Protein AF-0000000078270703 (afdb_homodimer)

Secondary structure (DSSP, 8-state):
-EEEEEEE----TT--HHHHHHHHHHHHTT-SEEEEPTTSSS--HHHHTTS-HHHHHHHHHHHHHHHHHHHHHHT-EEEEEEEEEETTEEEEEEEEEETTEEEEEE-SS---BTTB-HHHHSPPPSS----EEEETTEEEEE--GGGGG-HHHHHHHHHTT-SEEEEE----TT-HHHHHHHHHHHHHHHT-EEEEE--EEEEEETTEEEEEE---EEE-TTS-EEEE--SSSEEEEEEE-HHHHHHHHHHH-HHHHHHHHTT---/-EEEEEEE----TT--HHHHHHHHHHHHTT-SEEEEPTTSSS--HHHHTTS-HHHHHHHHHHHHHHHHHHHHHHT-EEEEEEEEEETTEEEEEEEEEETTEEEEEE-SS---BTTB-HHHHSPPPSS----EEEETTEEEEE--GGGGG-HHHHHHHHHTT-SEEEEE----TT-HHHHHHHHHHHHHHHT-EE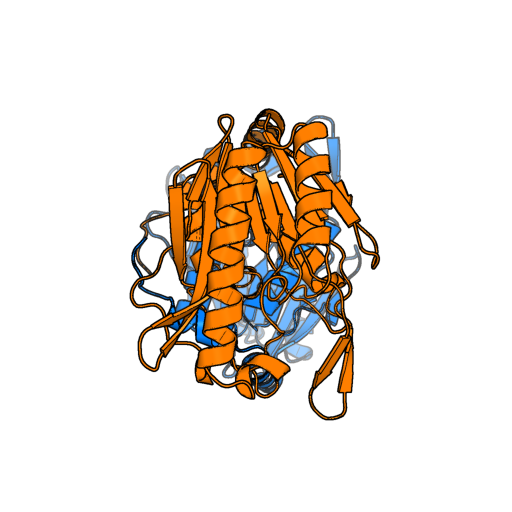EEE--EEEEEETTEEEEEE---EEE-TTS-EEEE--SSSEEEEEEE-HHHHHHHHHHH-HHHHHHHHTT---

Sequence (532 aa):
MSKVAALQLYTLAMSDSRIDHYLNLAAKGGASVVVLGEYVINSFFNEVIKMPKSMIKEQSEHKKTSLSAMANRYNLTIIAPLLQIKGKECKKVVAKFSPQSTKYEEQNILIDYPHWNEAKFYSKKDSFGIMSFSVDRIKFGVVFGFEAHFDRIWAEIVAKKVDCVLLPSACTLNSNERWNELLKMRALTNNIYIVRVNRLGKTKFGEVESEFYGQTMLINPHGEIESSLDANEGMLMCDIDKKLITQARSIWKFRQKAEALLGLNIMSKVAALQLYTLAMSDSRIDHYLNLAAKGGASVVVLGEYVINSFFNEVIKMPKSMIKEQSEHKKTSLSAMANRYNLTIIAPLLQIKGKECKKVVAKFSPQSTKYEEQNILIDYPHWNEAKFYSKKDSFGIMSFSVDRIKFGVVFGFEAHFDRIWAEIVAKKVDCVLLPSACTLNSNERWNELLKMRALTNNIYIVRVNRLGKTKFGEVESEFYGQTMLINPHGEIESSLDANEGMLMCDIDKKLITQARSIWKFRQKAEALLGLNI

Radius of gyration: 25.14 Å; Cα contacts (8 Å, |Δi|>4): 1247; chains: 2; bounding box: 57×70×56 Å

Nearest PDB structures (foldseek):
  5h8j-assembly2_P  TM=8.084E-01  e=1.586E-20  Medicago truncatula
  3p8k-assembly1_B  TM=8.190E-01  e=1.532E-17  Staphylococcus aureus subsp. aureus COL
  5g3p-assembly1_D  TM=7.893E-01  e=3.784E-17  Bacillus cereus
  2e2k-assembly1_B  TM=8.060E-01  e=4.761E-16  Helicobacter pylori 26695
  2e2k-assembly1_E  TM=8.007E-01  e=6.836E-16  Helicobacter pylori 26695

Structure (mmCIF, N/CA/C/O backbone):
data_AF-0000000078270703-model_v1
#
loop_
_entity.id
_entity.type
_entity.pdbx_description
1 polymer 'Hydrolase, carbon-nitrogen family'
#
loop_
_atom_site.group_PDB
_atom_site.id
_atom_site.type_symbol
_atom_site.label_atom_id
_atom_site.label_alt_id
_atom_site.label_comp_id
_atom_site.label_asym_id
_atom_site.label_entity_id
_atom_site.label_seq_id
_atom_site.pdbx_PDB_ins_code
_atom_site.Cartn_x
_atom_site.Cartn_y
_atom_site.Cartn_z
_atom_site.occupancy
_atom_site.B_iso_or_equiv
_atom_site.auth_seq_id
_atom_site.auth_comp_id
_atom_site.auth_asym_id
_atom_site.auth_atom_id
_atom_site.pdbx_PDB_model_num
ATOM 1 N N . MET A 1 1 ? -26.797 3.867 2.305 1 88.38 1 MET A N 1
ATOM 2 C CA . MET A 1 1 ? -25.938 4.848 1.642 1 88.38 1 MET A CA 1
ATOM 3 C C . MET A 1 1 ? -25.719 6.062 2.535 1 88.38 1 MET A C 1
ATOM 5 O O . MET A 1 1 ? -26.609 6.477 3.271 1 88.38 1 MET A O 1
ATOM 9 N N . SER A 1 2 ? -24.547 6.422 2.717 1 94.81 2 SER A N 1
ATOM 10 C CA . SER A 1 2 ? -24.188 7.621 3.471 1 94.81 2 SER A CA 1
ATOM 11 C C . SER A 1 2 ? -23.578 8.688 2.562 1 94.81 2 SER A C 1
ATOM 13 O O . SER A 1 2 ? -23 8.367 1.526 1 94.81 2 SER A O 1
ATOM 15 N N . LYS A 1 3 ? -23.875 9.922 2.922 1 98.31 3 LYS A N 1
ATOM 16 C CA . LYS A 1 3 ? -23.281 11.039 2.189 1 98.31 3 LYS A CA 1
ATOM 17 C C . LYS A 1 3 ? -22.281 11.789 3.053 1 98.31 3 LYS A C 1
ATOM 19 O O . LYS A 1 3 ? -22.609 12.227 4.156 1 98.31 3 LYS A O 1
ATOM 24 N N . VAL A 1 4 ? -21.047 11.906 2.523 1 98.94 4 VAL A N 1
ATOM 25 C CA . VAL A 1 4 ? -19.969 12.602 3.205 1 98.94 4 VAL A CA 1
ATOM 26 C C . VAL A 1 4 ? -19.625 13.891 2.459 1 98.94 4 VAL A C 1
ATOM 28 O O . VAL A 1 4 ? -19.469 13.883 1.236 1 98.94 4 VAL A O 1
ATOM 31 N N . ALA A 1 5 ? -19.625 14.969 3.166 1 98.94 5 ALA A N 1
ATOM 32 C CA . ALA A 1 5 ? -19.125 16.219 2.588 1 98.94 5 ALA A CA 1
ATOM 33 C C . ALA A 1 5 ? -17.672 16.453 2.947 1 98.94 5 ALA A C 1
ATOM 35 O O . ALA A 1 5 ? -17.312 16.484 4.125 1 98.94 5 ALA A O 1
ATOM 36 N N . ALA A 1 6 ? -16.844 16.578 1.941 1 98.94 6 ALA A N 1
ATOM 37 C CA . ALA A 1 6 ? -15.43 16.875 2.109 1 98.94 6 ALA A CA 1
ATOM 38 C C . ALA A 1 6 ? -15.133 18.344 1.812 1 98.94 6 ALA A C 1
ATOM 40 O O . ALA A 1 6 ? -15.344 18.797 0.689 1 98.94 6 ALA A O 1
ATOM 41 N N . LEU A 1 7 ? -14.617 19.047 2.797 1 98.88 7 LEU A N 1
ATOM 42 C CA . LEU A 1 7 ? -14.438 20.5 2.645 1 98.88 7 LEU A CA 1
ATOM 43 C C . LEU A 1 7 ? -12.984 20.828 2.34 1 98.88 7 LEU A C 1
ATOM 45 O O . LEU A 1 7 ? -12.102 20.625 3.18 1 98.88 7 LEU A O 1
ATOM 49 N N . GLN A 1 8 ? -12.773 21.312 1.168 1 98.88 8 GLN A N 1
ATOM 50 C CA . GLN A 1 8 ? -11.461 21.828 0.77 1 98.88 8 GLN A CA 1
ATOM 51 C C . GLN A 1 8 ? -11.344 23.328 1.06 1 98.88 8 GLN A C 1
ATOM 53 O O . GLN A 1 8 ? -11.875 24.156 0.313 1 98.88 8 GLN A O 1
ATOM 58 N N . LEU A 1 9 ? -10.648 23.672 2.115 1 98.62 9 LEU A N 1
ATOM 59 C CA . LEU A 1 9 ? -10.641 25.047 2.623 1 98.62 9 LEU A CA 1
ATOM 60 C C . LEU A 1 9 ? -9.219 25.5 2.926 1 98.62 9 LEU A C 1
ATOM 62 O O . LEU A 1 9 ? -8.289 24.703 2.943 1 98.62 9 LEU A O 1
ATOM 66 N N . TYR A 1 10 ? -9.125 26.828 3.107 1 97.88 10 TYR A N 1
ATOM 67 C CA . TYR A 1 10 ? -7.914 27.422 3.656 1 97.88 10 TYR A CA 1
ATOM 68 C C . TYR A 1 10 ? -7.902 27.344 5.18 1 97.88 10 TYR A C 1
ATOM 70 O O . TYR A 1 10 ? -8.875 26.875 5.785 1 97.88 10 TYR A O 1
ATOM 78 N N . THR A 1 11 ? -6.781 27.719 5.727 1 96.25 11 THR A N 1
ATOM 79 C CA . THR A 1 11 ? -6.762 27.875 7.176 1 96.25 11 THR A CA 1
ATOM 80 C C . THR A 1 11 ? -7.766 28.938 7.617 1 96.25 11 THR A C 1
ATOM 82 O O . THR A 1 11 ? -7.781 30.047 7.082 1 96.25 11 THR A O 1
ATOM 85 N N . LEU A 1 12 ? -8.594 28.594 8.516 1 93.56 12 LEU A N 1
ATOM 86 C CA . LEU A 1 12 ? -9.617 29.469 9.07 1 93.56 12 LEU A CA 1
ATOM 87 C C . LEU A 1 12 ? -9.508 29.531 10.594 1 93.56 12 LEU A C 1
ATOM 89 O O . LEU A 1 12 ? -10.5 29.359 11.297 1 93.56 12 LEU A O 1
ATOM 93 N N . ALA A 1 13 ? -8.43 29.922 11.039 1 85.5 13 ALA A N 1
ATOM 94 C CA . ALA A 1 13 ? -8.094 29.812 12.453 1 85.5 13 ALA A CA 1
ATOM 95 C C . ALA A 1 13 ? -8.984 30.719 13.305 1 85.5 13 ALA A C 1
ATOM 97 O O . ALA A 1 13 ? -9.336 30.359 14.438 1 85.5 13 ALA A O 1
ATOM 98 N N . MET A 1 14 ? -9.422 31.766 12.734 1 83.56 14 MET A N 1
ATOM 99 C CA . MET A 1 14 ? -10.148 32.719 13.586 1 83.56 14 MET A CA 1
ATOM 100 C C . MET A 1 14 ? -11.492 33.062 12.961 1 83.56 14 MET A C 1
ATOM 102 O O . MET A 1 14 ? -12.094 34.094 13.32 1 83.56 14 MET A O 1
ATOM 106 N N . SER A 1 15 ? -11.875 32.281 12.062 1 86.88 15 SER A N 1
ATOM 107 C CA . SER A 1 15 ? -13.172 32.531 11.453 1 86.88 15 SER A CA 1
ATOM 108 C C . SER A 1 15 ? -13.977 31.266 11.273 1 86.88 15 SER A C 1
ATOM 110 O O . SER A 1 15 ? -13.422 30.219 10.938 1 86.88 15 SER A O 1
ATOM 112 N N . ASP A 1 16 ? -15.281 31.453 11.57 1 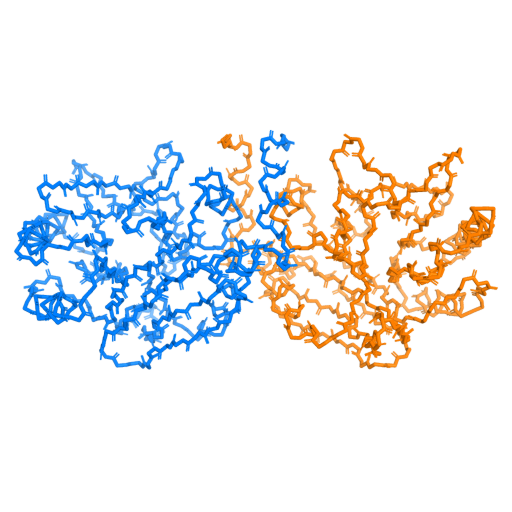94.5 16 ASP A N 1
ATOM 113 C CA . ASP A 1 16 ? -16.156 30.297 11.469 1 94.5 16 ASP A CA 1
ATOM 114 C C . ASP A 1 16 ? -17.141 30.453 10.305 1 94.5 16 ASP A C 1
ATOM 116 O O . ASP A 1 16 ? -17.859 29.5 9.961 1 94.5 16 ASP A O 1
ATOM 120 N N . SER A 1 17 ? -17.172 31.625 9.758 1 95 17 SER A N 1
ATOM 121 C CA . SER A 1 17 ? -18.234 31.938 8.812 1 95 17 SER A CA 1
ATOM 122 C C . SER A 1 17 ? -18.203 31 7.613 1 95 17 SER A C 1
ATOM 124 O O . SER A 1 17 ? -19.25 30.516 7.18 1 95 17 SER A O 1
ATOM 126 N N . ARG A 1 18 ? -16.984 30.812 7.105 1 95.94 18 ARG A N 1
ATOM 127 C CA . ARG A 1 18 ? -16.875 29.938 5.934 1 95.94 18 ARG A CA 1
ATOM 128 C C . ARG A 1 18 ? -17.25 28.5 6.273 1 95.94 18 ARG A C 1
ATOM 130 O O . ARG A 1 18 ? -17.891 27.828 5.48 1 95.94 18 ARG A O 1
ATOM 137 N N . ILE A 1 19 ? -16.812 28.031 7.398 1 97.81 19 ILE A N 1
ATOM 138 C CA . ILE A 1 19 ? -17.156 26.688 7.84 1 97.81 19 ILE A CA 1
ATOM 139 C C . ILE A 1 19 ? -18.672 26.562 8.016 1 97.81 19 ILE A C 1
ATOM 141 O O . ILE A 1 19 ? -19.281 25.594 7.559 1 97.81 19 ILE A O 1
ATOM 145 N N . ASP A 1 20 ? -19.25 27.578 8.695 1 98.19 20 ASP A N 1
ATOM 146 C CA . ASP A 1 20 ? -20.688 27.594 8.906 1 98.19 20 ASP A CA 1
ATOM 147 C C . ASP A 1 20 ? -21.438 27.5 7.578 1 98.19 20 ASP A C 1
ATOM 149 O O . ASP A 1 20 ? -22.406 26.75 7.453 1 98.19 20 ASP A O 1
ATOM 153 N N . HIS A 1 21 ? -20.969 28.266 6.652 1 98.25 21 HIS A N 1
ATOM 154 C CA . HIS A 1 21 ? -21.578 28.297 5.328 1 98.25 21 HIS A CA 1
ATOM 155 C C . HIS A 1 21 ? -21.562 26.906 4.691 1 98.25 21 HIS A C 1
ATOM 157 O O . HIS A 1 21 ? -22.594 26.422 4.223 1 98.25 21 HIS A O 1
ATOM 163 N N . TYR A 1 22 ? -20.453 26.25 4.68 1 98.56 22 TYR A N 1
A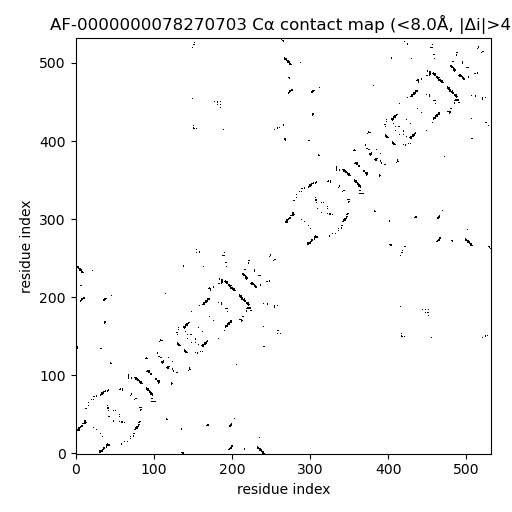TOM 164 C CA . TYR A 1 22 ? -20.312 24.953 4.016 1 98.56 22 TYR A CA 1
ATOM 165 C C . TYR A 1 22 ? -21.062 23.859 4.781 1 98.56 22 TYR A C 1
ATOM 167 O O . TYR A 1 22 ? -21.594 22.922 4.184 1 98.56 22 TYR A O 1
ATOM 175 N N . LEU A 1 23 ? -21.078 23.953 6.117 1 98.75 23 LEU A N 1
ATOM 176 C CA . LEU A 1 23 ? -21.828 22.969 6.895 1 98.75 23 LEU A CA 1
ATOM 177 C C . LEU A 1 23 ? -23.328 23.078 6.602 1 98.75 23 LEU A C 1
ATOM 179 O O . LEU A 1 23 ? -24.031 22.062 6.52 1 98.75 23 LEU A O 1
ATOM 183 N N . ASN A 1 24 ? -23.766 24.312 6.5 1 98.75 24 ASN A N 1
ATOM 184 C CA . ASN A 1 24 ? -25.156 24.516 6.113 1 98.75 24 ASN A CA 1
ATOM 185 C C . ASN A 1 24 ? -25.469 23.875 4.762 1 98.75 24 ASN A C 1
ATOM 187 O O . ASN A 1 24 ? -26.484 23.188 4.609 1 98.75 24 ASN A O 1
ATOM 191 N N . LEU A 1 25 ? -24.594 24.125 3.789 1 98.75 25 LEU A N 1
ATOM 192 C CA . LEU A 1 25 ? -24.766 23.547 2.455 1 98.75 25 LEU A CA 1
ATOM 193 C C . LEU A 1 25 ? -24.719 22.031 2.502 1 98.75 25 LEU A C 1
ATOM 195 O O . LEU A 1 25 ? -25.469 21.359 1.8 1 98.75 25 LEU A O 1
ATOM 199 N N . ALA A 1 26 ? -23.797 21.5 3.287 1 98.88 26 ALA A N 1
ATOM 200 C CA . ALA A 1 26 ? -23.672 20.062 3.436 1 98.88 26 ALA A CA 1
ATOM 201 C C . ALA A 1 26 ? -24.953 19.453 3.984 1 98.88 26 ALA A C 1
ATOM 203 O O . ALA A 1 26 ? -25.438 18.438 3.467 1 98.88 26 ALA A O 1
ATOM 204 N N . ALA A 1 27 ? -25.453 20.047 5.031 1 98.62 27 ALA A N 1
ATOM 205 C CA . ALA A 1 27 ? -26.703 19.578 5.641 1 98.62 27 ALA A CA 1
ATOM 206 C C . ALA A 1 27 ? -27.844 19.609 4.641 1 98.62 27 ALA A C 1
ATOM 208 O O . ALA A 1 27 ? -28.609 18.656 4.523 1 98.62 27 ALA A O 1
ATOM 209 N N . LYS A 1 28 ? -27.938 20.719 3.934 1 98.56 28 LYS A N 1
ATOM 210 C CA . LYS A 1 28 ? -28.984 20.859 2.928 1 98.56 28 LYS A CA 1
ATOM 211 C C . LYS A 1 28 ? -28.828 19.828 1.817 1 98.56 28 LYS A C 1
ATOM 213 O O . LYS A 1 28 ? -29.828 19.375 1.235 1 98.56 28 LYS A O 1
ATOM 218 N N . GLY A 1 29 ? -27.578 19.5 1.537 1 98.38 29 GLY A N 1
ATOM 219 C CA . GLY A 1 29 ? -27.297 18.531 0.498 1 98.38 29 GLY A CA 1
ATOM 220 C C . GLY A 1 29 ? -27.469 17.094 0.96 1 98.38 29 GLY A C 1
ATOM 221 O O . GLY A 1 29 ? -27.312 16.156 0.173 1 98.38 29 GLY A O 1
ATOM 222 N N . GLY A 1 30 ? -27.766 16.938 2.256 1 98.31 30 GLY A N 1
ATOM 223 C CA . GLY A 1 30 ? -28.094 15.609 2.76 1 98.31 30 GLY A CA 1
ATOM 224 C C . GLY A 1 30 ? -26.906 14.898 3.383 1 98.31 30 GLY A C 1
ATOM 225 O O . GLY A 1 30 ? -26.969 13.695 3.639 1 98.31 30 GLY A O 1
ATOM 226 N N . ALA A 1 31 ? -25.844 15.562 3.59 1 98.69 31 ALA A N 1
ATOM 227 C CA . ALA A 1 31 ? -24.688 14.938 4.234 1 98.69 31 ALA A CA 1
ATOM 228 C C . ALA A 1 31 ? -25 14.586 5.688 1 98.69 31 ALA A C 1
ATOM 230 O O . ALA A 1 31 ? -25.75 15.297 6.355 1 98.69 31 ALA A O 1
ATOM 231 N N . SER A 1 32 ? -24.406 13.492 6.129 1 98.12 32 SER A N 1
ATOM 232 C CA . SER A 1 32 ? -24.469 13.125 7.539 1 98.12 32 SER A CA 1
ATOM 233 C C . SER A 1 32 ? -23.109 13.297 8.211 1 98.12 32 SER A C 1
ATOM 235 O O . SER A 1 32 ? -23.031 13.414 9.438 1 98.12 32 SER A O 1
ATOM 237 N N . VAL A 1 33 ? -22.078 13.242 7.418 1 98.81 33 VAL A N 1
ATOM 238 C CA . VAL A 1 33 ? -20.703 13.367 7.895 1 98.81 33 VAL A CA 1
ATOM 239 C C . VAL A 1 33 ? -19.984 14.469 7.113 1 98.81 33 VAL A C 1
ATOM 241 O O . VAL A 1 33 ? -20.188 14.609 5.906 1 98.81 33 VAL A O 1
ATOM 244 N N . VAL A 1 34 ? -19.234 15.281 7.789 1 98.94 34 VAL A N 1
ATOM 245 C CA . VAL A 1 34 ? -18.391 16.297 7.172 1 98.94 34 VAL A CA 1
ATOM 246 C C . VAL A 1 34 ? -16.953 16.125 7.648 1 98.94 34 VAL A C 1
ATOM 248 O O . VAL A 1 34 ? -16.703 15.852 8.828 1 98.94 34 VAL A O 1
ATOM 251 N N . VAL A 1 35 ? -16.031 16.266 6.738 1 98.94 35 VAL A N 1
ATOM 252 C CA . VAL A 1 35 ? -14.625 16.125 7.102 1 98.94 35 VAL A CA 1
ATOM 253 C C . VAL A 1 35 ? -13.844 17.359 6.648 1 98.94 35 VAL A C 1
ATOM 255 O O . VAL A 1 35 ? -14.023 17.828 5.523 1 98.94 35 VAL A O 1
ATOM 258 N N . LEU A 1 36 ? -13.031 17.922 7.508 1 98.81 36 LEU A N 1
ATOM 259 C CA . LEU A 1 36 ? -12.125 19.031 7.223 1 98.81 36 LEU A CA 1
ATOM 260 C C . LEU A 1 36 ? -10.688 18.531 7.078 1 98.81 36 LEU A C 1
ATOM 262 O O . LEU A 1 36 ? -10.344 17.469 7.59 1 98.81 36 LEU A O 1
ATOM 266 N N . GLY A 1 37 ? -9.875 19.344 6.363 1 98.5 37 GLY A N 1
ATOM 267 C CA . GLY A 1 37 ? -8.477 19 6.203 1 98.5 37 GLY A CA 1
ATOM 268 C C . GLY A 1 37 ? -7.641 19.312 7.43 1 98.5 37 GLY A C 1
ATOM 269 O O . GLY A 1 37 ? -8.141 19.891 8.398 1 98.5 37 GLY A O 1
ATOM 270 N N . GLU A 1 38 ? -6.363 18.859 7.414 1 98.62 38 GLU A N 1
ATOM 271 C CA . GLU A 1 38 ? -5.418 19.219 8.469 1 98.62 38 GLU A CA 1
ATOM 272 C C . GLU A 1 38 ? -5.059 20.703 8.398 1 98.62 38 GLU A C 1
ATOM 274 O O . GLU A 1 38 ? -4.93 21.266 7.312 1 98.62 38 GLU A O 1
ATOM 279 N N . TYR A 1 39 ? -4.957 21.328 9.586 1 97.81 39 TYR A N 1
ATOM 280 C CA . TYR A 1 39 ? -4.512 22.719 9.719 1 97.81 39 TYR A CA 1
ATOM 281 C C . TYR A 1 39 ? -5.48 23.672 9.031 1 97.81 39 TYR A C 1
ATOM 283 O O . TYR A 1 39 ? -5.062 24.656 8.422 1 97.81 39 TYR A O 1
ATOM 291 N N . VAL A 1 40 ? -6.734 23.234 9.078 1 97.94 40 VAL A N 1
ATOM 292 C CA . VAL A 1 40 ? -7.781 24.141 8.609 1 97.94 40 VAL A CA 1
ATOM 293 C C . VAL A 1 40 ? -8.312 24.969 9.773 1 97.94 40 VAL A C 1
ATOM 295 O O . VAL A 1 40 ? -8.477 26.188 9.648 1 97.94 40 VAL A O 1
ATOM 298 N N . ILE A 1 41 ? -8.484 24.344 10.93 1 96.69 41 ILE A N 1
ATOM 299 C CA . ILE A 1 41 ? -9.102 25.094 12.023 1 96.69 41 ILE A CA 1
ATOM 300 C C . ILE A 1 41 ? -8.016 25.656 12.938 1 96.69 41 ILE A C 1
ATOM 302 O O . ILE A 1 41 ? -8.297 26.484 13.805 1 96.69 41 ILE A O 1
ATOM 306 N N . ASN A 1 42 ? -6.828 25.25 12.836 1 97.06 42 ASN A N 1
ATOM 307 C CA . ASN A 1 42 ? -5.625 25.859 13.398 1 97.06 42 ASN A CA 1
ATOM 308 C C . ASN A 1 42 ? -4.676 26.344 12.305 1 97.06 42 ASN A C 1
ATOM 310 O O . ASN A 1 42 ? -4.773 25.906 11.156 1 97.06 42 ASN A O 1
ATOM 314 N N . SER A 1 43 ? -3.734 27.25 12.695 1 95.56 43 SER A N 1
ATOM 315 C CA . SER A 1 43 ? -2.686 27.688 11.781 1 95.56 43 SER A CA 1
ATOM 316 C C . SER A 1 43 ? -1.818 26.516 11.336 1 95.56 43 SER A C 1
ATOM 318 O O . SER A 1 43 ? -1.772 25.484 12.016 1 95.56 43 SER A O 1
ATOM 320 N N . PHE A 1 44 ? -1.197 26.734 10.156 1 96.25 44 PHE A N 1
ATOM 321 C CA . PHE A 1 44 ? -0.297 25.703 9.68 1 96.25 44 PHE A CA 1
ATOM 322 C C . PHE A 1 44 ? 0.914 25.562 10.594 1 96.25 44 PHE A C 1
ATOM 324 O O . PHE A 1 44 ? 1.228 26.484 11.352 1 96.25 44 PHE A O 1
ATOM 331 N N . PHE A 1 45 ? 1.588 24.484 10.516 1 96.25 45 PHE A N 1
ATOM 332 C CA . PHE A 1 45 ? 2.645 24.031 11.422 1 96.25 45 PHE A CA 1
ATOM 333 C C . PHE A 1 45 ? 3.742 25.094 11.523 1 96.25 45 PHE A C 1
ATOM 335 O O . PHE A 1 45 ? 4.215 25.391 12.625 1 96.25 45 PHE A O 1
ATOM 342 N N . ASN A 1 46 ? 4.098 25.672 10.375 1 93.19 46 ASN A N 1
ATOM 343 C CA . ASN A 1 46 ? 5.191 26.625 10.359 1 93.19 46 ASN A CA 1
ATOM 344 C C . ASN A 1 46 ? 4.863 27.859 11.203 1 93.19 46 ASN A C 1
ATOM 346 O O . ASN A 1 46 ? 5.762 28.531 11.711 1 93.19 46 ASN A O 1
ATOM 350 N N . GLU A 1 47 ? 3.584 28.125 11.352 1 93.88 47 GLU A N 1
ATOM 351 C CA . GLU A 1 47 ? 3.137 29.234 12.188 1 93.88 47 GLU A CA 1
ATOM 352 C C . GLU A 1 47 ? 2.939 28.781 13.633 1 93.88 47 GLU A C 1
ATOM 354 O O . GLU A 1 47 ? 3.311 29.5 14.562 1 93.88 47 GLU A O 1
ATOM 359 N N . VAL A 1 48 ? 2.434 27.656 13.805 1 95.81 48 VAL A N 1
ATOM 360 C CA . VAL A 1 48 ? 2.086 27.109 15.109 1 95.81 48 VAL A CA 1
ATOM 361 C C . VAL A 1 48 ? 3.336 27.031 15.984 1 95.81 48 VAL A C 1
ATOM 363 O O . VAL A 1 48 ? 3.297 27.359 17.172 1 95.81 48 VAL A O 1
ATOM 366 N N . ILE A 1 49 ? 4.473 26.641 15.406 1 94.81 49 ILE A N 1
ATOM 367 C CA . ILE A 1 49 ? 5.672 26.375 16.188 1 94.81 49 ILE A CA 1
ATOM 368 C C . ILE A 1 49 ? 6.242 27.688 16.719 1 94.81 49 ILE A C 1
ATOM 370 O O . ILE A 1 49 ? 7.094 27.703 17.609 1 94.81 49 ILE A O 1
ATOM 374 N N . LYS A 1 50 ? 5.789 28.781 16.141 1 94.81 50 LYS A N 1
ATOM 375 C CA . LYS A 1 50 ? 6.258 30.094 16.578 1 94.81 50 LYS A CA 1
ATOM 376 C C . LYS A 1 50 ? 5.234 30.781 17.469 1 94.81 50 LYS A C 1
ATOM 378 O O . LYS A 1 50 ? 5.492 31.859 18.016 1 94.81 50 LYS A O 1
ATOM 383 N N . MET A 1 51 ? 4.07 30.156 17.641 1 94.69 51 MET A N 1
ATOM 384 C CA . MET A 1 51 ? 2.965 30.75 18.391 1 94.69 51 MET A CA 1
ATOM 385 C C . MET A 1 51 ? 3.037 30.375 19.859 1 94.69 51 MET A C 1
ATOM 387 O O . MET A 1 51 ? 3.371 29.234 20.203 1 94.69 51 MET A O 1
ATOM 391 N N . PRO A 1 52 ? 2.643 31.422 20.75 1 95.5 52 PRO A N 1
ATOM 392 C CA . PRO A 1 52 ? 2.447 31 22.156 1 95.5 52 PRO A CA 1
ATOM 393 C C . PRO A 1 52 ? 1.37 29.938 22.297 1 95.5 52 PRO A C 1
ATOM 395 O O . PRO A 1 52 ? 0.341 29.984 21.625 1 95.5 52 PRO A O 1
ATOM 398 N N . LYS A 1 53 ? 1.616 29.031 23.172 1 95.25 53 LYS A N 1
ATOM 399 C CA . LYS A 1 53 ? 0.672 27.938 23.391 1 95.25 53 LYS A CA 1
ATOM 400 C C . LYS A 1 53 ? -0.71 28.484 23.75 1 95.25 53 LYS A C 1
ATOM 402 O O . LYS A 1 53 ? -1.727 27.875 23.422 1 95.25 53 LYS A O 1
ATOM 407 N N . SER A 1 54 ? -0.694 29.625 24.391 1 95.5 54 SER A N 1
ATOM 408 C CA . SER A 1 54 ? -1.964 30.234 24.766 1 95.5 54 SER A CA 1
ATOM 409 C C . SER A 1 54 ? -2.791 30.594 23.547 1 95.5 54 SER A C 1
ATOM 411 O O . SER A 1 54 ? -4.02 30.484 23.562 1 95.5 54 SER A O 1
ATOM 413 N N . MET A 1 55 ? -2.15 31.016 22.531 1 95.25 55 MET A N 1
ATOM 414 C CA . MET A 1 55 ? -2.842 31.375 21.297 1 95.25 55 MET A CA 1
ATOM 415 C C . MET A 1 55 ? -3.348 30.141 20.578 1 95.25 55 MET A C 1
ATOM 417 O O . MET A 1 55 ? -4.434 30.156 20 1 95.25 55 MET A O 1
ATOM 421 N N . ILE A 1 56 ? -2.545 29.078 20.562 1 96.5 56 ILE A N 1
ATOM 422 C CA . ILE A 1 56 ? -2.979 27.812 19.984 1 96.5 56 ILE A CA 1
ATOM 423 C C . ILE A 1 56 ? -4.227 27.328 20.719 1 96.5 56 ILE A C 1
ATOM 425 O O . ILE A 1 56 ? -5.203 26.906 20.078 1 96.5 56 ILE A O 1
ATOM 429 N N . LYS A 1 57 ? -4.188 27.391 22.031 1 95.88 57 LYS A N 1
ATOM 430 C CA . LYS A 1 57 ? -5.309 26.969 22.859 1 95.88 57 LYS A CA 1
ATOM 431 C C . LYS A 1 57 ? -6.562 27.797 22.547 1 95.88 57 LYS A C 1
ATOM 433 O O . LYS A 1 57 ? -7.664 27.25 22.484 1 95.88 57 LYS A O 1
ATOM 438 N N . GLU A 1 58 ? -6.371 29.016 22.406 1 94.69 58 GLU A N 1
ATOM 439 C CA . GLU A 1 58 ? -7.496 29.906 22.109 1 94.69 58 GLU A CA 1
ATOM 440 C C . GLU A 1 58 ? -8.156 29.531 20.781 1 94.69 58 GLU A C 1
ATOM 442 O O . GLU A 1 58 ? -9.383 29.453 20.703 1 94.69 58 GLU A O 1
ATOM 447 N N . GLN A 1 59 ? -7.359 29.312 19.703 1 94.5 59 GLN A N 1
ATOM 448 C CA . GLN A 1 59 ? -7.895 28.875 18.422 1 94.5 59 GLN A CA 1
ATOM 449 C C . GLN A 1 59 ? -8.703 27.594 18.578 1 94.5 59 GLN A C 1
ATOM 451 O O . GLN A 1 59 ? -9.828 27.484 18.078 1 94.5 59 GLN A O 1
ATOM 456 N N . SER A 1 60 ? -8.133 26.641 19.312 1 97 60 SER A N 1
ATOM 457 C CA . SER A 1 60 ? -8.727 25.312 19.453 1 97 60 SER A CA 1
ATOM 458 C C . SER A 1 60 ? -10.023 25.375 20.25 1 97 60 SER A C 1
ATOM 460 O O . SER A 1 60 ? -11.023 24.766 19.875 1 97 60 SER A O 1
ATOM 462 N N . GLU A 1 61 ? -9.984 26.141 21.344 1 95.81 61 GLU A N 1
ATOM 463 C CA . GLU A 1 61 ? -11.164 26.219 22.203 1 95.81 61 GLU A CA 1
ATOM 464 C C . GLU A 1 61 ? -12.312 26.938 21.5 1 95.81 61 GLU A C 1
ATOM 466 O O . GLU A 1 61 ? -13.477 26.547 21.641 1 95.81 61 GLU A O 1
ATOM 471 N N . HIS A 1 62 ? -11.953 27.953 20.812 1 95.38 62 HIS A N 1
ATOM 472 C CA . HIS A 1 62 ? -12.961 28.641 20.016 1 95.38 62 HIS A CA 1
ATOM 473 C C . HIS A 1 62 ? -13.609 27.703 19 1 95.38 62 HIS A C 1
ATOM 475 O O . HIS A 1 62 ? -14.836 27.672 18.891 1 95.38 62 HIS A O 1
ATOM 481 N N . LYS A 1 63 ? -12.836 26.953 18.297 1 96.81 63 LYS A N 1
ATOM 482 C CA . LYS A 1 63 ? -13.336 26.062 17.266 1 96.81 63 LYS A CA 1
ATOM 483 C C . LYS A 1 63 ? -14.117 24.891 17.875 1 96.81 63 LYS A C 1
ATOM 485 O O . LYS A 1 63 ? -15.109 24.438 17.297 1 96.81 63 LYS A O 1
ATOM 490 N N . LYS A 1 64 ? -13.656 24.359 19.016 1 96.62 64 LYS A N 1
ATOM 491 C CA . LYS A 1 64 ? -14.398 23.312 19.688 1 96.62 64 LYS A CA 1
ATOM 492 C C . LYS A 1 64 ? -15.828 23.734 19.984 1 96.62 64 LYS A C 1
ATOM 494 O O . LYS A 1 64 ? -16.781 23 19.734 1 96.62 64 LYS A O 1
ATOM 499 N N . THR A 1 65 ? -15.914 24.938 20.5 1 96.06 65 THR A N 1
ATOM 500 C CA . THR A 1 65 ? -17.219 25.484 20.859 1 96.06 65 THR A CA 1
ATOM 501 C C . THR A 1 65 ? -18.078 25.672 19.609 1 96.06 65 THR A C 1
ATOM 503 O O . THR A 1 65 ? -19.234 25.234 19.578 1 96.06 65 THR A O 1
ATOM 506 N N . SER A 1 66 ? -17.547 26.266 18.641 1 96.62 66 SER A N 1
ATOM 507 C CA . SER A 1 66 ? -18.312 26.594 17.453 1 96.62 66 SER A CA 1
ATOM 508 C C . SER A 1 66 ? -18.703 25.328 16.672 1 96.62 66 SER A C 1
ATOM 510 O O . SER A 1 66 ? -19.844 25.203 16.219 1 96.62 66 SER A O 1
ATOM 512 N N . LEU A 1 67 ? -17.75 24.422 16.484 1 98 67 LEU A N 1
ATOM 513 C CA . LEU A 1 67 ? -18.031 23.203 15.734 1 98 67 LEU A CA 1
ATOM 514 C C . LEU A 1 67 ? -19.031 22.312 16.469 1 98 67 LEU A C 1
ATOM 516 O O . LEU A 1 67 ? -19.859 21.656 15.844 1 98 67 LEU A O 1
ATOM 520 N N . SER A 1 68 ? -18.922 22.25 17.797 1 98.12 68 SER A N 1
ATOM 521 C CA . SER A 1 68 ? -19.922 21.516 18.578 1 98.12 68 SER A CA 1
ATOM 522 C C . SER A 1 68 ? -21.312 22.094 18.359 1 98.12 68 SER A C 1
ATOM 524 O O . SER A 1 68 ? -22.281 21.359 18.172 1 98.12 68 SER A O 1
ATOM 526 N N . ALA A 1 69 ? -21.391 23.422 18.453 1 97.88 69 ALA A N 1
ATOM 527 C CA . ALA A 1 69 ? -22.672 24.094 18.25 1 97.88 69 ALA A CA 1
ATOM 528 C C . ALA A 1 69 ? -23.219 23.828 16.844 1 97.88 69 ALA A C 1
ATOM 530 O O . ALA A 1 69 ? -24.406 23.578 16.656 1 97.88 69 ALA A O 1
ATOM 531 N N . MET A 1 70 ? -22.344 23.891 15.875 1 98.25 70 MET A N 1
ATOM 532 C CA . MET A 1 70 ? -22.766 23.703 14.492 1 98.25 70 MET A CA 1
ATOM 533 C C . MET A 1 70 ? -23.172 22.266 14.234 1 98.25 70 MET A C 1
ATOM 535 O O . MET A 1 70 ? -24.094 22 13.461 1 98.25 70 MET A O 1
ATOM 539 N N . ALA A 1 71 ? -22.422 21.328 14.867 1 98.62 71 ALA A N 1
ATOM 540 C CA . ALA A 1 71 ? -22.812 19.938 14.758 1 98.62 71 ALA A CA 1
ATOM 541 C C . ALA A 1 71 ? -24.25 19.719 15.227 1 98.62 71 ALA A C 1
ATOM 543 O O . ALA A 1 71 ? -25.016 18.984 14.602 1 98.62 71 ALA A O 1
ATOM 544 N N . ASN A 1 72 ? -24.594 20.359 16.328 1 98.12 72 ASN A N 1
ATOM 545 C CA . ASN A 1 72 ? -25.953 20.281 16.859 1 98.12 72 ASN A CA 1
ATOM 546 C C . ASN A 1 72 ? -26.953 20.969 15.938 1 98.12 72 ASN A C 1
ATOM 548 O O . ASN A 1 72 ? -28 20.406 15.617 1 98.12 72 ASN A O 1
ATOM 552 N N . ARG A 1 73 ? -26.609 22.141 15.539 1 98.12 73 ARG A N 1
ATOM 553 C CA . ARG A 1 73 ? -27.516 22.969 14.75 1 98.12 73 ARG A CA 1
ATOM 554 C C . ARG A 1 73 ? -27.875 22.297 13.438 1 98.12 73 ARG A C 1
ATOM 556 O O . ARG A 1 73 ? -29.031 22.328 13.008 1 98.12 73 ARG A O 1
ATOM 563 N N . TYR A 1 74 ? -26.875 21.656 12.789 1 98.5 74 TYR A N 1
ATOM 564 C CA . TYR A 1 74 ? -27.094 21.125 11.445 1 98.5 74 TYR A CA 1
ATOM 565 C C . TYR A 1 74 ? -27.281 19.609 11.492 1 98.5 74 TYR A C 1
ATOM 567 O O . TYR A 1 74 ? -27.5 18.984 10.453 1 98.5 74 TYR A O 1
ATOM 575 N N . ASN A 1 75 ? -27.219 19.031 12.727 1 98.12 75 ASN A N 1
ATOM 576 C CA . ASN A 1 75 ? -27.328 17.578 12.922 1 98.12 75 ASN A CA 1
ATOM 577 C C . ASN A 1 75 ? -26.328 16.828 12.055 1 98.12 75 ASN A C 1
ATOM 579 O O . ASN A 1 75 ? -26.719 15.945 11.281 1 98.12 75 ASN A O 1
ATOM 583 N N . LEU A 1 76 ? -25.078 17.156 12.227 1 98.69 76 LEU A N 1
ATOM 584 C CA . LEU A 1 76 ? -23.984 16.578 11.469 1 98.69 76 LEU A CA 1
ATOM 585 C C . LEU A 1 76 ? -22.969 15.922 12.391 1 98.69 76 LEU A C 1
ATOM 587 O O . LEU A 1 76 ? -22.859 16.281 13.57 1 98.69 76 LEU A O 1
ATOM 591 N N . THR A 1 77 ? -22.281 14.891 11.898 1 98.81 77 THR A N 1
ATOM 592 C CA . THR A 1 77 ? -21.016 14.43 12.461 1 98.81 77 THR A CA 1
ATOM 593 C C . THR A 1 77 ? -19.844 15.109 11.766 1 98.81 77 THR A C 1
ATOM 595 O O . THR A 1 77 ? -19.641 14.938 10.562 1 98.81 77 THR A O 1
ATOM 598 N N . ILE A 1 78 ? -19.109 15.922 12.484 1 98.88 78 ILE A N 1
ATOM 599 C CA . ILE A 1 78 ? -18.016 16.703 11.898 1 98.88 78 ILE A CA 1
ATOM 600 C C . ILE A 1 78 ? -16.672 16.141 12.359 1 98.88 78 ILE A C 1
ATOM 602 O O . ILE A 1 78 ? -16.422 16.016 13.555 1 98.88 78 ILE A O 1
ATOM 606 N N . ILE A 1 79 ? -15.852 15.766 11.414 1 98.94 79 ILE A N 1
ATOM 607 C CA . ILE A 1 79 ? -14.492 15.289 11.672 1 98.94 79 ILE A CA 1
ATOM 608 C C . ILE A 1 79 ? -13.492 16.406 11.375 1 98.94 79 ILE A C 1
ATOM 610 O O . ILE A 1 79 ? -13.391 16.875 10.242 1 98.94 79 ILE A O 1
ATOM 614 N N . ALA A 1 80 ? -12.719 16.812 12.391 1 98.75 80 ALA A N 1
ATOM 615 C CA . ALA A 1 80 ? -11.82 17.938 12.227 1 98.75 80 ALA A CA 1
ATOM 616 C C . ALA A 1 80 ? -10.508 17.719 12.977 1 98.75 80 ALA A C 1
ATOM 618 O O . ALA A 1 80 ? -10.5 17.547 14.195 1 98.75 80 ALA A O 1
ATOM 619 N N . PRO A 1 81 ? -9.406 17.641 12.242 1 98.56 81 PRO A N 1
ATOM 620 C CA . PRO A 1 81 ? -8.117 17.703 12.953 1 98.56 81 PRO A CA 1
ATOM 621 C C . PRO A 1 81 ? -7.949 18.984 13.758 1 98.56 81 PRO A C 1
ATOM 623 O O . PRO A 1 81 ? -8.305 20.062 13.289 1 98.56 81 PRO A O 1
ATOM 626 N N . LEU A 1 82 ? -7.41 18.891 14.992 1 97.25 82 LEU A N 1
ATOM 627 C CA . LEU A 1 82 ? -7.316 19.984 15.945 1 97.25 82 LEU A CA 1
ATOM 628 C C . LEU A 1 82 ? -6.105 19.812 16.859 1 97.25 82 LEU A C 1
ATOM 630 O O . LEU A 1 82 ? -5.641 18.703 17.078 1 97.25 82 LEU A O 1
ATOM 634 N N . LEU A 1 83 ? -5.598 20.969 17.328 1 98.19 83 LEU A N 1
ATOM 635 C CA . LEU A 1 83 ? -4.508 20.938 18.297 1 98.19 83 LEU A CA 1
ATOM 636 C C . LEU A 1 83 ? -5.035 21.094 19.719 1 98.19 83 LEU A C 1
ATOM 638 O O . LEU A 1 83 ? -5.93 21.906 19.969 1 98.19 83 LEU A O 1
ATOM 642 N N . GLN A 1 84 ? -4.547 20.234 20.594 1 97.56 84 GLN A N 1
ATOM 643 C CA . GLN A 1 84 ? -4.938 20.312 22 1 97.56 84 GLN A CA 1
ATOM 644 C C . GLN A 1 84 ? -3.742 20.656 22.875 1 97.56 84 GLN A C 1
ATOM 646 O O . GLN A 1 84 ? -2.693 20.016 22.781 1 97.56 84 GLN A O 1
ATOM 651 N N . ILE A 1 85 ? -3.961 21.656 23.688 1 96.62 85 ILE A N 1
ATOM 652 C CA . ILE A 1 85 ? -2.939 22.016 24.656 1 96.62 85 ILE A CA 1
ATOM 653 C C . ILE A 1 85 ? -3.301 21.453 26.031 1 96.62 85 ILE A C 1
ATOM 655 O O . ILE A 1 85 ? -4.387 21.719 26.547 1 96.62 85 ILE A O 1
ATOM 659 N N . LYS A 1 86 ? -2.438 20.594 26.516 1 91.19 86 LYS A N 1
ATOM 660 C CA . LYS A 1 86 ? -2.551 20.078 27.875 1 91.19 86 LYS A CA 1
ATOM 661 C C . LYS A 1 86 ? -1.286 20.359 28.688 1 91.19 86 LYS A C 1
ATOM 663 O O . LYS A 1 86 ? -0.274 19.672 28.516 1 91.19 86 LYS A O 1
ATOM 668 N N . GLY A 1 87 ? -1.475 21.219 29.672 1 89.62 87 GLY A N 1
ATOM 669 C CA . GLY A 1 87 ? -0.275 21.656 30.359 1 89.62 87 GLY A CA 1
ATOM 670 C C . GLY A 1 87 ? 0.761 22.281 29.453 1 89.62 87 GLY A C 1
ATOM 671 O O . GLY A 1 87 ? 0.48 23.266 28.766 1 89.62 87 GLY A O 1
ATOM 672 N N . LYS A 1 88 ? 1.964 21.703 29.359 1 89.94 88 LYS A N 1
ATOM 673 C CA . LYS A 1 88 ? 3.033 22.219 28.516 1 89.94 88 LYS A CA 1
ATOM 674 C C . LYS A 1 88 ? 3.086 21.484 27.172 1 89.94 88 LYS A C 1
ATOM 676 O O . LYS A 1 88 ? 3.863 21.844 26.297 1 89.94 88 LYS A O 1
ATOM 681 N N . GLU A 1 89 ? 2.174 20.531 27.031 1 94.81 89 GLU A N 1
ATOM 682 C CA . GLU A 1 89 ? 2.238 19.688 25.844 1 94.81 89 GLU A CA 1
ATOM 683 C C . GLU A 1 89 ? 1.182 20.094 24.812 1 94.81 89 GLU A C 1
ATOM 685 O O . GLU A 1 89 ? 0.107 20.562 25.188 1 94.81 89 GLU A O 1
ATOM 690 N N . CYS A 1 90 ? 1.528 20 23.625 1 97.69 90 CYS A N 1
ATOM 691 C CA . CYS A 1 90 ? 0.601 20.141 22.5 1 97.69 90 CYS A CA 1
ATOM 692 C C . CYS A 1 90 ? 0.384 18.812 21.797 1 97.69 90 CYS A C 1
ATOM 694 O O . CYS A 1 90 ? 1.346 18.125 21.438 1 97.69 90 CYS A O 1
ATOM 696 N N . LYS A 1 91 ? -0.846 18.438 21.641 1 97.94 91 LYS A N 1
ATOM 697 C CA . LYS A 1 91 ? -1.189 17.188 20.969 1 97.94 91 LYS A CA 1
ATOM 698 C C . LYS A 1 91 ? -1.956 17.453 19.688 1 97.94 91 LYS A C 1
ATOM 700 O O . LYS A 1 91 ? -2.777 18.359 19.609 1 97.94 91 LYS A O 1
ATOM 705 N N . LYS A 1 92 ? -1.602 16.688 18.719 1 98.19 92 LYS A N 1
ATOM 706 C CA . LYS A 1 92 ? -2.389 16.672 17.484 1 98.19 92 LYS A CA 1
ATOM 707 C C . LYS A 1 92 ? -3.447 15.578 17.516 1 98.19 92 LYS A C 1
ATOM 709 O O . LYS A 1 92 ? -3.119 14.398 17.656 1 98.19 92 LYS A O 1
ATOM 714 N N . VAL A 1 93 ? -4.723 15.992 17.406 1 98.44 93 VAL A N 1
ATOM 715 C CA . VAL A 1 93 ? -5.816 15.039 17.531 1 98.44 93 VAL A CA 1
ATOM 716 C C . VAL A 1 93 ? -6.793 15.211 16.375 1 98.44 93 VAL A C 1
ATOM 718 O O . VAL A 1 93 ? -6.738 16.219 15.656 1 98.44 93 VAL A O 1
ATOM 721 N N . VAL A 1 94 ? -7.559 14.219 16.125 1 98.69 94 VAL A N 1
ATOM 722 C CA . VAL A 1 94 ? -8.789 14.398 15.367 1 98.69 94 VAL A CA 1
ATOM 723 C C . VAL A 1 94 ? -9.984 14.445 16.312 1 98.69 94 VAL A C 1
ATOM 725 O O . VAL A 1 94 ? -10.047 13.688 17.281 1 98.69 94 VAL A O 1
ATOM 728 N N . ALA A 1 95 ? -10.844 15.422 16.078 1 98.69 95 ALA A N 1
ATOM 729 C CA . ALA A 1 95 ? -12.07 15.555 16.859 1 98.69 95 ALA A CA 1
ATOM 730 C C . ALA A 1 95 ? -13.281 15.109 16.047 1 98.69 95 ALA A C 1
ATOM 732 O O . ALA A 1 95 ? -13.391 15.406 14.859 1 98.69 95 ALA A O 1
ATOM 733 N N . LYS A 1 96 ? -14.094 14.336 16.656 1 98.88 96 LYS A N 1
ATOM 734 C CA . LYS A 1 96 ? -15.422 14.023 16.141 1 98.88 96 LYS A CA 1
ATOM 735 C C . LYS A 1 96 ? -16.5 14.773 16.922 1 98.88 96 LYS A C 1
ATOM 737 O O . LYS A 1 96 ? -16.75 14.484 18.078 1 98.88 96 LYS A O 1
ATOM 742 N N . PHE A 1 97 ? -17.078 15.773 16.266 1 98.75 97 PHE A N 1
ATOM 743 C CA . PHE A 1 97 ? -18.219 16.484 16.844 1 98.75 97 PHE A CA 1
ATOM 744 C C . PHE A 1 97 ? -19.531 15.898 16.344 1 98.75 97 PHE A C 1
ATOM 746 O O . PHE A 1 97 ? -19.766 15.844 15.133 1 98.75 97 PHE A O 1
ATOM 753 N N . SER A 1 98 ? -20.328 15.398 17.156 1 97.75 98 SER A N 1
ATOM 754 C CA . SER A 1 98 ? -21.703 14.969 16.891 1 97.75 98 SER A CA 1
ATOM 755 C C . SER A 1 98 ? -22.688 15.688 17.797 1 97.75 98 SER A C 1
ATOM 757 O O . SER A 1 98 ? -22.312 16.328 18.766 1 97.75 98 SER A O 1
ATOM 759 N N . PRO A 1 99 ? -23.969 15.594 17.422 1 94.88 99 PRO A N 1
ATOM 760 C CA . PRO A 1 99 ? -24.922 16.281 18.297 1 94.88 99 PRO A CA 1
ATOM 761 C C . PRO A 1 99 ? -24.812 15.82 19.75 1 94.88 99 PRO A C 1
ATOM 763 O O . PRO A 1 99 ? -25.109 14.664 20.062 1 94.88 99 PRO A O 1
ATOM 766 N N . GLN A 1 100 ? -24.266 16.609 20.625 1 90.5 100 GLN A N 1
ATOM 767 C CA . GLN A 1 100 ? -24.203 16.5 22.078 1 90.5 100 GLN A CA 1
ATOM 768 C C . GLN A 1 100 ? -23.047 15.609 22.516 1 90.5 100 GLN A C 1
ATOM 770 O O . GLN A 1 100 ? -23.047 15.078 23.625 1 90.5 100 GLN A O 1
ATOM 775 N N . SER A 1 101 ? -22.141 15.375 21.547 1 96.5 101 SER A N 1
ATOM 776 C CA . SER A 1 101 ? -21 14.578 21.953 1 96.5 101 SER A CA 1
ATOM 777 C C . SER A 1 101 ? -19.75 14.969 21.172 1 96.5 101 SER A C 1
ATOM 779 O O . SER A 1 101 ? -19.828 15.312 20 1 96.5 101 SER A O 1
ATOM 781 N N . THR A 1 102 ? -18.641 14.961 21.859 1 98 102 THR A N 1
ATOM 782 C CA . THR A 1 102 ? -17.344 15.172 21.234 1 98 102 THR A CA 1
ATOM 783 C C . THR A 1 102 ? -16.344 14.094 21.672 1 98 102 THR A C 1
ATOM 785 O O . THR A 1 102 ? -16.266 13.773 22.859 1 98 102 THR A O 1
ATOM 788 N N . LYS A 1 103 ? -15.68 13.484 20.703 1 98.12 103 LYS A N 1
ATOM 789 C CA . LYS A 1 103 ? -14.633 12.5 20.969 1 98.12 103 LYS A CA 1
ATOM 790 C C . LYS A 1 103 ? -13.328 12.891 20.281 1 98.12 103 LYS A C 1
ATOM 792 O O . LYS A 1 103 ? -13.336 13.57 19.25 1 98.12 103 LYS A O 1
ATOM 797 N N . TYR A 1 104 ? -12.234 12.484 20.891 1 97.88 104 TYR A N 1
ATOM 798 C CA . TYR A 1 104 ? -10.914 12.805 20.359 1 97.88 104 TYR A CA 1
ATOM 799 C C . TYR A 1 104 ? -10.078 11.547 20.188 1 97.88 104 TYR A C 1
ATOM 801 O O . TYR A 1 104 ? -10.242 10.578 20.922 1 97.88 104 TYR A O 1
ATOM 809 N N . GLU A 1 105 ? -9.211 11.547 19.203 1 98.38 105 GLU A N 1
ATOM 810 C CA . GLU A 1 105 ? -8.188 10.531 18.984 1 98.38 105 GLU A CA 1
ATOM 811 C C . GLU A 1 105 ? -6.867 11.164 18.547 1 98.38 105 GLU A C 1
ATOM 813 O O . GLU A 1 105 ? -6.828 11.922 17.578 1 98.38 105 GLU A O 1
ATOM 818 N N . GLU A 1 106 ? -5.812 10.867 19.281 1 98.12 106 GLU A N 1
ATOM 819 C CA . GLU A 1 106 ? -4.496 11.422 18.969 1 98.12 106 GLU A CA 1
ATOM 820 C C . GLU A 1 106 ? -3.902 10.773 17.734 1 98.12 106 GLU A C 1
ATOM 822 O O . GLU A 1 106 ? -4.176 9.602 17.438 1 98.12 106 GLU A O 1
ATOM 827 N N . GLN A 1 107 ? -3.172 11.562 16.984 1 98.19 107 GLN A N 1
ATOM 828 C CA . GLN A 1 107 ? -2.436 11.016 15.852 1 98.19 107 GLN A CA 1
ATOM 829 C C . GLN A 1 107 ? -1.379 10.016 16.312 1 98.19 107 GLN A C 1
ATOM 831 O O . GLN A 1 107 ? -0.704 10.234 17.328 1 98.19 107 GLN A O 1
ATOM 836 N N . ASN A 1 108 ? -1.213 8.859 15.578 1 97.44 108 ASN A N 1
ATOM 837 C CA . ASN A 1 108 ? -0.289 7.805 15.977 1 97.44 108 ASN A CA 1
ATOM 838 C C . ASN A 1 108 ? 1.141 8.117 15.547 1 97.44 108 ASN A C 1
ATOM 840 O O . ASN A 1 108 ? 2.092 7.84 16.281 1 97.44 108 ASN A O 1
ATOM 844 N N . ILE A 1 109 ? 1.255 8.609 14.336 1 97.69 109 ILE A N 1
ATOM 845 C CA . ILE A 1 109 ? 2.561 8.742 13.695 1 97.69 109 ILE A CA 1
ATOM 846 C C . ILE A 1 109 ? 2.768 10.188 13.242 1 97.69 109 ILE A C 1
ATOM 848 O O . ILE A 1 109 ? 2.039 10.68 12.383 1 97.69 109 ILE A O 1
ATOM 852 N N . LEU A 1 110 ? 3.785 10.82 13.766 1 97.88 110 LEU A N 1
ATOM 853 C CA . LEU A 1 110 ? 4.066 12.227 13.477 1 97.88 110 LEU A CA 1
ATOM 854 C C . LEU A 1 110 ? 5.199 12.352 12.461 1 97.88 110 LEU A C 1
ATOM 856 O O . LEU A 1 110 ? 6.137 11.555 12.469 1 97.88 110 LEU A O 1
ATOM 860 N N . ILE A 1 111 ? 5.066 13.383 11.641 1 96.75 111 ILE A N 1
ATOM 861 C CA . ILE A 1 111 ? 6.113 13.688 10.68 1 96.75 111 ILE A CA 1
ATOM 862 C C . ILE A 1 111 ? 7.375 14.148 11.406 1 96.75 111 ILE A C 1
ATOM 864 O O . ILE A 1 111 ? 7.297 14.898 12.383 1 96.75 111 ILE A O 1
ATOM 868 N N . ASP A 1 112 ? 8.531 13.688 10.93 1 96.44 112 ASP A N 1
ATOM 869 C CA . ASP A 1 112 ? 9.789 14.133 11.523 1 96.44 112 ASP A CA 1
ATOM 870 C C . ASP A 1 112 ? 10.781 14.578 10.453 1 96.44 112 ASP A C 1
ATOM 872 O O . ASP A 1 112 ? 11.977 14.281 10.555 1 96.44 112 ASP A O 1
ATOM 876 N N . TYR A 1 113 ? 10.328 15.219 9.469 1 93.56 113 TYR A N 1
ATOM 877 C CA . TYR A 1 113 ? 11.195 15.789 8.445 1 93.56 113 TYR A CA 1
ATOM 878 C C . TYR A 1 113 ? 11.852 17.078 8.938 1 93.56 113 TYR A C 1
ATOM 880 O O . TYR A 1 113 ? 11.281 17.781 9.773 1 93.56 113 TYR A O 1
ATOM 888 N N . PRO A 1 114 ? 13.016 17.359 8.383 1 90.12 114 PRO A N 1
ATOM 889 C CA . PRO A 1 114 ? 13.711 18.562 8.859 1 90.12 114 PRO A CA 1
ATOM 890 C C . PRO A 1 114 ? 12.883 19.828 8.664 1 90.12 114 PRO A C 1
ATOM 892 O O . PRO A 1 114 ? 12.859 20.688 9.547 1 90.12 114 PRO A O 1
ATOM 895 N N . HIS A 1 115 ? 12.188 19.922 7.543 1 88.75 115 HIS A N 1
ATOM 896 C CA . HIS A 1 115 ? 11.453 21.156 7.242 1 88.75 115 HIS A CA 1
ATOM 897 C C . HIS A 1 115 ? 10.047 21.109 7.836 1 88.75 115 HIS A C 1
ATOM 899 O O . HIS A 1 115 ? 9.312 22.094 7.777 1 88.75 115 HIS A O 1
ATOM 905 N N . TRP A 1 116 ? 9.617 19.969 8.344 1 93.94 116 TRP A N 1
ATOM 906 C CA . TRP A 1 116 ? 8.297 19.734 8.906 1 93.94 116 TRP A CA 1
ATOM 907 C C . TRP A 1 116 ? 8.352 18.672 10 1 93.94 116 TRP A C 1
ATOM 909 O O . TRP A 1 116 ? 7.875 17.547 9.812 1 93.94 116 TRP A O 1
ATOM 919 N N . ASN A 1 117 ? 8.836 19.172 11.188 1 95.94 117 ASN A N 1
ATOM 920 C CA . ASN A 1 117 ? 9.141 18.219 12.258 1 95.94 117 ASN A CA 1
ATOM 921 C C . ASN A 1 117 ? 8.094 18.266 13.359 1 95.94 117 ASN A C 1
ATOM 923 O O . ASN A 1 117 ? 8.352 18.781 14.453 1 95.94 117 ASN A O 1
ATOM 927 N N . GLU A 1 118 ? 6.992 17.609 13.109 1 97.62 118 GLU A N 1
ATOM 928 C CA . GLU A 1 118 ? 5.902 17.531 14.078 1 97.62 118 GLU A CA 1
ATOM 929 C C . GLU A 1 118 ? 6.32 16.75 15.32 1 97.62 118 GLU A C 1
ATOM 931 O O . GLU A 1 118 ? 5.898 17.078 16.438 1 97.62 118 GLU A O 1
ATOM 936 N N . ALA A 1 119 ? 7.121 15.758 15.109 1 96.81 119 ALA A N 1
ATOM 937 C CA . ALA A 1 119 ? 7.52 14.875 16.203 1 96.81 119 ALA A CA 1
ATOM 938 C C . ALA A 1 119 ? 8.32 15.641 17.266 1 96.81 119 ALA A C 1
ATOM 940 O O . ALA A 1 119 ? 8.375 15.234 18.422 1 96.81 119 ALA A O 1
ATOM 941 N N . LYS A 1 120 ? 8.945 16.734 16.875 1 95.75 120 LYS A N 1
ATOM 942 C CA . LYS A 1 120 ? 9.711 17.562 17.797 1 95.75 120 LYS A CA 1
ATOM 943 C C . LYS A 1 120 ? 8.797 18.469 18.609 1 95.75 120 LYS A C 1
ATOM 945 O O . LYS A 1 120 ? 9.133 18.875 19.719 1 95.75 120 LYS A O 1
ATOM 950 N N . PHE A 1 121 ? 7.586 18.734 18.062 1 96.94 121 PHE A N 1
ATOM 951 C CA . PHE A 1 121 ? 6.727 19.734 18.672 1 96.94 121 PHE A CA 1
ATOM 952 C C . PHE A 1 121 ? 5.535 19.094 19.375 1 96.94 121 PHE A C 1
ATOM 954 O O . PHE A 1 121 ? 5.16 19.484 20.469 1 96.94 121 PHE A O 1
ATOM 961 N N . TYR A 1 122 ? 4.887 18.141 18.719 1 98.06 122 TYR A N 1
ATOM 962 C CA . TYR A 1 122 ? 3.703 17.5 19.281 1 98.06 122 TYR A CA 1
ATOM 963 C C . TYR A 1 122 ? 4.09 16.312 20.141 1 98.06 122 TYR A C 1
ATOM 965 O O . TYR A 1 122 ? 5.023 15.57 19.812 1 98.06 122 TYR A O 1
ATOM 973 N N . SER A 1 123 ? 3.287 16.109 21.188 1 97 123 SER A N 1
ATOM 974 C CA . SER A 1 123 ? 3.514 14.969 22.062 1 97 123 SER A CA 1
ATOM 975 C C . SER A 1 123 ? 3.127 13.656 21.375 1 97 123 SER A C 1
ATOM 977 O O . SER A 1 123 ? 2.178 13.625 20.578 1 97 123 SER A O 1
ATOM 979 N N . LYS A 1 124 ? 3.854 12.656 21.75 1 94.31 124 LYS A N 1
ATOM 980 C CA . LYS A 1 124 ? 3.619 11.328 21.188 1 94.31 124 LYS A CA 1
ATOM 981 C C . LYS A 1 124 ? 2.416 10.656 21.844 1 94.31 124 LYS A C 1
ATOM 983 O O . LYS A 1 124 ? 2.23 10.758 23.062 1 94.31 124 LYS A O 1
ATOM 988 N N . LYS A 1 125 ? 1.716 9.961 21.016 1 94.81 125 LYS A N 1
ATOM 989 C CA . LYS A 1 125 ? 0.573 9.188 21.484 1 94.81 125 LYS A CA 1
ATOM 990 C C . LYS A 1 125 ? 1.027 7.984 22.312 1 94.81 125 LYS A C 1
ATOM 992 O O . LYS A 1 125 ? 1.98 7.297 21.938 1 94.81 125 LYS A O 1
ATOM 997 N N . ASP A 1 126 ? 0.293 7.637 23.406 1 89.62 126 ASP A N 1
ATOM 998 C CA . ASP A 1 126 ? 0.693 6.59 24.344 1 89.62 126 ASP A CA 1
ATOM 999 C C . ASP A 1 126 ? 0.339 5.207 23.812 1 89.62 126 ASP A C 1
ATOM 1001 O O . ASP A 1 126 ? 1.104 4.254 23.984 1 89.62 126 ASP A O 1
ATOM 1005 N N . SER A 1 127 ? -0.852 5.133 23.297 1 92.88 127 SER A N 1
ATOM 1006 C CA . SER A 1 127 ? -1.344 3.84 22.828 1 92.88 127 SER A CA 1
ATOM 1007 C C . SER A 1 127 ? -1.889 3.936 21.406 1 92.88 127 SER A C 1
ATOM 1009 O O . SER A 1 127 ? -2.615 4.875 21.078 1 92.88 127 SER A O 1
ATOM 1011 N N . PHE A 1 128 ? -1.493 2.912 20.672 1 94.75 128 PHE A N 1
ATOM 1012 C CA . PHE A 1 128 ? -1.889 2.896 19.266 1 94.75 128 PHE A CA 1
ATOM 1013 C C . PHE A 1 128 ? -3.398 2.734 19.141 1 94.75 128 PHE A C 1
ATOM 1015 O O . PHE A 1 128 ? -4.016 1.968 19.875 1 94.75 128 PHE A O 1
ATOM 1022 N N . GLY A 1 129 ? -4.008 3.484 18.219 1 94.75 129 GLY A N 1
ATOM 1023 C CA . GLY A 1 129 ? -5.434 3.391 17.953 1 94.75 129 GLY A CA 1
ATOM 1024 C C . GLY A 1 129 ? -5.906 4.359 16.875 1 94.75 129 GLY A C 1
ATOM 1025 O O . GLY A 1 129 ? -5.254 5.371 16.625 1 94.75 129 GLY A O 1
ATOM 1026 N N . ILE A 1 130 ? -7.059 4.012 16.25 1 96.94 130 ILE A N 1
ATOM 1027 C CA . ILE A 1 130 ? -7.656 4.922 15.281 1 96.94 130 ILE A CA 1
ATOM 1028 C C . ILE A 1 130 ? -9.109 5.191 15.656 1 96.94 130 ILE A C 1
ATOM 1030 O O . ILE A 1 130 ? -9.773 4.34 16.266 1 96.94 130 ILE A O 1
ATOM 1034 N N . MET A 1 131 ? -9.594 6.352 15.391 1 98.38 131 MET A N 1
ATOM 1035 C CA . MET A 1 131 ? -11.008 6.684 15.578 1 98.38 131 MET A CA 1
ATOM 1036 C C . MET A 1 131 ? -11.875 5.949 14.57 1 98.38 131 MET A C 1
ATOM 1038 O O . MET A 1 131 ? -11.562 5.914 13.375 1 98.38 131 MET A O 1
ATOM 1042 N N . SER A 1 132 ? -12.914 5.297 15.055 1 98.69 132 SER A N 1
ATOM 1043 C CA . SER A 1 132 ? -13.922 4.695 14.188 1 98.69 132 SER A CA 1
ATOM 1044 C C . SER A 1 132 ? -15.328 4.93 14.734 1 98.69 132 SER A C 1
ATOM 1046 O O . SER A 1 132 ? -15.508 5.121 15.938 1 98.69 132 SER A O 1
ATOM 1048 N N . PHE A 1 133 ? -16.297 5.047 13.875 1 98.5 133 PHE A N 1
ATOM 1049 C CA . PHE A 1 133 ? -17.703 5.258 14.227 1 98.5 133 PHE A CA 1
ATOM 1050 C C . PHE A 1 133 ? -18.609 4.852 13.078 1 98.5 133 PHE A C 1
ATOM 1052 O O . PHE A 1 133 ? -18.156 4.645 11.953 1 98.5 133 PHE A O 1
ATOM 1059 N N . SER A 1 134 ? -19.891 4.703 13.406 1 98 134 SER A N 1
ATOM 1060 C CA . SER A 1 134 ? -20.859 4.32 12.375 1 98 134 SER A CA 1
ATOM 1061 C C . SER A 1 134 ? -21.922 5.395 12.195 1 98 134 SER A C 1
ATOM 1063 O O . SER A 1 134 ? -22.375 5.996 13.172 1 98 134 SER A O 1
ATOM 1065 N N . VAL A 1 135 ? -22.141 5.73 10.992 1 96.94 135 VAL A N 1
ATOM 1066 C CA . VAL A 1 135 ? -23.25 6.582 10.57 1 96.94 135 VAL A CA 1
ATOM 1067 C C . VAL A 1 135 ? -23.922 5.98 9.336 1 96.94 135 VAL A C 1
ATOM 1069 O O . VAL A 1 135 ? -23.25 5.57 8.391 1 96.94 135 VAL A O 1
ATOM 1072 N N . ASP A 1 136 ? -25.281 5.824 9.328 1 96.12 136 ASP A N 1
ATOM 1073 C CA . ASP A 1 136 ? -26.031 5.32 8.188 1 96.12 136 ASP A CA 1
ATOM 1074 C C . ASP A 1 136 ? -25.578 3.918 7.797 1 96.12 136 ASP A C 1
ATOM 1076 O O . ASP A 1 136 ? -25.438 3.611 6.609 1 96.12 136 ASP A O 1
ATOM 1080 N N . ARG A 1 137 ? -25.203 3.082 8.641 1 96.31 137 ARG A N 1
ATOM 1081 C CA . ARG A 1 137 ? -24.797 1.691 8.469 1 96.31 137 ARG A CA 1
ATOM 1082 C C . ARG A 1 137 ? -23.469 1.601 7.727 1 96.31 137 ARG A C 1
ATOM 1084 O O . ARG A 1 137 ? -23.172 0.588 7.086 1 96.31 137 ARG A O 1
ATOM 1091 N N . ILE A 1 138 ? -22.766 2.729 7.73 1 98.56 138 ILE A N 1
ATOM 1092 C CA . ILE A 1 138 ? -21.406 2.758 7.215 1 98.56 138 ILE A CA 1
ATOM 1093 C C . ILE A 1 138 ? -20.422 2.904 8.375 1 98.56 138 ILE A C 1
ATOM 1095 O O . ILE A 1 138 ? -20.594 3.768 9.234 1 98.56 138 ILE A O 1
ATOM 1099 N N . LYS A 1 139 ? -19.484 2.023 8.461 1 98.69 139 LYS A N 1
ATOM 1100 C CA . LYS A 1 139 ? -18.422 2.131 9.461 1 98.69 139 LYS A CA 1
ATOM 1101 C C . LYS A 1 139 ? -17.281 2.984 8.938 1 98.69 139 LYS A C 1
ATOM 1103 O O . LYS A 1 139 ? -16.609 2.617 7.965 1 98.69 139 LYS A O 1
ATOM 1108 N N . PHE A 1 140 ? -17.031 4.109 9.609 1 98.88 140 PHE A N 1
ATOM 1109 C CA . PHE A 1 140 ? -15.984 5.039 9.203 1 98.88 140 PHE A CA 1
ATOM 1110 C C . PHE A 1 140 ? -14.742 4.867 10.07 1 98.88 140 PHE A C 1
ATOM 1112 O O . PHE A 1 140 ? -14.844 4.574 11.266 1 98.88 140 PHE A O 1
ATOM 1119 N N . GLY A 1 141 ? -13.57 4.957 9.484 1 98.94 141 GLY A N 1
ATOM 1120 C CA . GLY A 1 141 ? -12.297 5.164 10.164 1 98.94 141 GLY A CA 1
ATOM 1121 C C . GLY A 1 141 ? -11.609 6.449 9.75 1 98.94 141 GLY A C 1
ATOM 1122 O O . GLY A 1 141 ? -11.719 6.883 8.602 1 98.94 141 GLY A O 1
ATOM 1123 N N . VAL A 1 142 ? -10.906 7.062 10.68 1 98.94 142 VAL A N 1
ATOM 1124 C CA . VAL A 1 142 ? -10.203 8.305 10.375 1 98.94 142 VAL A CA 1
ATOM 1125 C C . VAL A 1 142 ? -8.695 8.062 10.391 1 98.94 142 VAL A C 1
ATOM 1127 O O . VAL A 1 142 ? -8.156 7.516 11.359 1 98.94 142 VAL A O 1
ATOM 1130 N N . VAL A 1 143 ? -8.039 8.438 9.297 1 98.88 143 VAL A N 1
ATOM 1131 C CA . VAL A 1 143 ? -6.598 8.273 9.133 1 98.88 143 VAL A CA 1
ATOM 1132 C C . VAL A 1 143 ? -5.961 9.609 8.758 1 98.88 143 VAL A C 1
ATOM 1134 O O . VAL A 1 143 ? -6.312 10.211 7.742 1 98.88 143 VAL A O 1
ATOM 1137 N N . PHE A 1 144 ? -5.004 10.109 9.609 1 98.69 144 PHE A N 1
ATOM 1138 C CA . PHE A 1 144 ? -4.273 11.312 9.242 1 98.69 144 PHE A CA 1
ATOM 1139 C C . PHE A 1 144 ? -3.486 11.109 7.957 1 98.69 144 PHE A C 1
ATOM 1141 O O . PHE A 1 144 ? -3.02 10 7.684 1 98.69 144 PHE A O 1
ATOM 1148 N N . GLY A 1 145 ? -3.287 12.125 7.219 1 98.44 145 GLY A N 1
ATOM 1149 C CA . GLY A 1 145 ? -2.652 12.039 5.91 1 98.44 145 GLY A CA 1
ATOM 1150 C C . GLY A 1 145 ? -1.385 11.203 5.918 1 98.44 145 GLY A C 1
ATOM 1151 O O . GLY A 1 145 ? -1.31 10.172 5.246 1 98.44 145 GLY A O 1
ATOM 1152 N N . PHE A 1 146 ? -0.43 11.609 6.836 1 98.31 146 PHE A N 1
ATOM 1153 C CA . PHE A 1 146 ? 0.88 10.969 6.867 1 98.31 146 PHE A CA 1
ATOM 1154 C C . PHE A 1 146 ? 0.751 9.484 7.211 1 98.31 146 PHE A C 1
ATOM 1156 O O . PHE A 1 146 ? 1.532 8.664 6.73 1 98.31 146 PHE A O 1
ATOM 1163 N N . GLU A 1 147 ? -0.274 9.102 7.895 1 98.44 147 GLU A N 1
ATOM 1164 C CA . GLU A 1 147 ? -0.455 7.742 8.398 1 98.44 147 GLU A CA 1
ATOM 1165 C C . GLU A 1 147 ? -0.858 6.793 7.273 1 98.44 147 GLU A C 1
ATOM 1167 O O . GLU A 1 147 ? -0.755 5.57 7.422 1 98.44 147 GLU A O 1
ATOM 1172 N N . ALA A 1 148 ? -1.281 7.348 6.141 1 98.69 148 ALA A N 1
ATOM 1173 C CA . ALA A 1 148 ? -1.717 6.516 5.023 1 98.69 148 ALA A CA 1
ATOM 1174 C C . ALA A 1 148 ? -0.565 5.672 4.484 1 98.69 148 ALA A C 1
ATOM 1176 O O . ALA A 1 148 ? -0.787 4.699 3.762 1 98.69 148 ALA A O 1
ATOM 1177 N N . HIS A 1 149 ? 0.667 6.008 4.832 1 98.62 149 HIS A N 1
ATOM 1178 C CA . HIS A 1 149 ? 1.841 5.34 4.281 1 98.62 149 HIS A CA 1
ATOM 1179 C C . HIS A 1 149 ? 2.145 4.047 5.035 1 98.62 149 HIS A C 1
ATOM 1181 O O . HIS A 1 149 ? 3.006 3.268 4.617 1 98.62 149 HIS A O 1
ATOM 1187 N N . PHE A 1 150 ? 1.479 3.764 6.148 1 98.25 150 PHE A N 1
ATOM 1188 C CA . PHE A 1 150 ? 1.961 2.713 7.035 1 98.25 150 PHE A CA 1
ATOM 1189 C C . PHE A 1 150 ? 0.963 1.562 7.105 1 98.25 150 PHE A C 1
ATOM 1191 O O . PHE A 1 150 ? -0.187 1.755 7.504 1 98.25 150 PHE A O 1
ATOM 1198 N N . ASP A 1 151 ? 1.446 0.37 6.836 1 97.12 151 ASP A N 1
ATOM 1199 C CA . ASP A 1 151 ? 0.622 -0.833 6.773 1 97.12 151 ASP A CA 1
ATOM 1200 C C . ASP A 1 151 ? -0.067 -1.099 8.109 1 97.12 151 ASP A C 1
ATOM 1202 O O . ASP A 1 151 ? -1.19 -1.604 8.148 1 97.12 151 ASP A O 1
ATOM 1206 N N . ARG A 1 152 ? 0.578 -0.708 9.164 1 95.69 152 ARG A N 1
ATOM 1207 C CA . ARG A 1 152 ? 0.025 -0.979 10.484 1 95.69 152 ARG A CA 1
ATOM 1208 C C . ARG A 1 152 ? -1.297 -0.246 10.688 1 95.69 152 ARG A C 1
ATOM 1210 O O . ARG A 1 152 ? -2.201 -0.756 11.352 1 95.69 152 ARG A O 1
ATOM 1217 N N . ILE A 1 153 ? -1.428 0.954 10.125 1 97.69 153 ILE A N 1
ATOM 1218 C CA . ILE A 1 153 ? -2.668 1.721 10.188 1 97.69 153 ILE A CA 1
ATOM 1219 C C . ILE A 1 153 ? -3.783 0.958 9.477 1 97.69 153 ILE A C 1
ATOM 1221 O O . ILE A 1 153 ? -4.891 0.832 10.008 1 97.69 153 ILE A O 1
ATOM 1225 N N . TRP A 1 154 ? -3.475 0.386 8.398 1 97.94 154 TRP A N 1
ATOM 1226 C CA . TRP A 1 154 ? -4.48 -0.276 7.574 1 97.94 154 TRP A CA 1
ATOM 1227 C C . TRP A 1 154 ? -4.855 -1.633 8.156 1 97.94 154 TRP A C 1
ATOM 1229 O O . TRP A 1 154 ? -5.98 -2.104 7.977 1 97.94 154 TRP A O 1
ATOM 1239 N N . ALA A 1 155 ? -3.924 -2.234 8.891 1 96.12 155 ALA A N 1
ATOM 1240 C CA . ALA A 1 155 ? -4.305 -3.42 9.656 1 96.12 155 ALA A CA 1
ATOM 1241 C C . ALA A 1 155 ? -5.41 -3.098 10.656 1 96.12 155 ALA A C 1
ATOM 1243 O O . ALA A 1 155 ? -6.309 -3.91 10.883 1 96.12 155 ALA A O 1
ATOM 1244 N N . GLU A 1 156 ? -5.332 -1.918 11.258 1 96.56 156 GLU A N 1
ATOM 1245 C CA . GLU A 1 156 ? -6.391 -1.485 12.164 1 96.56 156 GLU A CA 1
ATOM 1246 C C . GLU A 1 156 ? -7.703 -1.271 11.414 1 96.56 156 GLU A C 1
ATOM 1248 O O . GLU A 1 156 ? -8.773 -1.59 11.938 1 96.56 156 GLU A O 1
ATOM 1253 N N . ILE A 1 157 ? -7.578 -0.71 10.234 1 98.38 157 ILE A N 1
ATOM 1254 C CA . ILE A 1 157 ? -8.742 -0.472 9.391 1 98.38 157 ILE A CA 1
ATOM 1255 C C . ILE A 1 157 ? -9.445 -1.796 9.094 1 98.38 157 ILE A C 1
ATOM 1257 O O . ILE A 1 157 ? -10.68 -1.883 9.164 1 98.38 157 ILE A O 1
ATOM 1261 N N . VAL A 1 158 ? -8.672 -2.797 8.805 1 98.12 158 VAL A N 1
ATOM 1262 C CA . VAL A 1 158 ? -9.211 -4.125 8.539 1 98.12 158 VAL A CA 1
ATOM 1263 C C . VAL A 1 158 ? -9.828 -4.695 9.82 1 98.12 158 VAL A C 1
ATOM 1265 O O . VAL A 1 158 ? -10.969 -5.176 9.805 1 98.12 158 VAL A O 1
ATOM 1268 N N . ALA A 1 159 ? -9.109 -4.598 10.922 1 97.06 159 ALA A N 1
ATOM 1269 C CA . ALA A 1 159 ? -9.539 -5.176 12.188 1 97.06 159 ALA A CA 1
ATOM 1270 C C . ALA A 1 159 ? -10.852 -4.555 12.656 1 97.06 159 ALA A C 1
ATOM 1272 O O . ALA A 1 159 ? -11.703 -5.242 13.227 1 97.06 159 ALA A O 1
ATOM 1273 N N . LYS A 1 160 ? -11.07 -3.312 12.352 1 97.88 160 LYS A N 1
ATOM 1274 C CA . LYS A 1 160 ? -12.25 -2.586 12.82 1 97.88 160 LYS A CA 1
ATOM 1275 C C . LYS A 1 160 ? -13.391 -2.678 11.812 1 97.88 160 LYS A C 1
ATOM 1277 O O . LYS A 1 160 ? -14.453 -2.082 12.008 1 97.88 160 LYS A O 1
ATOM 1282 N N . LYS A 1 161 ? -13.148 -3.318 10.703 1 98.06 161 LYS A N 1
ATOM 1283 C CA . LYS A 1 161 ? -14.148 -3.57 9.68 1 98.06 161 LYS A CA 1
ATOM 1284 C C . LYS A 1 161 ? -14.656 -2.264 9.078 1 98.06 161 LYS A C 1
ATOM 1286 O O . LYS A 1 161 ? -15.867 -2.096 8.867 1 98.06 161 LYS A O 1
ATOM 1291 N N . VAL A 1 162 ? -13.781 -1.384 8.836 1 98.81 162 VAL A N 1
ATOM 1292 C CA . VAL A 1 162 ? -14.094 -0.067 8.289 1 98.81 162 VAL A CA 1
ATOM 1293 C C . VAL A 1 162 ? -14.57 -0.204 6.844 1 98.81 162 VAL A C 1
ATOM 1295 O O . VAL A 1 162 ? -14 -0.976 6.066 1 98.81 162 VAL A O 1
ATOM 1298 N N . ASP A 1 163 ? -15.586 0.594 6.48 1 98.81 163 ASP A N 1
ATOM 1299 C CA . ASP A 1 163 ? -16.141 0.649 5.133 1 98.81 163 ASP A CA 1
ATOM 1300 C C . ASP A 1 163 ? -15.57 1.838 4.355 1 98.81 163 ASP A C 1
ATOM 1302 O O . ASP A 1 163 ? -15.461 1.789 3.129 1 98.81 163 ASP A O 1
ATOM 1306 N N . CYS A 1 164 ? -15.297 2.891 5.043 1 98.94 164 CYS A N 1
ATOM 1307 C CA . CYS A 1 164 ? -14.852 4.141 4.438 1 98.94 164 CYS A CA 1
ATOM 1308 C C . CYS A 1 164 ? -13.844 4.852 5.332 1 98.94 164 CYS A C 1
ATOM 1310 O O . CYS A 1 164 ? -14.109 5.074 6.516 1 98.94 164 CYS A O 1
ATOM 1312 N N . VAL A 1 165 ? -12.75 5.156 4.734 1 99 165 VAL A N 1
ATOM 1313 C CA . VAL A 1 165 ? -11.75 5.93 5.457 1 99 165 VAL A CA 1
ATOM 1314 C C . VAL A 1 165 ? -11.906 7.414 5.133 1 99 165 VAL A C 1
ATOM 1316 O O . VAL A 1 165 ? -12.023 7.789 3.963 1 99 165 VAL A O 1
ATOM 1319 N N . LEU A 1 166 ? -12.078 8.219 6.152 1 99 166 LEU A N 1
ATOM 1320 C CA . LEU A 1 166 ? -11.914 9.664 6.055 1 99 166 LEU A CA 1
ATOM 1321 C C . LEU A 1 166 ? -10.469 10.07 6.312 1 99 166 LEU A C 1
ATOM 1323 O O . LEU A 1 166 ? -9.891 9.703 7.34 1 99 166 LEU A O 1
ATOM 1327 N N . LEU A 1 167 ? -9.875 10.789 5.328 1 98.94 167 LEU A N 1
ATOM 1328 C CA . LEU A 1 167 ? -8.445 11.055 5.391 1 98.94 167 LEU A CA 1
ATOM 1329 C C . LEU A 1 167 ? -8.156 12.547 5.285 1 98.94 167 LEU A C 1
ATOM 1331 O O . LEU A 1 167 ? -7.891 13.055 4.195 1 98.94 167 LEU A O 1
ATOM 1335 N N . PRO A 1 168 ? -8.227 13.273 6.453 1 98.94 168 PRO A N 1
ATOM 1336 C CA . PRO A 1 168 ? -7.746 14.664 6.434 1 98.94 168 PRO A CA 1
ATOM 1337 C C . PRO A 1 168 ? -6.246 14.766 6.148 1 98.94 168 PRO A C 1
ATOM 1339 O O . PRO A 1 168 ? -5.457 14.008 6.715 1 98.94 168 PRO A O 1
ATOM 1342 N N . SER A 1 169 ? -5.895 15.664 5.262 1 98.75 169 SER A N 1
ATOM 1343 C CA . SER A 1 169 ? -4.488 15.797 4.898 1 98.75 169 SER A CA 1
ATOM 1344 C C . SER A 1 169 ? -4.098 17.25 4.707 1 98.75 169 SER A C 1
ATOM 1346 O O . SER A 1 169 ? -4.957 18.141 4.715 1 98.75 169 SER A O 1
ATOM 1348 N N . ALA A 1 170 ? -2.854 17.562 4.707 1 98.25 170 ALA A N 1
ATOM 1349 C CA . ALA A 1 170 ? -2.184 18.797 4.297 1 98.25 170 ALA A CA 1
ATOM 1350 C C . ALA A 1 170 ? -1.009 18.484 3.369 1 98.25 170 ALA A C 1
ATOM 1352 O O . ALA A 1 170 ? 0.137 18.406 3.816 1 98.25 170 ALA A O 1
ATOM 1353 N N . CYS A 1 171 ? -1.357 18.312 2.131 1 97.19 171 CYS A N 1
ATOM 1354 C CA . CYS A 1 171 ? -0.355 17.859 1.172 1 97.19 171 CYS A CA 1
ATOM 1355 C C . CYS A 1 171 ? 0.046 19 0.233 1 97.19 171 CYS A C 1
ATOM 1357 O O . CYS A 1 171 ? -0.81 19.734 -0.249 1 97.19 171 CYS A O 1
ATOM 1359 N N . THR A 1 172 ? 1.308 19.062 0.092 1 95.5 172 THR A N 1
ATOM 1360 C CA . THR A 1 172 ? 1.911 20.109 -0.729 1 95.5 172 THR A CA 1
ATOM 1361 C C . THR A 1 172 ? 3.041 19.531 -1.582 1 95.5 172 THR A C 1
ATOM 1363 O O . THR A 1 172 ? 3.074 18.344 -1.856 1 95.5 172 THR A O 1
ATOM 1366 N N . LEU A 1 173 ? 3.697 20.391 -2.086 1 84.19 173 LEU A N 1
ATOM 1367 C CA . LEU A 1 173 ? 4.801 19.984 -2.947 1 84.19 173 LEU A CA 1
ATOM 1368 C C . LEU A 1 173 ? 4.305 19.109 -4.094 1 84.19 173 LEU A C 1
ATOM 1370 O O . LEU A 1 173 ? 3.105 18.844 -4.199 1 84.19 173 LEU A O 1
ATOM 1374 N N . ASN A 1 174 ? 4.852 18.969 -5.234 1 88.44 174 ASN A N 1
ATOM 1375 C CA . ASN A 1 174 ? 4.492 18.219 -6.434 1 88.44 174 ASN A CA 1
ATOM 1376 C C . ASN A 1 174 ? 4.281 16.734 -6.121 1 88.44 174 ASN A C 1
ATOM 1378 O O . ASN A 1 174 ? 4.832 15.875 -6.805 1 88.44 174 ASN A O 1
ATOM 1382 N N . SER A 1 175 ? 3.346 16.547 -4.938 1 94.81 175 SER A N 1
ATOM 1383 C CA . SER A 1 175 ? 3.176 15.172 -4.473 1 94.81 175 SER A CA 1
ATOM 1384 C C . SER A 1 175 ? 1.856 14.578 -4.961 1 94.81 175 SER A C 1
ATOM 1386 O O . SER A 1 175 ? 1.481 13.469 -4.57 1 94.81 175 SER A O 1
ATOM 1388 N N . ASN A 1 176 ? 1.134 15.266 -5.828 1 96.12 176 ASN A N 1
ATOM 1389 C CA . ASN A 1 176 ? -0.224 14.906 -6.219 1 96.12 176 ASN A CA 1
ATOM 1390 C C . ASN A 1 176 ? -0.286 13.492 -6.785 1 96.12 176 ASN A C 1
ATOM 1392 O O . ASN A 1 176 ? -1.114 12.68 -6.359 1 96.12 176 ASN A O 1
ATOM 1396 N N . GLU A 1 177 ? 0.588 13.195 -7.691 1 95.62 177 GLU A N 1
ATOM 1397 C CA . GLU A 1 177 ? 0.547 11.898 -8.359 1 95.62 177 GLU A CA 1
ATOM 1398 C C . GLU A 1 177 ? 0.848 10.766 -7.379 1 95.62 177 GLU A C 1
ATOM 1400 O O . GLU A 1 177 ? 0.198 9.719 -7.418 1 95.62 177 GLU A O 1
ATOM 1405 N N . ARG A 1 178 ? 1.783 10.961 -6.508 1 96.31 178 ARG A N 1
ATOM 1406 C CA . ARG A 1 178 ? 2.146 9.945 -5.52 1 96.31 178 ARG A CA 1
ATOM 1407 C C . ARG A 1 178 ? 0.992 9.68 -4.559 1 96.31 178 ARG A C 1
ATOM 1409 O O . ARG A 1 178 ? 0.74 8.531 -4.188 1 96.31 178 ARG A O 1
ATOM 1416 N N . TRP A 1 179 ? 0.293 10.727 -4.195 1 97.94 179 TRP A N 1
ATOM 1417 C CA . TRP A 1 179 ? -0.85 10.562 -3.303 1 97.94 179 TRP A CA 1
ATOM 1418 C C . TRP A 1 179 ? -1.983 9.82 -4.004 1 97.94 179 TRP A C 1
ATOM 1420 O O . TRP A 1 179 ? -2.662 8.992 -3.395 1 97.94 179 TRP A O 1
ATOM 1430 N N . ASN A 1 180 ? -2.15 10.156 -5.297 1 97.88 180 ASN A N 1
ATOM 1431 C CA . ASN A 1 180 ? -3.15 9.406 -6.059 1 97.88 180 ASN A CA 1
ATOM 1432 C C . ASN A 1 180 ? -2.84 7.914 -6.082 1 97.88 180 ASN A C 1
ATOM 1434 O O . ASN A 1 180 ? -3.707 7.094 -5.777 1 97.88 180 ASN A O 1
ATOM 1438 N N . GLU A 1 181 ? -1.642 7.586 -6.391 1 97.62 181 GLU A N 1
ATOM 1439 C CA . GLU A 1 181 ? -1.242 6.184 -6.473 1 97.62 181 GLU A CA 1
ATOM 1440 C C . GLU A 1 181 ? -1.391 5.488 -5.125 1 97.62 181 GLU A C 1
ATOM 1442 O O . GLU A 1 181 ? -1.927 4.379 -5.047 1 97.62 181 GLU A O 1
ATOM 1447 N N . LEU A 1 182 ? -0.956 6.168 -4.105 1 98.62 182 LEU A N 1
ATOM 1448 C CA . LEU A 1 182 ? -1.007 5.609 -2.76 1 98.62 182 LEU A CA 1
ATOM 1449 C C . LEU A 1 182 ? -2.443 5.289 -2.357 1 98.62 182 LEU A C 1
ATOM 1451 O O . LEU A 1 182 ? -2.746 4.16 -1.964 1 98.62 182 LEU A O 1
ATOM 1455 N N . LEU A 1 183 ? -3.301 6.234 -2.547 1 98.88 183 LEU A N 1
ATOM 1456 C CA . LEU A 1 183 ? -4.641 6.086 -1.99 1 98.88 183 LEU A CA 1
ATOM 1457 C C . LEU A 1 183 ? -5.5 5.184 -2.867 1 98.88 183 LEU A C 1
ATOM 1459 O O . LEU A 1 183 ? -6.359 4.453 -2.365 1 98.88 183 LEU A O 1
ATOM 1463 N N . LYS A 1 184 ? -5.254 5.227 -4.184 1 98.81 184 LYS A N 1
ATOM 1464 C CA . LYS A 1 184 ? -5.934 4.262 -5.039 1 98.81 184 LYS A CA 1
ATOM 1465 C C . LYS A 1 184 ? -5.629 2.83 -4.609 1 98.81 184 LYS A C 1
ATOM 1467 O O . LYS A 1 184 ? -6.535 2.002 -4.5 1 98.81 184 LYS A O 1
ATOM 1472 N N . MET A 1 185 ? -4.383 2.604 -4.32 1 98.62 185 MET A N 1
ATOM 1473 C CA . MET A 1 185 ? -3.982 1.241 -3.979 1 98.62 185 MET A CA 1
ATOM 1474 C C . MET A 1 185 ? -4.461 0.865 -2.582 1 98.62 185 MET A C 1
ATOM 1476 O O . MET A 1 185 ? -4.855 -0.278 -2.344 1 98.62 185 MET A O 1
ATOM 1480 N N . ARG A 1 186 ? -4.441 1.835 -1.687 1 98.88 186 ARG A N 1
ATOM 1481 C CA . ARG A 1 186 ? -4.988 1.555 -0.363 1 98.88 186 ARG A CA 1
ATOM 1482 C C . ARG A 1 186 ? -6.469 1.202 -0.447 1 98.88 186 ARG A C 1
ATOM 1484 O O . ARG A 1 186 ? -6.93 0.264 0.208 1 98.88 186 ARG A O 1
ATOM 1491 N N . ALA A 1 187 ? -7.195 1.956 -1.288 1 98.94 187 ALA A N 1
ATOM 1492 C CA . ALA A 1 187 ? -8.617 1.665 -1.456 1 98.94 187 ALA A CA 1
ATOM 1493 C C . ALA A 1 187 ? -8.828 0.28 -2.062 1 98.94 187 ALA A C 1
ATOM 1495 O O . ALA A 1 187 ? -9.656 -0.496 -1.582 1 98.94 187 ALA A O 1
ATOM 1496 N N . LEU A 1 188 ? -8.078 -0.048 -3.029 1 98.75 188 LEU A N 1
ATOM 1497 C CA . LEU A 1 188 ? -8.203 -1.316 -3.738 1 98.75 188 LEU A CA 1
ATOM 1498 C C . LEU A 1 188 ? -7.867 -2.488 -2.822 1 98.75 188 LEU A C 1
ATOM 1500 O O . LEU A 1 188 ? -8.664 -3.42 -2.678 1 98.75 188 LEU A O 1
ATOM 1504 N N . THR A 1 189 ? -6.711 -2.404 -2.117 1 98.62 189 THR A N 1
ATOM 1505 C CA . THR A 1 189 ? -6.211 -3.553 -1.371 1 98.62 189 THR A CA 1
ATOM 1506 C C . THR A 1 189 ? -7.035 -3.775 -0.106 1 98.62 189 THR A C 1
ATOM 1508 O O . THR A 1 189 ? -6.949 -4.836 0.518 1 98.62 189 THR A O 1
ATOM 1511 N N . ASN A 1 190 ? -7.824 -2.789 0.224 1 98.75 190 ASN A N 1
ATOM 1512 C CA . ASN A 1 190 ? -8.703 -2.951 1.381 1 98.75 190 ASN A CA 1
ATOM 1513 C C . ASN A 1 190 ? -10.172 -3 0.969 1 98.75 190 ASN A C 1
ATOM 1515 O O . ASN A 1 190 ? -11.047 -3.193 1.812 1 98.75 190 ASN A O 1
ATOM 1519 N N . ASN A 1 191 ? -10.453 -2.791 -0.298 1 98.75 191 ASN A N 1
ATOM 1520 C CA . ASN A 1 191 ? -11.797 -2.764 -0.858 1 98.75 191 ASN A CA 1
ATOM 1521 C C . ASN A 1 191 ? -12.719 -1.855 -0.052 1 98.75 191 ASN A C 1
ATOM 1523 O O . ASN A 1 191 ? -13.797 -2.277 0.37 1 98.75 191 ASN A O 1
ATOM 1527 N N . ILE A 1 192 ? -12.266 -0.606 0.048 1 98.94 192 ILE A N 1
ATOM 1528 C CA . ILE A 1 192 ? -13.047 0.368 0.803 1 98.94 192 ILE A CA 1
ATOM 1529 C C . ILE A 1 192 ? -13.047 1.707 0.069 1 98.94 192 ILE A C 1
ATOM 1531 O O . ILE A 1 192 ? -12.25 1.922 -0.847 1 98.94 192 ILE A O 1
ATOM 1535 N N . TYR A 1 193 ? -13.969 2.594 0.521 1 98.94 193 TYR A N 1
ATOM 1536 C CA . TYR A 1 193 ? -13.93 3.986 0.094 1 98.94 193 TYR A CA 1
ATOM 1537 C C . TYR A 1 193 ? -12.852 4.758 0.853 1 98.94 193 TYR A C 1
ATOM 1539 O O . TYR A 1 193 ? -12.602 4.484 2.027 1 98.94 193 TYR A O 1
ATOM 1547 N N . ILE A 1 194 ? -12.281 5.707 0.164 1 99 194 ILE A N 1
ATOM 1548 C CA . ILE A 1 194 ? -11.469 6.719 0.825 1 99 194 ILE A CA 1
ATOM 1549 C C . ILE A 1 194 ? -11.945 8.109 0.419 1 99 194 ILE A C 1
ATOM 1551 O O . ILE A 1 194 ? -12.07 8.406 -0.771 1 99 194 ILE A O 1
ATOM 1555 N N . VAL A 1 195 ? -12.289 8.883 1.38 1 99 195 VAL A N 1
ATOM 1556 C CA . VAL A 1 195 ? -12.516 10.312 1.18 1 99 195 VAL A CA 1
ATOM 1557 C C . VAL A 1 195 ? -11.312 11.102 1.693 1 99 195 VAL A C 1
ATOM 1559 O O . VAL A 1 195 ? -11.125 11.242 2.904 1 99 195 VAL A O 1
ATOM 1562 N N . ARG A 1 196 ? -10.531 11.602 0.8 1 98.94 196 ARG A N 1
ATOM 1563 C CA . ARG A 1 196 ? -9.406 12.445 1.177 1 98.94 196 ARG A CA 1
ATOM 1564 C C . ARG A 1 196 ? -9.789 13.922 1.132 1 98.94 196 ARG A C 1
ATOM 1566 O O . ARG A 1 196 ? -10.367 14.391 0.151 1 98.94 196 ARG A O 1
ATOM 1573 N N . VAL A 1 197 ? -9.453 14.617 2.162 1 98.94 197 VAL A N 1
ATOM 1574 C CA . VAL A 1 197 ? -9.617 16.078 2.189 1 98.94 197 VAL A CA 1
ATOM 1575 C C . VAL A 1 197 ? -8.242 16.734 2.299 1 98.94 197 VAL A C 1
ATOM 1577 O O . VAL A 1 197 ? -7.5 16.5 3.252 1 98.94 197 VAL A O 1
ATOM 1580 N N . ASN A 1 198 ? -7.926 17.484 1.317 1 98.81 198 ASN A N 1
ATOM 1581 C CA . ASN A 1 198 ? -6.707 18.297 1.385 1 98.81 198 ASN A CA 1
ATOM 1582 C C . ASN A 1 198 ? -7.023 19.781 1.505 1 98.81 198 ASN A C 1
ATOM 1584 O O . ASN A 1 198 ? -8.117 20.219 1.138 1 98.81 198 ASN A O 1
ATOM 1588 N N . ARG A 1 199 ? -6.137 20.5 2.041 1 98.12 199 ARG A N 1
ATOM 1589 C CA . ARG A 1 199 ? -6.348 21.922 2.279 1 98.12 199 ARG A CA 1
ATOM 1590 C C . ARG A 1 199 ? -5.781 22.75 1.135 1 98.12 199 ARG A C 1
ATOM 1592 O O . ARG A 1 199 ? -5.18 22.219 0.204 1 98.12 199 ARG A O 1
ATOM 1599 N N . LEU A 1 200 ? -6.117 24.031 1.195 1 98 200 LEU A N 1
ATOM 1600 C CA . LEU A 1 200 ? -5.551 25.047 0.309 1 98 200 LEU A CA 1
ATOM 1601 C C . LEU A 1 200 ? -4.621 25.984 1.076 1 98 200 LEU A C 1
ATOM 1603 O O . LEU A 1 200 ? -4.602 25.969 2.309 1 98 200 LEU A O 1
ATOM 1607 N N . GLY A 1 201 ? -3.852 26.75 0.272 1 96.56 201 GLY A N 1
ATOM 1608 C CA . GLY A 1 201 ? -2.982 27.75 0.878 1 96.56 201 GLY A CA 1
ATOM 1609 C C . GLY A 1 201 ? -1.542 27.641 0.412 1 96.56 201 GLY A C 1
ATOM 1610 O O . GLY A 1 201 ? -1.204 26.766 -0.391 1 96.56 201 GLY A O 1
ATOM 1611 N N . LYS A 1 202 ? -0.778 28.609 0.917 1 95.12 202 LYS A N 1
ATOM 1612 C CA . LYS A 1 202 ? 0.644 28.672 0.591 1 95.12 202 LYS A CA 1
ATOM 1613 C C . LYS A 1 202 ? 1.499 28.625 1.854 1 95.12 202 LYS A C 1
ATOM 1615 O O . LYS A 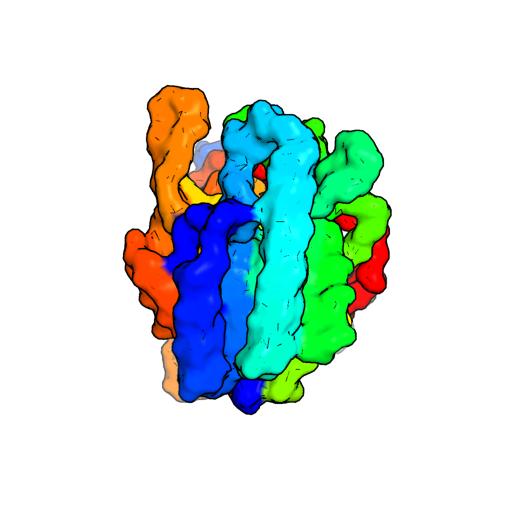1 202 ? 1.031 28.984 2.938 1 95.12 202 LYS A O 1
ATOM 1620 N N . THR A 1 203 ? 2.631 28.062 1.695 1 92.69 203 THR A N 1
ATOM 1621 C CA . THR A 1 203 ? 3.607 28.047 2.779 1 92.69 203 THR A CA 1
ATOM 1622 C C . THR A 1 203 ? 5.027 28.141 2.229 1 92.69 203 THR A C 1
ATOM 1624 O O . THR A 1 203 ? 5.227 28.141 1.012 1 92.69 203 THR A O 1
ATOM 1627 N N . LYS A 1 204 ? 5.988 28.297 3.139 1 90.75 204 LYS A N 1
ATOM 1628 C CA . LYS A 1 204 ? 7.402 28.312 2.779 1 90.75 204 LYS A CA 1
ATOM 1629 C C . LYS A 1 204 ? 8.203 27.375 3.676 1 90.75 204 LYS A C 1
ATOM 1631 O O . LYS A 1 204 ? 8.008 27.359 4.895 1 90.75 204 LYS A O 1
ATOM 1636 N N . PHE A 1 205 ? 8.945 26.516 3.027 1 89 205 PHE A N 1
ATOM 1637 C CA . PHE A 1 205 ? 9.953 25.719 3.709 1 89 205 PHE A CA 1
ATOM 1638 C C . PHE A 1 205 ? 11.352 26.219 3.385 1 89 205 PHE A C 1
ATOM 1640 O O . PHE A 1 205 ? 11.898 25.906 2.322 1 89 205 PHE A O 1
ATOM 1647 N N . GLY A 1 206 ? 11.898 26.953 4.328 1 85.31 206 GLY A N 1
ATOM 1648 C CA . GLY A 1 206 ? 13.117 27.672 3.973 1 85.31 206 GLY A CA 1
ATOM 1649 C C . GLY A 1 206 ? 12.922 28.625 2.818 1 85.31 206 GLY A C 1
ATOM 1650 O O . GLY A 1 206 ? 12.086 29.531 2.893 1 85.31 206 GLY A O 1
ATOM 1651 N N . GLU A 1 207 ? 13.664 28.359 1.761 1 86.69 207 GLU A N 1
ATOM 1652 C CA . GLU A 1 207 ? 13.578 29.234 0.6 1 86.69 207 GLU A CA 1
ATOM 1653 C C . GLU A 1 207 ? 12.625 28.672 -0.453 1 86.69 207 GLU A C 1
ATOM 1655 O O . GLU A 1 207 ? 12.383 29.312 -1.479 1 86.69 207 GLU A O 1
ATOM 1660 N N . VAL A 1 208 ? 12.023 27.594 -0.107 1 88.19 208 VAL A N 1
ATOM 1661 C CA . VAL A 1 208 ? 11.18 26.922 -1.087 1 88.19 208 VAL A CA 1
ATOM 1662 C C . VAL A 1 208 ? 9.711 27.25 -0.825 1 88.19 208 VAL A C 1
ATOM 1664 O O . VAL A 1 208 ? 9.164 26.891 0.218 1 88.19 208 VAL A O 1
ATOM 1667 N N . GLU A 1 209 ? 9.18 27.922 -1.79 1 91.12 209 GLU A N 1
ATOM 1668 C CA . GLU A 1 209 ? 7.746 28.188 -1.729 1 91.12 209 GLU A CA 1
ATOM 1669 C C . GLU A 1 209 ? 6.945 26.953 -2.141 1 91.12 209 GLU A C 1
ATOM 1671 O O . GLU A 1 209 ? 7.332 26.234 -3.064 1 91.12 209 GLU A O 1
ATOM 1676 N N . SER A 1 210 ? 5.902 26.766 -1.351 1 92.94 210 SER A N 1
ATOM 1677 C CA . SER A 1 210 ? 5.059 25.609 -1.655 1 92.94 210 SER A CA 1
ATOM 1678 C C . SER A 1 210 ? 3.58 25.953 -1.504 1 92.94 210 SER A C 1
ATOM 1680 O O . SER A 1 210 ? 3.225 26.875 -0.767 1 92.94 210 SER A O 1
ATOM 1682 N N . GLU A 1 211 ? 2.822 25.234 -2.309 1 95.81 211 GLU A N 1
ATOM 1683 C CA . GLU A 1 211 ? 1.378 25.453 -2.287 1 95.81 211 GLU A CA 1
ATOM 1684 C C . GLU A 1 211 ? 0.636 24.156 -1.978 1 95.81 211 GLU A C 1
ATOM 1686 O O . GLU A 1 211 ? 0.985 23.094 -2.5 1 95.81 211 GLU A O 1
ATOM 1691 N N . PHE A 1 212 ? -0.268 24.25 -0.979 1 97.81 212 PHE A N 1
ATOM 1692 C CA . PHE A 1 212 ? -1.233 23.172 -0.826 1 97.81 212 PHE A CA 1
ATOM 1693 C C . PHE A 1 212 ? -2.209 23.141 -1.996 1 97.81 212 PHE A C 1
ATOM 1695 O O . PHE A 1 212 ? -2.885 24.141 -2.27 1 97.81 212 PHE A O 1
ATOM 1702 N N . TYR A 1 213 ? -2.342 22 -2.668 1 97.69 213 TYR A N 1
ATOM 1703 C CA . TYR A 1 213 ? -2.895 22.016 -4.016 1 97.69 213 TYR A CA 1
ATOM 1704 C C . TYR A 1 213 ? -4.328 21.5 -4.023 1 97.69 213 TYR A C 1
ATOM 1706 O O . TYR A 1 213 ? -4.918 21.297 -5.086 1 97.69 213 TYR A O 1
ATOM 1714 N N . GLY A 1 214 ? -4.906 21.281 -2.883 1 98.38 214 GLY A N 1
ATOM 1715 C CA . GLY A 1 214 ? -6.25 20.719 -2.834 1 98.38 214 GLY A CA 1
ATOM 1716 C C . GLY A 1 214 ? -6.324 19.312 -3.377 1 98.38 214 GLY A C 1
ATOM 1717 O O . GLY A 1 214 ? -5.555 18.438 -2.959 1 98.38 214 GLY A O 1
ATOM 1718 N N . GLN A 1 215 ? -7.223 19.141 -4.285 1 98.38 215 GLN A N 1
ATOM 1719 C CA . GLN A 1 215 ? -7.457 17.828 -4.887 1 98.38 215 GLN A CA 1
ATOM 1720 C C . GLN A 1 215 ? -8.078 16.875 -3.877 1 98.38 215 GLN A C 1
ATOM 1722 O O . GLN A 1 215 ? -7.594 15.75 -3.703 1 98.38 215 GLN A O 1
ATOM 1727 N N . THR A 1 216 ? -9.023 17.391 -3.107 1 98.88 216 THR A N 1
ATOM 1728 C CA . THR A 1 216 ? -9.945 16.562 -2.332 1 98.88 216 THR A CA 1
ATOM 1729 C C . THR A 1 216 ? -10.672 15.578 -3.234 1 98.88 216 THR A C 1
ATOM 1731 O O . THR A 1 216 ? -11.109 15.938 -4.328 1 98.88 216 THR A O 1
ATOM 1734 N N . MET A 1 217 ? -10.727 14.305 -2.758 1 98.94 217 MET A N 1
ATOM 1735 C CA . MET A 1 217 ? -11.211 13.328 -3.73 1 98.94 217 MET A CA 1
ATOM 1736 C C . MET A 1 217 ? -11.93 12.18 -3.035 1 98.94 217 MET A C 1
ATOM 1738 O O . MET A 1 217 ? -11.742 11.953 -1.84 1 98.94 217 MET A O 1
ATOM 1742 N N . LEU A 1 218 ? -12.789 11.523 -3.836 1 98.94 218 LEU A N 1
ATOM 1743 C CA . LEU A 1 218 ? -13.43 10.266 -3.482 1 98.94 218 LEU A CA 1
ATOM 1744 C C . LEU A 1 218 ? -12.852 9.109 -4.297 1 98.94 218 LEU A C 1
ATOM 1746 O O . LEU A 1 218 ? -12.82 9.172 -5.531 1 98.94 218 LEU A O 1
ATOM 1750 N N . ILE A 1 219 ? -12.312 8.141 -3.629 1 98.94 219 ILE A N 1
ATOM 1751 C CA . ILE A 1 219 ? -11.805 6.926 -4.258 1 98.94 219 ILE A CA 1
ATOM 1752 C C . ILE A 1 219 ? -12.719 5.75 -3.916 1 98.94 219 ILE A C 1
ATOM 1754 O O . ILE A 1 219 ? -13.07 5.551 -2.754 1 98.94 219 ILE A O 1
ATOM 1758 N N . ASN A 1 220 ? -13.086 4.965 -4.895 1 98.94 220 ASN A N 1
ATOM 1759 C CA . ASN A 1 220 ? -14.047 3.889 -4.66 1 98.94 220 ASN A CA 1
ATOM 1760 C C . ASN A 1 220 ? -13.352 2.582 -4.293 1 98.94 220 ASN A C 1
ATOM 1762 O O . ASN A 1 220 ? -12.117 2.51 -4.301 1 98.94 220 ASN A O 1
ATOM 1766 N N . PRO A 1 221 ? -14.117 1.549 -3.928 1 98.88 221 PRO A N 1
ATOM 1767 C CA . PRO A 1 221 ? -13.539 0.313 -3.404 1 98.88 221 PRO A CA 1
ATOM 1768 C C . PRO A 1 221 ? -12.773 -0.474 -4.465 1 98.88 221 PRO A C 1
ATOM 1770 O O . PRO A 1 221 ? -12.086 -1.448 -4.145 1 98.88 221 PRO A O 1
ATOM 1773 N N . HIS A 1 222 ? -12.82 -0.055 -5.746 1 98.5 222 HIS A N 1
ATOM 1774 C CA . HIS A 1 222 ? -12.031 -0.659 -6.816 1 98.5 222 HIS A CA 1
ATOM 1775 C C . HIS A 1 222 ? -10.711 0.076 -7.012 1 98.5 222 HIS A C 1
ATOM 1777 O O . HIS A 1 222 ? -9.914 -0.292 -7.879 1 98.5 222 HIS A O 1
ATOM 1783 N N . GLY A 1 223 ? -10.508 1.083 -6.211 1 98.56 223 GLY A N 1
ATOM 1784 C CA . GLY A 1 223 ? -9.258 1.822 -6.293 1 98.56 223 GLY A CA 1
ATOM 1785 C C . GLY A 1 223 ? -9.25 2.861 -7.395 1 98.56 223 GLY A C 1
ATOM 1786 O O . GLY A 1 223 ? -8.195 3.174 -7.957 1 98.56 223 GLY A O 1
ATOM 1787 N N . GLU A 1 224 ? -10.406 3.363 -7.691 1 98.5 224 GLU A N 1
ATOM 1788 C CA . GLU A 1 224 ? -10.5 4.383 -8.734 1 98.5 224 GLU A CA 1
ATOM 1789 C C . GLU A 1 224 ? -10.984 5.711 -8.164 1 98.5 224 GLU A C 1
ATOM 1791 O O . GLU A 1 224 ? -11.891 5.742 -7.328 1 98.5 224 GLU A O 1
ATOM 1796 N N . ILE A 1 225 ? -10.367 6.812 -8.648 1 98.75 225 ILE A N 1
ATOM 1797 C CA . ILE A 1 225 ? -10.836 8.141 -8.258 1 98.75 225 ILE A CA 1
ATOM 1798 C C . ILE A 1 225 ? -12.156 8.453 -8.961 1 98.75 225 ILE A C 1
ATOM 1800 O O . ILE A 1 225 ? -12.203 8.562 -10.188 1 98.75 225 ILE A O 1
ATOM 1804 N N . GLU A 1 226 ? -13.18 8.562 -8.234 1 98.5 226 GLU A N 1
ATOM 1805 C CA . GLU A 1 226 ? -14.5 8.836 -8.805 1 98.5 226 GLU A CA 1
ATOM 1806 C C . GLU A 1 226 ? -14.688 10.328 -9.062 1 98.5 226 GLU A C 1
ATOM 1808 O O . GLU A 1 226 ? -15.312 10.719 -10.055 1 98.5 226 GLU A O 1
ATOM 1813 N N . SER A 1 227 ? -14.273 11.117 -8.156 1 98.56 227 SER A N 1
ATOM 1814 C CA . SER A 1 227 ? -14.414 12.57 -8.242 1 98.56 227 SER A CA 1
ATOM 1815 C C . SER A 1 227 ? -13.305 13.273 -7.453 1 98.56 227 SER A C 1
ATOM 1817 O O . SER A 1 227 ? -12.766 12.719 -6.496 1 98.56 227 SER A O 1
ATOM 1819 N N . SER A 1 228 ? -12.984 14.414 -7.875 1 98.69 228 SER A N 1
ATOM 1820 C CA . SER A 1 228 ? -11.953 15.227 -7.238 1 98.69 228 SER A CA 1
ATOM 1821 C C . SER A 1 228 ? -12.188 16.703 -7.488 1 98.69 228 SER A C 1
ATOM 1823 O O . SER A 1 228 ? -12.75 17.094 -8.516 1 98.69 228 SER A O 1
ATOM 1825 N N . LEU A 1 229 ? -11.789 17.5 -6.559 1 98.75 229 LEU A N 1
ATOM 1826 C CA . LEU A 1 229 ? -11.828 18.938 -6.742 1 98.75 229 LEU A CA 1
ATOM 1827 C C . LEU A 1 229 ? -10.531 19.438 -7.363 1 98.75 229 LEU A C 1
ATOM 1829 O O . LEU A 1 229 ? -9.5 18.781 -7.285 1 98.75 229 LEU A O 1
ATOM 1833 N N . ASP A 1 230 ? -10.586 20.594 -7.961 1 97.44 230 ASP A N 1
ATOM 1834 C CA . ASP A 1 230 ? -9.383 21.297 -8.398 1 97.44 230 ASP A CA 1
ATOM 1835 C C . ASP A 1 230 ? -8.758 22.094 -7.258 1 97.44 230 ASP A C 1
ATOM 1837 O O . ASP A 1 230 ? -8.977 21.781 -6.082 1 97.44 230 ASP A O 1
ATOM 1841 N N . ALA A 1 231 ? -7.945 23.062 -7.527 1 96.94 231 ALA A N 1
ATOM 1842 C CA . ALA A 1 231 ? -7.195 23.797 -6.512 1 96.94 231 ALA A CA 1
ATOM 1843 C C . ALA A 1 231 ? -7.977 25.016 -6.023 1 96.94 231 ALA A C 1
ATOM 1845 O O . ALA A 1 231 ? -7.387 26.047 -5.699 1 96.94 231 ALA A O 1
ATOM 1846 N N . ASN A 1 232 ? -9.281 24.922 -6.066 1 98.19 232 ASN A N 1
ATOM 1847 C CA . ASN A 1 232 ? -10.133 25.984 -5.555 1 98.19 232 ASN A CA 1
ATOM 1848 C C . ASN A 1 232 ? -10.898 25.562 -4.309 1 98.19 232 ASN A C 1
ATOM 1850 O O . ASN A 1 232 ? -11.109 24.359 -4.094 1 98.19 232 ASN A O 1
ATOM 1854 N N . GLU A 1 233 ? -11.219 26.562 -3.521 1 98.44 233 GLU A N 1
ATOM 1855 C CA . GLU A 1 233 ? -12.102 26.281 -2.38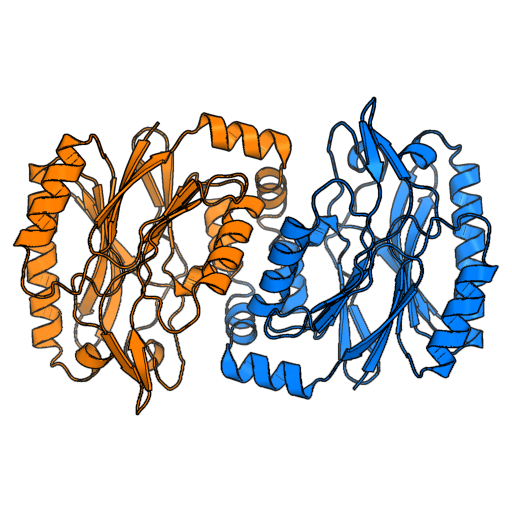9 1 98.44 233 GLU A CA 1
ATOM 1856 C C . GLU A 1 233 ? -13.383 25.594 -2.844 1 98.44 233 GLU A C 1
ATOM 1858 O O . GLU A 1 233 ? -13.953 25.953 -3.877 1 98.44 233 GLU A O 1
ATOM 1863 N N . GLY A 1 234 ? -13.781 24.578 -2.068 1 98.5 234 GLY A N 1
ATOM 1864 C CA . GLY A 1 234 ? -15 23.891 -2.465 1 98.5 234 GLY A CA 1
ATOM 1865 C C . GLY A 1 234 ? -15.375 22.75 -1.538 1 98.5 234 GLY A C 1
ATOM 1866 O O . GLY A 1 234 ? -14.719 22.547 -0.513 1 98.5 234 GLY A O 1
ATOM 1867 N N . MET A 1 235 ? -16.469 22.172 -1.847 1 98.81 235 MET A N 1
ATOM 1868 C CA . MET A 1 235 ? -17 21.016 -1.137 1 98.81 235 MET A CA 1
ATOM 1869 C C . MET A 1 235 ? -17.312 19.875 -2.104 1 98.81 235 MET A C 1
ATOM 1871 O O . MET A 1 235 ? -17.906 20.094 -3.16 1 98.81 235 MET A O 1
ATOM 1875 N N . LEU A 1 236 ? -16.812 18.734 -1.784 1 98.94 236 LEU A N 1
ATOM 1876 C CA . LEU A 1 236 ? -17.125 17.547 -2.559 1 98.94 236 LEU A CA 1
ATOM 1877 C C . LEU A 1 236 ? -18.125 16.656 -1.818 1 98.94 236 LEU A C 1
ATOM 1879 O O . LEU A 1 236 ? -17.844 16.203 -0.704 1 98.94 236 LEU A O 1
ATOM 1883 N N . MET A 1 237 ? -19.297 16.422 -2.389 1 98.88 237 MET A N 1
ATOM 1884 C CA . MET A 1 237 ? -20.266 15.484 -1.843 1 98.88 237 MET A CA 1
ATOM 1885 C C . MET A 1 237 ? -19.969 14.062 -2.314 1 98.88 237 MET A C 1
ATOM 1887 O O . MET A 1 237 ? -19.891 13.812 -3.518 1 98.88 237 MET A O 1
ATOM 1891 N N . CYS A 1 238 ? -19.781 13.164 -1.385 1 98.81 238 CYS A N 1
ATOM 1892 C CA . CYS A 1 238 ? -19.375 11.797 -1.684 1 98.81 238 CYS A CA 1
ATOM 1893 C C . CYS A 1 238 ? -20.453 10.805 -1.271 1 98.81 238 CYS A C 1
ATOM 1895 O O . CYS A 1 238 ? -20.797 10.703 -0.089 1 98.81 238 CYS A O 1
ATOM 1897 N N . ASP A 1 239 ? -20.953 10.031 -2.211 1 98.62 239 ASP A N 1
ATOM 1898 C CA . ASP A 1 239 ? -21.891 8.945 -1.903 1 98.62 239 ASP A CA 1
ATOM 1899 C C . ASP A 1 239 ? -21.141 7.66 -1.565 1 98.62 239 ASP A C 1
ATOM 1901 O O . ASP A 1 239 ? -20.344 7.164 -2.369 1 98.62 239 ASP A O 1
ATOM 1905 N N . ILE A 1 240 ? -21.391 7.188 -0.392 1 98.75 240 ILE A N 1
ATOM 1906 C CA . ILE A 1 240 ? -20.812 5.922 0.043 1 98.75 240 ILE A CA 1
ATOM 1907 C C . ILE A 1 240 ? -21.844 4.809 -0.056 1 98.75 240 ILE A C 1
ATOM 1909 O O . ILE A 1 240 ? -22.812 4.781 0.713 1 98.75 240 ILE A O 1
ATOM 1913 N N . ASP A 1 241 ? -21.594 3.906 -0.97 1 97.69 241 ASP A N 1
ATOM 1914 C CA . ASP A 1 241 ? -22.562 2.846 -1.271 1 97.69 241 ASP A CA 1
ATOM 1915 C C . ASP A 1 241 ? -22.047 1.491 -0.787 1 97.69 241 ASP A C 1
ATOM 1917 O O . ASP A 1 241 ? -21.109 0.935 -1.363 1 97.69 241 ASP A O 1
ATOM 1921 N N . LYS A 1 242 ? -22.719 0.99 0.17 1 97.25 242 LYS A N 1
ATOM 1922 C CA . LYS A 1 242 ? -22.312 -0.295 0.74 1 97.25 242 LYS A CA 1
ATOM 1923 C C . LYS A 1 242 ? -22.375 -1.4 -0.311 1 97.25 242 LYS A C 1
ATOM 1925 O O . LYS A 1 242 ? -21.594 -2.357 -0.249 1 97.25 242 LYS A O 1
ATOM 1930 N N . LYS A 1 243 ? -23.25 -1.26 -1.26 1 97.94 243 LYS A N 1
ATOM 1931 C CA . LYS A 1 243 ? -23.375 -2.27 -2.307 1 97.94 243 LYS A CA 1
ATOM 1932 C C . LYS A 1 243 ? -22.094 -2.371 -3.135 1 97.94 243 LYS A C 1
ATOM 1934 O O . LYS A 1 243 ? -21.688 -3.467 -3.518 1 97.94 243 LYS A O 1
ATOM 1939 N N . LEU A 1 244 ? -21.531 -1.222 -3.383 1 98.5 244 LEU A N 1
ATOM 1940 C CA . LEU A 1 244 ? -20.297 -1.231 -4.168 1 98.5 244 LEU A CA 1
ATOM 1941 C C . LEU A 1 244 ? -19.141 -1.844 -3.377 1 98.5 244 LEU A C 1
ATOM 1943 O O . LEU A 1 244 ? -18.281 -2.506 -3.947 1 98.5 244 LEU A O 1
ATOM 1947 N N . ILE A 1 245 ? -19.125 -1.641 -2.09 1 98.69 245 ILE A N 1
ATOM 1948 C CA . ILE A 1 245 ? -18.125 -2.256 -1.218 1 98.69 245 ILE A CA 1
ATOM 1949 C C . ILE A 1 245 ? -18.266 -3.775 -1.273 1 98.69 245 ILE A C 1
ATOM 1951 O O . ILE A 1 245 ? -17.281 -4.484 -1.482 1 98.69 245 ILE A O 1
ATOM 1955 N N . THR A 1 246 ? -19.453 -4.25 -1.105 1 98.12 246 THR A N 1
ATOM 1956 C CA . THR A 1 246 ? -19.719 -5.688 -1.13 1 98.12 246 THR A CA 1
ATOM 1957 C C . THR A 1 246 ? -19.328 -6.285 -2.475 1 98.12 246 THR A C 1
ATOM 1959 O O . THR A 1 246 ? -18.75 -7.375 -2.529 1 98.12 246 THR A O 1
ATOM 1962 N N . GLN A 1 247 ? -19.656 -5.543 -3.492 1 98.44 247 GLN A N 1
ATOM 1963 C CA . GLN A 1 247 ? -19.297 -6 -4.832 1 98.44 247 GLN A CA 1
ATOM 1964 C C . GLN A 1 247 ? -17.781 -6.113 -4.992 1 98.44 247 GLN A C 1
ATOM 1966 O O . GLN A 1 247 ? -17.281 -7.121 -5.492 1 98.44 247 GLN A O 1
ATOM 1971 N N . ALA A 1 248 ? -17.078 -5.094 -4.621 1 98.5 248 ALA A N 1
ATOM 1972 C CA . ALA A 1 248 ? -15.617 -5.102 -4.73 1 98.5 248 ALA A CA 1
ATOM 1973 C C . ALA A 1 248 ? -15.016 -6.238 -3.914 1 98.5 248 ALA A C 1
ATOM 1975 O O . ALA A 1 248 ? -14.102 -6.926 -4.379 1 98.5 248 ALA A O 1
ATOM 1976 N N . ARG A 1 249 ? -15.523 -6.418 -2.717 1 98.12 249 ARG A N 1
ATOM 1977 C CA . ARG A 1 249 ? -15.023 -7.48 -1.848 1 98.12 249 ARG A CA 1
ATOM 1978 C C . ARG A 1 249 ? -15.297 -8.852 -2.449 1 98.12 249 ARG A C 1
ATOM 1980 O O . ARG A 1 249 ? -14.484 -9.773 -2.307 1 98.12 249 ARG A O 1
ATOM 1987 N N . SER A 1 250 ? -16.406 -9 -3.141 1 97.06 250 SER A N 1
ATOM 1988 C CA . SER A 1 250 ? -16.734 -10.266 -3.783 1 97.06 250 SER A CA 1
ATOM 1989 C C . SER A 1 250 ? -15.82 -10.539 -4.977 1 97.06 250 SER A C 1
ATOM 1991 O O . SER A 1 250 ? -15.469 -11.688 -5.242 1 97.06 250 SER A O 1
ATOM 1993 N N . ILE A 1 251 ? -15.445 -9.477 -5.621 1 95.88 251 ILE A N 1
ATOM 1994 C CA . ILE A 1 251 ? -14.641 -9.609 -6.832 1 95.88 251 ILE A CA 1
ATOM 1995 C C . ILE A 1 251 ? -13.18 -9.836 -6.461 1 95.88 251 ILE A C 1
ATOM 1997 O O . ILE A 1 251 ? -12.555 -10.789 -6.918 1 95.88 251 ILE A O 1
ATOM 2001 N N . TRP A 1 252 ? -12.656 -9.016 -5.594 1 97 252 TRP A N 1
ATOM 2002 C CA . TRP A 1 252 ? -11.219 -8.984 -5.367 1 97 252 TRP A CA 1
ATOM 2003 C C . TRP A 1 252 ? -10.828 -9.883 -4.203 1 97 252 TRP A C 1
ATOM 2005 O O . TRP A 1 252 ? -9.75 -10.484 -4.207 1 97 252 TRP A O 1
ATOM 2015 N N . LYS A 1 253 ? -11.609 -9.859 -3.156 1 97.12 253 LYS A N 1
ATOM 2016 C CA . LYS A 1 253 ? -11.469 -10.695 -1.965 1 97.12 253 LYS A CA 1
ATOM 2017 C C . LYS A 1 253 ? -10.227 -10.297 -1.162 1 97.12 253 LYS A C 1
ATOM 2019 O O . LYS A 1 253 ? -9.703 -11.094 -0.388 1 97.12 253 LYS A O 1
ATOM 2024 N N . PHE A 1 254 ? -9.703 -9.086 -1.361 1 98.25 254 PHE A N 1
ATOM 2025 C CA . PHE A 1 254 ? -8.516 -8.641 -0.637 1 98.25 254 PHE A CA 1
ATOM 2026 C C . PHE A 1 254 ? -8.828 -8.453 0.843 1 98.25 254 PHE A C 1
ATOM 2028 O O . PHE A 1 254 ? -8.055 -8.875 1.703 1 98.25 254 PHE A O 1
ATOM 2035 N N . ARG A 1 255 ? -9.984 -7.875 1.126 1 97.56 255 ARG A N 1
ATOM 2036 C CA . ARG A 1 255 ? -10.375 -7.613 2.508 1 97.56 255 ARG A CA 1
ATOM 2037 C C . ARG A 1 255 ? -10.516 -8.906 3.297 1 97.56 255 ARG A C 1
ATOM 2039 O O . ARG A 1 255 ? -9.984 -9.031 4.402 1 97.56 255 ARG A O 1
ATOM 2046 N N . GLN A 1 256 ? -11.164 -9.875 2.707 1 96.12 256 GLN A N 1
ATOM 2047 C CA . GLN A 1 256 ? -11.383 -11.156 3.373 1 96.12 256 GLN A CA 1
ATOM 2048 C C . GLN A 1 256 ? -10.055 -11.844 3.678 1 96.12 256 GLN A C 1
ATOM 2050 O O . GLN A 1 256 ? -9.867 -12.383 4.77 1 96.12 256 GLN A O 1
ATOM 2055 N N . LYS A 1 257 ? -9.211 -11.773 2.77 1 96.75 257 LYS A N 1
ATOM 2056 C CA . LYS A 1 257 ? -7.91 -12.406 2.963 1 96.75 257 LYS A CA 1
ATOM 2057 C C . LYS A 1 257 ? -7.078 -11.648 3.992 1 96.75 257 LYS A C 1
ATOM 2059 O O . LYS A 1 257 ? -6.344 -12.258 4.773 1 96.75 257 LYS A O 1
ATOM 2064 N N . ALA A 1 258 ? -7.16 -10.312 3.961 1 97 258 ALA A N 1
ATOM 2065 C CA . ALA A 1 258 ? -6.473 -9.508 4.969 1 97 258 ALA A CA 1
ATOM 2066 C C . ALA A 1 258 ? -6.98 -9.836 6.371 1 97 258 ALA A C 1
ATOM 2068 O O . ALA A 1 258 ? -6.195 -9.93 7.316 1 97 258 ALA A O 1
ATOM 2069 N N . GLU A 1 259 ? -8.273 -10.008 6.496 1 96.44 259 GLU A N 1
ATOM 2070 C CA . GLU A 1 259 ? -8.867 -10.352 7.785 1 96.44 259 GLU A CA 1
ATOM 2071 C C . GLU A 1 259 ? -8.352 -11.695 8.289 1 96.44 259 GLU A C 1
ATOM 2073 O O . GLU A 1 259 ? -8.078 -11.852 9.477 1 96.44 259 GLU A O 1
ATOM 2078 N N . ALA A 1 260 ? -8.164 -12.586 7.363 1 94.25 260 ALA A N 1
ATOM 2079 C CA . ALA A 1 260 ? -7.719 -13.93 7.723 1 94.25 260 ALA A CA 1
ATOM 2080 C C . ALA A 1 260 ? -6.273 -13.914 8.211 1 94.25 260 ALA A C 1
ATOM 2082 O O . ALA A 1 260 ? -5.836 -14.836 8.906 1 94.25 260 ALA A O 1
ATOM 2083 N N . LEU A 1 261 ? -5.551 -12.875 7.887 1 93.62 261 LEU A N 1
ATOM 2084 C CA . LEU A 1 261 ? -4.137 -12.805 8.227 1 93.62 261 LEU A CA 1
ATOM 2085 C C . LEU A 1 261 ? -3.93 -12.039 9.531 1 93.62 261 LEU A C 1
ATOM 2087 O O . LEU A 1 261 ? -2.816 -11.992 10.062 1 93.62 261 LEU A O 1
ATOM 2091 N N . LEU A 1 262 ? -4.969 -11.469 10.07 1 90.44 262 LEU A N 1
ATOM 2092 C CA . LEU A 1 262 ? -4.855 -10.711 11.312 1 90.44 262 LEU A CA 1
ATOM 2093 C C . LEU A 1 262 ? -4.445 -11.617 12.469 1 90.44 262 LEU A C 1
ATOM 2095 O O . LEU A 1 262 ? -4.879 -12.766 12.539 1 90.44 262 LEU A O 1
ATOM 2099 N N . GLY A 1 263 ? -3.689 -11.125 13.352 1 83 263 GLY A N 1
ATOM 2100 C CA . GLY A 1 263 ? -3.357 -11.828 14.578 1 83 263 GLY A CA 1
ATOM 2101 C C . GLY A 1 263 ? -2.146 -12.734 14.438 1 83 263 GLY A C 1
ATOM 2102 O O . GLY A 1 263 ? -1.638 -13.258 15.43 1 83 263 GLY A O 1
ATOM 2103 N N . LEU A 1 264 ? -1.782 -12.969 13.203 1 81.06 264 LEU A N 1
ATOM 2104 C CA . LEU A 1 264 ? -0.561 -13.742 13.023 1 81.06 264 LEU A CA 1
ATOM 2105 C C . LEU A 1 264 ? 0.654 -12.977 13.523 1 81.06 264 LEU A C 1
ATOM 2107 O O . LEU A 1 264 ? 0.826 -11.797 13.203 1 81.06 264 LEU A O 1
ATOM 2111 N N . ASN A 1 265 ? 1.381 -13.57 14.375 1 78.38 265 ASN A N 1
ATOM 2112 C CA . ASN A 1 265 ? 2.533 -12.914 14.984 1 78.38 265 ASN A CA 1
ATOM 2113 C C . ASN A 1 265 ? 3.684 -12.766 13.992 1 78.38 265 ASN A C 1
ATOM 2115 O O . ASN A 1 265 ? 3.875 -13.617 13.125 1 78.38 265 ASN A O 1
ATOM 2119 N N . ILE A 1 266 ? 4.402 -11.625 14.047 1 77 266 ILE A N 1
ATOM 2120 C CA . ILE A 1 266 ? 5.625 -11.383 13.289 1 77 266 ILE A CA 1
ATOM 2121 C C . ILE A 1 266 ? 6.84 -11.664 14.164 1 77 266 ILE A C 1
ATOM 2123 O O . ILE A 1 266 ? 6.902 -11.211 15.312 1 77 266 ILE A O 1
ATOM 2127 N N . MET B 1 1 ? 26.875 -3.26 -4.395 1 88.25 1 MET B N 1
ATOM 2128 C CA . MET B 1 1 ? 25.906 -3.271 -5.496 1 88.25 1 MET B CA 1
ATOM 2129 C C . MET B 1 1 ? 25.703 -4.688 -6.02 1 88.25 1 MET B C 1
ATOM 2131 O O . MET B 1 1 ? 26.641 -5.492 -6.051 1 88.25 1 MET B O 1
ATOM 2135 N N . SER B 1 2 ? 24.531 -5.078 -6.121 1 94.81 2 SER B N 1
ATOM 2136 C CA . SER B 1 2 ? 24.172 -6.375 -6.691 1 94.81 2 SER B CA 1
ATOM 2137 C C . SER B 1 2 ? 23.453 -6.215 -8.023 1 94.81 2 SER B C 1
ATOM 2139 O O . SER B 1 2 ? 22.797 -5.203 -8.258 1 94.81 2 SER B O 1
ATOM 2141 N N . LYS B 1 3 ? 23.75 -7.18 -8.898 1 98.25 3 LYS B N 1
ATOM 2142 C CA . LYS B 1 3 ? 23.062 -7.195 -10.18 1 98.25 3 LYS B CA 1
ATOM 2143 C C . LYS B 1 3 ? 22.094 -8.367 -10.266 1 98.25 3 LYS B C 1
ATOM 2145 O O . LYS B 1 3 ? 22.484 -9.523 -10.078 1 98.25 3 LYS B O 1
ATOM 2150 N N . VAL B 1 4 ? 20.812 -8.039 -10.555 1 98.94 4 VAL B N 1
ATOM 2151 C CA . VAL B 1 4 ? 19.75 -9.039 -10.695 1 98.94 4 VAL B CA 1
ATOM 2152 C C . VAL B 1 4 ? 19.297 -9.125 -12.148 1 98.94 4 VAL B C 1
ATOM 2154 O O . VAL B 1 4 ? 19.047 -8.102 -12.789 1 98.94 4 VAL B O 1
ATOM 2157 N N . ALA B 1 5 ? 19.312 -10.297 -12.68 1 98.94 5 ALA B N 1
ATOM 2158 C CA . ALA B 1 5 ? 18.734 -10.508 -14 1 98.94 5 ALA B CA 1
ATOM 2159 C C . ALA B 1 5 ? 17.281 -11.008 -13.898 1 98.94 5 ALA B C 1
ATOM 2161 O O . ALA B 1 5 ? 17.016 -12.023 -13.258 1 98.94 5 ALA B O 1
ATOM 2162 N N . ALA B 1 6 ? 16.391 -10.258 -14.477 1 98.94 6 ALA B N 1
ATOM 2163 C CA . ALA B 1 6 ? 14.969 -10.625 -14.523 1 98.94 6 ALA B CA 1
ATOM 2164 C C . ALA B 1 6 ? 14.586 -11.18 -15.891 1 98.94 6 ALA B C 1
ATOM 2166 O O . ALA B 1 6 ? 14.695 -10.477 -16.906 1 98.94 6 ALA B O 1
ATOM 2167 N N . LEU B 1 7 ? 14.125 -12.406 -15.922 1 98.88 7 LEU B N 1
ATOM 2168 C CA . LEU B 1 7 ? 13.875 -13.062 -17.203 1 98.88 7 LEU B CA 1
ATOM 2169 C C . LEU B 1 7 ? 12.391 -13.055 -17.531 1 98.88 7 LEU B C 1
ATOM 2171 O O . LEU B 1 7 ? 11.586 -13.688 -16.844 1 98.88 7 LEU B O 1
ATOM 2175 N N . GLN B 1 8 ? 12.07 -12.352 -18.562 1 98.88 8 GLN B N 1
ATOM 2176 C CA . GLN B 1 8 ? 10.711 -12.352 -19.109 1 98.88 8 GLN B CA 1
ATOM 2177 C C . GLN B 1 8 ? 10.562 -13.406 -20.203 1 98.88 8 GLN B C 1
ATOM 2179 O O . GLN B 1 8 ? 11 -13.203 -21.328 1 98.88 8 GLN B O 1
ATOM 2184 N N . LEU B 1 9 ? 9.93 -14.508 -19.875 1 98.62 9 LEU B N 1
ATOM 2185 C CA . LEU B 1 9 ? 9.906 -15.672 -20.75 1 98.62 9 LEU B CA 1
ATOM 2186 C C . LEU B 1 9 ? 8.5 -16.234 -20.875 1 98.62 9 LEU B C 1
ATOM 2188 O O . LEU B 1 9 ? 7.605 -15.852 -20.109 1 98.62 9 LEU B O 1
ATOM 2192 N N . TYR B 1 10 ? 8.359 -17.109 -21.875 1 97.81 10 TYR B N 1
ATOM 2193 C CA . TYR B 1 10 ? 7.172 -17.953 -21.984 1 97.81 10 TYR B CA 1
ATOM 2194 C C . TYR B 1 10 ? 7.285 -19.188 -21.109 1 97.81 10 TYR B C 1
ATOM 2196 O O . TYR B 1 10 ? 8.32 -19.406 -20.469 1 97.81 10 TYR B O 1
ATOM 2204 N N . THR B 1 11 ? 6.188 -19.906 -21.047 1 96.06 11 THR B N 1
ATOM 2205 C CA . THR B 1 11 ? 6.273 -21.203 -20.406 1 96.06 11 THR B CA 1
ATOM 2206 C C . THR B 1 11 ? 7.266 -22.109 -21.141 1 96.06 11 THR B C 1
ATOM 2208 O O . THR B 1 11 ? 7.191 -22.25 -22.359 1 96.06 11 THR B O 1
ATOM 2211 N N . LEU B 1 12 ? 8.18 -22.641 -20.422 1 93.31 12 LEU B N 1
ATOM 2212 C CA . LEU B 1 12 ? 9.203 -23.531 -20.953 1 93.31 12 LEU B CA 1
ATOM 2213 C C . LEU B 1 12 ? 9.203 -24.859 -20.188 1 93.31 12 LEU B C 1
ATOM 2215 O O . LEU B 1 12 ? 10.258 -25.312 -19.75 1 93.31 12 LEU B O 1
ATOM 2219 N N . ALA B 1 13 ? 8.156 -25.484 -20.188 1 84.94 13 ALA B N 1
ATOM 2220 C CA . ALA B 1 13 ? 7.934 -26.625 -19.312 1 84.94 13 ALA B CA 1
ATOM 2221 C C . ALA B 1 13 ? 8.859 -27.797 -19.672 1 84.94 13 ALA B C 1
ATOM 2223 O O . ALA B 1 13 ? 9.32 -28.531 -18.797 1 84.94 13 ALA B O 1
ATOM 2224 N N . MET B 1 14 ? 9.203 -27.859 -20.906 1 83.19 14 MET B N 1
ATOM 2225 C CA . MET B 1 14 ? 9.969 -29.047 -21.281 1 83.19 14 MET B CA 1
ATOM 2226 C C . MET B 1 14 ? 11.242 -28.656 -22.031 1 83.19 14 MET B C 1
ATOM 2228 O O . MET B 1 14 ? 11.836 -29.484 -22.734 1 83.19 14 MET B O 1
ATOM 2232 N N . SER B 1 15 ? 11.578 -27.453 -21.875 1 86.56 15 SER B N 1
ATOM 2233 C CA . SER B 1 15 ? 12.812 -27.031 -22.531 1 86.56 15 SER B CA 1
ATOM 2234 C C . SER B 1 15 ? 13.648 -26.141 -21.625 1 86.56 15 SER B C 1
ATOM 2236 O O . SER B 1 15 ? 13.109 -25.328 -20.875 1 86.56 15 SER B O 1
ATOM 2238 N N . ASP B 1 16 ? 14.961 -26.453 -21.719 1 94.31 16 ASP B N 1
ATOM 2239 C CA . ASP B 1 16 ? 15.883 -25.703 -20.859 1 94.31 16 ASP B CA 1
ATOM 2240 C C . ASP B 1 16 ? 16.766 -24.766 -21.688 1 94.31 16 ASP B C 1
ATOM 2242 O O . ASP B 1 16 ? 17.484 -23.938 -21.141 1 94.31 16 ASP B O 1
ATOM 2246 N N . SER B 1 17 ? 16.703 -24.938 -22.969 1 94.81 17 SER B N 1
ATOM 2247 C CA . SER B 1 17 ? 17.672 -24.266 -23.828 1 94.81 17 SER B CA 1
ATOM 2248 C C . SER B 1 17 ? 17.594 -22.75 -23.672 1 94.81 17 SER B C 1
ATOM 2250 O O . SER B 1 17 ? 18.609 -22.078 -23.578 1 94.81 17 SER B O 1
ATOM 2252 N N . ARG B 1 18 ? 16.344 -22.281 -23.688 1 95.81 18 ARG B N 1
ATOM 2253 C CA . ARG B 1 18 ? 16.172 -20.828 -23.578 1 95.81 18 ARG B CA 1
ATOM 2254 C C . ARG B 1 18 ? 16.625 -20.328 -22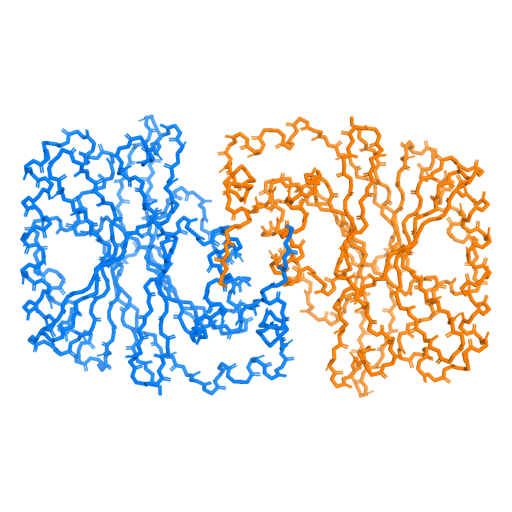.219 1 95.81 18 ARG B C 1
ATOM 2256 O O . ARG B 1 18 ? 17.25 -19.25 -22.125 1 95.81 18 ARG B O 1
ATOM 2263 N N . ILE B 1 19 ? 16.312 -21.031 -21.188 1 97.75 19 ILE B N 1
ATOM 2264 C CA . ILE B 1 19 ? 16.734 -20.656 -19.844 1 97.75 19 ILE B CA 1
ATOM 2265 C C . ILE B 1 19 ? 18.266 -20.672 -19.766 1 97.75 19 ILE B C 1
ATOM 2267 O O . ILE B 1 19 ? 18.875 -19.734 -19.234 1 97.75 19 ILE B O 1
ATOM 2271 N N . ASP B 1 20 ? 18.859 -21.766 -20.297 1 98.19 20 ASP B N 1
ATOM 2272 C CA . ASP B 1 20 ? 20.312 -21.891 -20.297 1 98.19 20 ASP B CA 1
ATOM 2273 C C . ASP B 1 20 ? 20.953 -20.688 -21 1 98.19 20 ASP B C 1
ATOM 2275 O O . ASP B 1 20 ? 21.938 -20.141 -20.516 1 98.19 20 ASP B O 1
ATOM 2279 N N . HIS B 1 21 ? 20.375 -20.359 -22.109 1 98.19 21 HIS B N 1
ATOM 2280 C CA . HIS B 1 21 ? 20.875 -19.219 -22.891 1 98.19 21 HIS B CA 1
ATOM 2281 C C . HIS B 1 21 ? 20.859 -17.938 -22.062 1 98.19 21 HIS B C 1
ATOM 2283 O O . HIS B 1 21 ? 21.875 -17.234 -21.984 1 98.19 21 HIS B O 1
ATOM 2289 N N . TYR B 1 22 ? 19.797 -17.625 -21.422 1 98.56 22 TYR B N 1
ATOM 2290 C CA . TYR B 1 22 ? 19.656 -16.375 -20.688 1 98.56 22 TYR B CA 1
ATOM 2291 C C . TYR B 1 22 ? 20.5 -16.391 -19.406 1 98.56 22 TYR B C 1
ATOM 2293 O O . TYR B 1 22 ? 21.016 -15.359 -18.984 1 98.56 22 TYR B O 1
ATOM 2301 N N . LEU B 1 23 ? 20.625 -17.562 -18.781 1 98.69 23 LEU B N 1
ATOM 2302 C CA . LEU B 1 23 ? 21.469 -17.656 -17.594 1 98.69 23 LEU B CA 1
ATOM 2303 C C . LEU B 1 23 ? 22.938 -17.406 -17.953 1 98.69 23 LEU B C 1
ATOM 2305 O O . LEU B 1 23 ? 23.656 -16.766 -17.203 1 98.69 23 LEU B O 1
ATOM 2309 N N . ASN B 1 24 ? 23.312 -17.969 -19.078 1 98.69 24 ASN B N 1
ATOM 2310 C CA . ASN B 1 24 ? 24.656 -17.688 -19.562 1 98.69 24 ASN B CA 1
ATOM 2311 C C . ASN B 1 24 ? 24.891 -16.188 -19.781 1 98.69 24 ASN B C 1
ATOM 2313 O O . ASN B 1 24 ? 25.906 -15.648 -19.359 1 98.69 24 ASN B O 1
ATOM 2317 N N . LEU B 1 25 ? 23.938 -15.547 -20.422 1 98.75 25 LEU B N 1
ATOM 2318 C CA . LEU B 1 25 ? 24.016 -14.109 -20.688 1 98.75 25 LEU B CA 1
ATOM 2319 C C . LEU B 1 25 ? 24.031 -13.328 -19.375 1 98.75 25 LEU B C 1
ATOM 2321 O O . LEU B 1 25 ? 24.766 -12.344 -19.234 1 98.75 25 LEU B O 1
ATOM 2325 N N . ALA B 1 26 ? 23.203 -13.75 -18.438 1 98.88 26 ALA B N 1
ATOM 2326 C CA . ALA B 1 26 ? 23.156 -13.094 -17.141 1 98.88 26 ALA B CA 1
ATOM 2327 C C . ALA B 1 26 ? 24.5 -13.172 -16.422 1 98.88 26 ALA B C 1
ATOM 2329 O O . ALA B 1 26 ? 24.984 -12.172 -15.898 1 98.88 26 ALA B O 1
ATOM 2330 N N . ALA B 1 27 ? 25.062 -14.352 -16.406 1 98.62 27 ALA B N 1
ATOM 2331 C CA . ALA B 1 27 ? 26.359 -14.555 -15.781 1 98.62 27 ALA B CA 1
ATOM 2332 C C . ALA B 1 27 ? 27.422 -13.68 -16.438 1 98.62 27 ALA B C 1
ATOM 2334 O O . ALA B 1 27 ? 28.219 -13.031 -15.75 1 98.62 27 ALA B O 1
ATOM 2335 N N . LYS B 1 28 ? 27.422 -13.68 -17.75 1 98.62 28 LYS B N 1
ATOM 2336 C CA . LYS B 1 28 ? 28.375 -12.867 -18.484 1 98.62 28 LYS B CA 1
ATOM 2337 C C . LYS B 1 28 ? 28.188 -11.383 -18.203 1 98.62 28 LYS B C 1
ATOM 2339 O O . LYS B 1 28 ? 29.141 -10.609 -18.219 1 98.62 28 LYS B O 1
ATOM 2344 N N . GLY B 1 29 ? 26.922 -11.031 -17.984 1 98.38 29 GLY B N 1
ATOM 2345 C CA . GLY B 1 29 ? 26.594 -9.641 -17.703 1 98.38 29 GLY B CA 1
ATOM 2346 C C . GLY B 1 29 ? 26.875 -9.25 -16.266 1 98.38 29 GLY B C 1
ATOM 2347 O O . GLY B 1 29 ? 26.688 -8.086 -15.883 1 98.38 29 GLY B O 1
ATOM 2348 N N . GLY B 1 30 ? 27.266 -10.234 -15.453 1 98.31 30 GLY B N 1
ATOM 2349 C CA . GLY B 1 30 ? 27.688 -9.922 -14.094 1 98.31 30 GLY B CA 1
ATOM 2350 C C . GLY B 1 30 ? 26.594 -10.109 -13.07 1 98.31 30 GLY B C 1
ATOM 2351 O O . GLY B 1 30 ? 26.719 -9.672 -11.922 1 98.31 30 GLY B O 1
ATOM 2352 N N . ALA B 1 31 ? 25.5 -10.703 -13.438 1 98.69 31 ALA B N 1
ATOM 2353 C CA . ALA B 1 31 ? 24.438 -10.961 -12.469 1 98.69 31 ALA B CA 1
ATOM 2354 C C . ALA B 1 31 ? 24.875 -11.977 -11.422 1 98.69 31 ALA B C 1
ATOM 2356 O O . ALA B 1 31 ? 25.641 -12.891 -11.719 1 98.69 31 ALA B O 1
ATOM 2357 N N . SER B 1 32 ? 24.375 -11.781 -10.211 1 98.12 32 SER B N 1
ATOM 2358 C CA . SER B 1 32 ? 24.547 -12.766 -9.148 1 98.12 32 SER B CA 1
ATOM 2359 C C . SER B 1 32 ? 23.25 -13.484 -8.828 1 98.12 32 SER B C 1
ATOM 2361 O O . SER B 1 32 ? 23.25 -14.578 -8.258 1 98.12 32 SER B O 1
ATOM 2363 N N . VAL B 1 33 ? 22.156 -12.828 -9.148 1 98.81 33 VAL B N 1
ATOM 2364 C CA . VAL B 1 33 ? 20.828 -13.359 -8.883 1 98.81 33 VAL B CA 1
ATOM 2365 C C . VAL B 1 33 ? 20 -13.328 -10.172 1 98.81 33 VAL B C 1
ATOM 2367 O O . VAL B 1 33 ? 20.094 -12.383 -10.953 1 98.81 33 VAL B O 1
ATOM 2370 N N . VAL B 1 34 ? 19.281 -14.375 -10.43 1 98.94 34 VAL B N 1
ATOM 2371 C CA . VAL B 1 34 ? 18.344 -14.438 -11.547 1 98.94 34 VAL B CA 1
ATOM 2372 C C . VAL B 1 34 ? 16.953 -14.812 -11.039 1 98.94 34 VAL B C 1
ATOM 2374 O O . VAL B 1 34 ? 16.812 -15.664 -10.156 1 98.94 34 VAL B O 1
ATOM 2377 N N . VAL B 1 35 ? 15.953 -14.164 -11.578 1 98.94 35 VAL B N 1
ATOM 2378 C CA . VAL B 1 35 ? 14.586 -14.453 -11.156 1 98.94 35 VAL B CA 1
ATOM 2379 C C . VAL B 1 35 ? 13.727 -14.773 -12.375 1 98.94 35 VAL B C 1
ATOM 2381 O O . VAL B 1 35 ? 13.797 -14.086 -13.391 1 98.94 35 VAL B O 1
ATOM 2384 N N . LEU B 1 36 ? 12.961 -15.836 -12.312 1 98.81 36 LEU B N 1
ATOM 2385 C CA . LEU B 1 36 ? 11.992 -16.234 -13.32 1 98.81 36 LEU B CA 1
ATOM 2386 C C . LEU B 1 36 ? 10.57 -15.914 -12.875 1 98.81 36 LEU B C 1
ATOM 2388 O O . LEU B 1 36 ? 10.305 -15.789 -11.68 1 98.81 36 LEU B O 1
ATOM 2392 N N . GLY B 1 37 ? 9.672 -15.781 -13.875 1 98.5 37 GLY B N 1
ATOM 2393 C CA . GLY B 1 37 ? 8.273 -15.523 -13.57 1 98.5 37 GLY B CA 1
ATOM 2394 C C . GLY B 1 37 ? 7.523 -16.766 -13.117 1 98.5 37 GLY B C 1
ATOM 2395 O O . GLY B 1 37 ? 8.078 -17.859 -13.125 1 98.5 37 GLY B O 1
ATOM 2396 N N . GLU B 1 38 ? 6.266 -16.547 -12.656 1 98.56 38 GLU B N 1
ATOM 2397 C CA . GLU B 1 38 ? 5.395 -17.672 -12.32 1 98.56 38 GLU B CA 1
ATOM 2398 C C . GLU B 1 38 ? 4.973 -18.438 -13.57 1 98.56 38 GLU B C 1
ATOM 2400 O O . GLU B 1 38 ? 4.738 -17.828 -14.617 1 98.56 38 GLU B O 1
ATOM 2405 N N . TYR B 1 39 ? 4.938 -19.781 -13.461 1 97.75 39 TYR B N 1
ATOM 2406 C CA . TYR B 1 39 ? 4.449 -20.656 -14.516 1 97.75 39 TYR B CA 1
ATOM 2407 C C . TYR B 1 39 ? 5.324 -20.562 -15.758 1 97.75 39 TYR B C 1
ATOM 2409 O O . TYR B 1 39 ? 4.82 -20.609 -16.891 1 97.75 39 TYR B O 1
ATOM 2417 N N . VAL B 1 40 ? 6.594 -20.297 -15.469 1 97.81 40 VAL B N 1
ATOM 2418 C CA . VAL B 1 40 ? 7.562 -20.344 -16.562 1 97.81 40 VAL B CA 1
ATOM 2419 C C . VAL B 1 40 ? 8.141 -21.75 -16.688 1 97.81 40 VAL B C 1
ATOM 2421 O O . VAL B 1 40 ? 8.25 -22.281 -17.781 1 97.81 40 VAL B O 1
ATOM 2424 N N . ILE B 1 41 ? 8.438 -22.375 -15.547 1 96.62 41 ILE B N 1
ATOM 2425 C CA . ILE B 1 41 ? 9.109 -23.672 -15.633 1 96.62 41 ILE B CA 1
ATOM 2426 C C . ILE B 1 41 ? 8.07 -24.797 -15.555 1 96.62 41 ILE B C 1
ATOM 2428 O O . ILE B 1 41 ? 8.383 -25.953 -15.812 1 96.62 41 ILE B O 1
ATOM 2432 N N . ASN B 1 42 ? 6.891 -24.531 -15.156 1 96.94 42 ASN B N 1
ATOM 2433 C CA . ASN B 1 42 ? 5.715 -25.391 -15.266 1 96.94 42 ASN B CA 1
ATOM 2434 C C . ASN B 1 42 ? 4.66 -24.781 -16.188 1 96.94 42 ASN B C 1
ATOM 2436 O O . ASN B 1 42 ? 4.684 -23.578 -16.453 1 96.94 42 ASN B O 1
ATOM 2440 N N . SER B 1 43 ? 3.715 -25.641 -16.672 1 95.44 43 SER B N 1
ATOM 2441 C CA . SER B 1 43 ? 2.578 -25.156 -17.453 1 95.44 43 SER B CA 1
ATOM 2442 C C . SER B 1 43 ? 1.729 -24.188 -16.625 1 95.44 43 SER B C 1
ATOM 2444 O O . SER B 1 43 ? 1.774 -24.203 -15.398 1 95.44 43 SER B O 1
ATOM 2446 N N . PHE B 1 44 ? 1.008 -23.328 -17.406 1 96.12 44 PHE B N 1
ATOM 2447 C CA . PHE B 1 44 ? 0.118 -22.406 -16.719 1 96.12 44 PHE B CA 1
ATOM 2448 C C . PHE B 1 44 ? -1.012 -23.156 -16.031 1 96.12 44 PHE B C 1
ATOM 2450 O O . PHE B 1 44 ? -1.31 -24.297 -16.375 1 96.12 44 PHE B O 1
ATOM 2457 N N . PHE B 1 45 ? -1.641 -22.531 -15.086 1 96.06 45 PHE B N 1
ATOM 2458 C CA . PHE B 1 45 ? -2.607 -23.109 -14.156 1 96.06 45 PHE B CA 1
ATOM 2459 C C . PHE B 1 45 ? -3.734 -23.812 -14.898 1 96.06 45 PHE B C 1
ATOM 2461 O O . PHE B 1 45 ? -4.137 -24.906 -14.531 1 96.06 45 PHE B O 1
ATOM 2468 N N . ASN B 1 46 ? -4.211 -23.172 -15.977 1 92.88 46 ASN B N 1
ATOM 2469 C CA . ASN B 1 46 ? -5.344 -23.734 -16.719 1 92.88 46 ASN B CA 1
ATOM 2470 C C . ASN B 1 46 ? -5 -25.078 -17.328 1 92.88 46 ASN B C 1
ATOM 2472 O O . ASN B 1 46 ? -5.887 -25.906 -17.562 1 92.88 46 ASN B O 1
ATOM 2476 N N . GLU B 1 47 ? -3.723 -25.281 -17.562 1 93.69 47 GLU B N 1
ATOM 2477 C CA . GLU B 1 47 ? -3.258 -26.562 -18.094 1 93.69 47 GLU B CA 1
ATOM 2478 C C . GLU B 1 47 ? -2.928 -27.531 -16.953 1 93.69 47 GLU B C 1
ATOM 2480 O O . GLU B 1 47 ? -3.256 -28.719 -17.031 1 93.69 47 GLU B O 1
ATOM 2485 N N . VAL B 1 48 ? -2.357 -27.062 -15.945 1 95.62 48 VAL B N 1
ATOM 2486 C CA . VAL B 1 48 ? -1.887 -27.844 -14.812 1 95.62 48 VAL B CA 1
ATOM 2487 C C . VAL B 1 48 ? -3.061 -28.594 -14.18 1 95.62 48 VAL B C 1
ATOM 2489 O O . VAL B 1 48 ? -2.941 -29.766 -13.828 1 95.62 48 VAL B O 1
ATOM 2492 N N . ILE B 1 49 ? -4.23 -27.953 -14.078 1 94.62 49 ILE B N 1
ATOM 2493 C CA . ILE B 1 49 ? -5.355 -28.516 -13.352 1 94.62 49 ILE B CA 1
ATOM 2494 C C . ILE B 1 49 ? -5.934 -29.703 -14.133 1 94.62 49 ILE B C 1
ATOM 2496 O O . ILE B 1 49 ? -6.719 -30.484 -13.594 1 94.62 49 ILE B O 1
ATOM 2500 N N . LYS B 1 50 ? -5.559 -29.781 -15.391 1 94.69 50 LYS B N 1
ATOM 2501 C CA . LYS B 1 50 ? -6.047 -30.875 -16.234 1 94.69 50 LYS B CA 1
ATOM 2502 C C . LYS B 1 50 ? -4.984 -31.953 -16.406 1 94.69 50 LYS B C 1
ATOM 2504 O O . LYS B 1 50 ? -5.242 -33 -17.016 1 94.69 50 LYS B O 1
ATOM 2509 N N . MET B 1 51 ? -3.783 -31.719 -15.891 1 94.5 51 MET B N 1
ATOM 2510 C CA . MET B 1 51 ? -2.646 -32.625 -16.078 1 94.5 51 MET B CA 1
ATOM 2511 C C . MET B 1 51 ? -2.586 -33.656 -14.953 1 94.5 51 MET B C 1
ATOM 2513 O O . MET B 1 51 ? -2.846 -33.312 -13.789 1 94.5 51 MET B O 1
ATOM 2517 N N . PRO B 1 52 ? -2.16 -34.938 -15.375 1 95.44 52 PRO B N 1
ATOM 2518 C CA . PRO B 1 52 ? -1.84 -35.875 -14.297 1 95.44 52 PRO B CA 1
ATOM 2519 C C . PRO B 1 52 ? -0.71 -35.375 -13.398 1 95.44 52 PRO B C 1
ATOM 2521 O O . PRO B 1 52 ? 0.258 -34.781 -13.883 1 95.44 52 PRO B O 1
ATOM 2524 N N . LYS B 1 53 ? -0.847 -35.656 -12.156 1 95.12 53 LYS B N 1
ATOM 2525 C CA . LYS B 1 53 ? 0.155 -35.219 -11.188 1 95.12 53 LYS B CA 1
ATOM 2526 C C . LYS B 1 53 ? 1.539 -35.75 -11.547 1 95.12 53 LYS B C 1
ATOM 2528 O O . LYS B 1 53 ? 2.549 -35.094 -11.297 1 95.12 53 LYS B O 1
ATOM 2533 N N . SER B 1 54 ? 1.525 -36.906 -12.164 1 95.44 54 SER B N 1
ATOM 2534 C CA . SER B 1 54 ? 2.795 -37.5 -12.57 1 95.44 54 SER B CA 1
ATOM 2535 C C . SER B 1 54 ? 3.508 -36.625 -13.602 1 95.44 54 SER B C 1
ATOM 2537 O O . SER B 1 54 ? 4.738 -36.531 -13.594 1 95.44 54 SER B O 1
ATOM 2539 N N . MET B 1 55 ? 2.777 -36.031 -14.445 1 95.12 55 MET B N 1
ATOM 2540 C CA . MET B 1 55 ? 3.355 -35.156 -15.469 1 95.12 55 MET B CA 1
ATOM 2541 C C . MET B 1 55 ? 3.852 -33.844 -14.859 1 95.12 55 MET B C 1
ATOM 2543 O O . MET B 1 55 ? 4.891 -33.312 -15.266 1 95.12 55 MET B O 1
ATOM 2547 N N . ILE B 1 56 ? 3.086 -33.312 -13.906 1 96.38 56 ILE B N 1
ATOM 2548 C CA . ILE B 1 56 ? 3.527 -32.125 -13.18 1 96.38 56 ILE B CA 1
ATOM 2549 C C . ILE B 1 56 ? 4.848 -32.406 -12.469 1 96.38 56 ILE B C 1
ATOM 2551 O O . ILE B 1 56 ? 5.789 -31.609 -12.547 1 96.38 56 ILE B O 1
ATOM 2555 N N . LYS B 1 57 ? 4.91 -33.562 -11.836 1 95.81 57 LYS B N 1
ATOM 2556 C CA . LYS B 1 57 ? 6.109 -33.969 -11.117 1 95.81 57 LYS B CA 1
ATOM 2557 C C . LYS B 1 57 ? 7.301 -34.094 -12.07 1 95.81 57 LYS B C 1
ATOM 2559 O O . LYS B 1 57 ? 8.414 -33.719 -11.727 1 95.81 57 LYS B O 1
ATOM 2564 N N . GLU B 1 58 ? 7.055 -34.656 -13.164 1 94.56 58 GLU B N 1
ATOM 2565 C CA . GLU B 1 58 ? 8.109 -34.812 -14.156 1 94.56 58 GLU B CA 1
ATOM 2566 C C . GLU B 1 58 ? 8.68 -33.469 -14.594 1 94.56 58 GLU B C 1
ATOM 2568 O O . GLU B 1 58 ? 9.898 -33.312 -14.68 1 94.56 58 GLU B O 1
ATOM 2573 N N . GLN B 1 59 ? 7.797 -32.5 -14.945 1 94.19 59 GLN B N 1
ATOM 2574 C CA . GLN B 1 59 ? 8.242 -31.156 -15.297 1 94.19 59 GLN B CA 1
ATOM 2575 C C . GLN B 1 59 ? 9.117 -30.547 -14.195 1 94.19 59 GLN B C 1
ATOM 2577 O O . GLN B 1 59 ? 10.195 -30.031 -14.469 1 94.19 59 GLN B O 1
ATOM 2582 N N . SER B 1 60 ? 8.648 -30.672 -12.961 1 96.88 60 SER B N 1
ATOM 2583 C CA . SER B 1 60 ? 9.312 -30.047 -11.82 1 96.88 60 SER B CA 1
ATOM 2584 C C . SER B 1 60 ? 10.664 -30.703 -11.539 1 96.88 60 SER B C 1
ATOM 2586 O O . SER B 1 60 ? 11.656 -30.016 -11.312 1 96.88 60 SER B O 1
ATOM 2588 N N . GLU B 1 61 ? 10.68 -32.031 -11.594 1 95.69 61 GLU B N 1
ATOM 2589 C CA . GLU B 1 61 ? 11.922 -32.75 -11.297 1 95.69 61 GLU B CA 1
ATOM 2590 C C . GLU B 1 61 ? 12.984 -32.5 -12.359 1 95.69 61 GLU B C 1
ATOM 2592 O O . GLU B 1 61 ? 14.164 -32.344 -12.047 1 95.69 61 GLU B O 1
ATOM 2597 N N . HIS B 1 62 ? 12.531 -32.469 -13.555 1 95.25 62 HIS B N 1
ATOM 2598 C CA . HIS B 1 62 ? 13.438 -32.125 -14.641 1 95.25 62 HIS B CA 1
ATOM 2599 C C . HIS B 1 62 ? 14.047 -30.75 -14.438 1 95.25 62 HIS B C 1
ATOM 2601 O O . HIS B 1 62 ? 15.258 -30.578 -14.57 1 95.25 62 HIS B O 1
ATOM 2607 N N . LYS B 1 63 ? 13.242 -29.781 -14.133 1 96.69 63 LYS B N 1
ATOM 2608 C CA . LYS B 1 63 ? 13.703 -28.406 -13.977 1 96.69 63 LYS B CA 1
ATOM 2609 C C . LYS B 1 63 ? 14.57 -28.25 -12.734 1 96.69 63 LYS B C 1
ATOM 2611 O O . LYS B 1 63 ? 15.531 -27.484 -12.734 1 96.69 63 LYS B O 1
ATOM 2616 N N . LYS B 1 64 ? 14.227 -28.953 -11.648 1 96.56 64 LYS B N 1
ATOM 2617 C CA . LYS B 1 64 ? 15.062 -28.922 -10.445 1 96.56 64 LYS B CA 1
ATOM 2618 C C . LYS B 1 64 ? 16.484 -29.344 -10.766 1 96.56 64 LYS B C 1
ATOM 2620 O O . LYS B 1 64 ? 17.453 -28.688 -10.352 1 96.56 64 LYS B O 1
ATOM 2625 N N . THR B 1 65 ? 16.562 -30.422 -11.508 1 96 65 THR B N 1
ATOM 2626 C CA . THR B 1 65 ? 17.875 -30.938 -11.859 1 96 65 THR B CA 1
ATOM 2627 C C . THR B 1 65 ? 18.625 -29.969 -12.758 1 96 65 THR B C 1
ATOM 2629 O O . THR B 1 65 ? 19.797 -29.656 -12.5 1 96 65 THR B O 1
ATOM 2632 N N . SER B 1 66 ? 18 -29.5 -13.734 1 96.5 66 SER B N 1
ATOM 2633 C CA . SER B 1 66 ? 18.656 -28.625 -14.711 1 96.5 66 SER B CA 1
ATOM 2634 C C . SER B 1 66 ? 19.031 -27.281 -14.094 1 96.5 66 SER B C 1
ATOM 2636 O O . SER B 1 66 ? 20.125 -26.781 -14.32 1 96.5 66 SER B O 1
ATOM 2638 N N . LEU B 1 67 ? 18.094 -26.688 -13.344 1 97.94 67 LEU B N 1
ATOM 2639 C CA . LEU B 1 67 ? 18.359 -25.375 -12.75 1 97.94 67 LEU B CA 1
ATOM 2640 C C . LEU B 1 67 ? 19.453 -25.484 -11.688 1 97.94 67 LEU B C 1
ATOM 2642 O O . LEU B 1 67 ? 20.266 -24.562 -11.531 1 97.94 67 LEU B O 1
ATOM 2646 N N . SER B 1 68 ? 19.469 -26.562 -10.914 1 98.06 68 SER B N 1
ATOM 2647 C CA . SER B 1 68 ? 20.547 -26.781 -9.961 1 98.06 68 SER B CA 1
ATOM 2648 C C . SER B 1 68 ? 21.891 -26.859 -10.672 1 98.06 68 SER B C 1
ATOM 2650 O O . SER B 1 68 ? 22.875 -26.234 -10.227 1 98.06 68 SER B O 1
ATOM 2652 N N . ALA B 1 69 ? 21.938 -27.625 -11.742 1 97.81 69 ALA B N 1
ATOM 2653 C CA . ALA B 1 69 ? 23.172 -27.766 -12.516 1 97.81 69 ALA B CA 1
ATOM 2654 C C . ALA B 1 69 ? 23.609 -26.422 -13.094 1 97.81 69 ALA B C 1
ATOM 2656 O O . ALA B 1 69 ? 24.781 -26.078 -13.07 1 97.81 69 ALA B O 1
ATOM 2657 N N . MET B 1 70 ? 22.656 -25.688 -13.586 1 98.25 70 MET B N 1
ATOM 2658 C CA . MET B 1 70 ? 22.969 -24.391 -14.203 1 98.25 70 MET B CA 1
ATOM 2659 C C . MET B 1 70 ? 23.422 -23.375 -13.156 1 98.25 70 MET B C 1
ATOM 2661 O O . MET B 1 70 ? 24.297 -22.547 -13.43 1 98.25 70 MET B O 1
ATOM 2665 N N . ALA B 1 71 ? 22.766 -23.453 -11.984 1 98.56 71 ALA B N 1
ATOM 2666 C CA . ALA B 1 71 ? 23.203 -22.578 -10.891 1 98.56 71 ALA B CA 1
ATOM 2667 C C . ALA B 1 71 ? 24.672 -22.797 -10.578 1 98.56 71 ALA B C 1
ATOM 2669 O O . ALA B 1 71 ? 25.406 -21.844 -10.344 1 98.56 71 ALA B O 1
ATOM 2670 N N . ASN B 1 72 ? 25.078 -24.047 -10.547 1 98.12 72 ASN B N 1
ATOM 2671 C CA . ASN B 1 72 ? 26.469 -24.391 -10.305 1 98.12 72 ASN B CA 1
ATOM 2672 C C . ASN B 1 72 ? 27.375 -23.953 -11.453 1 98.12 72 ASN B C 1
ATOM 2674 O O . ASN B 1 72 ? 28.406 -23.328 -11.234 1 98.12 72 ASN B O 1
ATOM 2678 N N . ARG B 1 73 ? 26.953 -24.25 -12.625 1 98.12 73 ARG B N 1
ATOM 2679 C CA . ARG B 1 73 ? 27.75 -24 -13.82 1 98.12 73 ARG B CA 1
ATOM 2680 C C . ARG B 1 73 ? 28.031 -22.516 -13.977 1 98.12 73 ARG B C 1
ATOM 2682 O O . ARG B 1 73 ? 29.156 -22.125 -14.32 1 98.12 73 ARG B O 1
ATOM 2689 N N . TYR B 1 74 ? 27.016 -21.672 -13.727 1 98.5 74 TYR B N 1
ATOM 2690 C CA . TYR B 1 74 ? 27.156 -20.25 -14.008 1 98.5 74 TYR B CA 1
ATOM 2691 C C . TYR B 1 74 ? 27.406 -19.469 -12.727 1 98.5 74 TYR B C 1
ATOM 2693 O O . TYR B 1 74 ? 27.578 -18.234 -12.766 1 98.5 74 TYR B O 1
ATOM 2701 N N . ASN B 1 75 ? 27.469 -20.188 -11.562 1 98.12 75 ASN B N 1
ATOM 2702 C CA . ASN B 1 75 ? 27.656 -19.562 -10.25 1 98.12 75 ASN B CA 1
ATOM 2703 C C . ASN B 1 75 ? 26.625 -18.469 -10 1 98.12 75 ASN B C 1
ATOM 2705 O O . ASN B 1 75 ? 26.984 -17.328 -9.711 1 98.12 75 ASN B O 1
ATOM 2709 N N . LEU B 1 76 ? 25.375 -18.859 -10.094 1 98.69 76 LEU B N 1
ATOM 2710 C CA . LEU B 1 76 ? 24.234 -17.953 -9.922 1 98.69 76 LEU B CA 1
ATOM 2711 C C . LEU B 1 76 ? 23.328 -18.422 -8.789 1 98.69 76 LEU B C 1
ATOM 2713 O O . LEU B 1 76 ? 23.312 -19.609 -8.469 1 98.69 76 LEU B O 1
ATOM 2717 N N . THR B 1 77 ? 22.656 -17.469 -8.141 1 98.81 77 THR B N 1
ATOM 2718 C CA . THR B 1 77 ? 21.453 -17.766 -7.355 1 98.81 77 THR B CA 1
ATOM 2719 C C . THR B 1 77 ? 20.203 -17.594 -8.211 1 98.81 77 THR B C 1
ATOM 2721 O O . THR B 1 77 ? 19.922 -16.484 -8.695 1 98.81 77 THR B O 1
ATOM 2724 N N . ILE B 1 78 ? 19.5 -18.672 -8.445 1 98.88 78 ILE B N 1
ATOM 2725 C CA . ILE B 1 78 ? 18.328 -18.656 -9.336 1 98.88 78 ILE B CA 1
ATOM 2726 C C . ILE B 1 78 ? 17.047 -18.781 -8.508 1 98.88 78 ILE B C 1
ATOM 2728 O O . ILE B 1 78 ? 16.906 -19.734 -7.742 1 98.88 78 ILE B O 1
ATOM 2732 N N . ILE B 1 79 ? 16.172 -17.828 -8.633 1 98.94 79 ILE B N 1
ATOM 2733 C CA . ILE B 1 79 ? 14.859 -17.844 -7.992 1 98.94 79 ILE B CA 1
ATOM 2734 C C . ILE B 1 79 ? 13.789 -18.25 -9.008 1 98.94 79 ILE B C 1
ATOM 2736 O O . ILE B 1 79 ? 13.586 -17.547 -10.008 1 98.94 79 ILE B O 1
ATOM 2740 N N . ALA B 1 80 ? 13.094 -19.359 -8.742 1 98.75 80 ALA B N 1
ATOM 2741 C CA . ALA B 1 80 ? 12.133 -19.859 -9.719 1 98.75 80 ALA B CA 1
ATOM 2742 C C . ALA B 1 80 ? 10.898 -20.422 -9.023 1 98.75 80 ALA B C 1
ATOM 2744 O O . ALA B 1 80 ? 10.992 -21.359 -8.227 1 98.75 80 ALA B O 1
ATOM 2745 N N . PRO B 1 81 ? 9.734 -19.828 -9.281 1 98.56 81 PRO B N 1
ATOM 2746 C CA . PRO B 1 81 ? 8.516 -20.516 -8.852 1 98.56 81 PRO B CA 1
ATOM 2747 C C . PRO B 1 81 ? 8.359 -21.891 -9.477 1 98.56 81 PRO B C 1
ATOM 2749 O O . PRO B 1 81 ? 8.641 -22.078 -10.664 1 98.56 81 PRO B O 1
ATOM 2752 N N . LEU B 1 82 ? 7.922 -22.891 -8.68 1 97.19 82 LEU B N 1
ATOM 2753 C CA . LEU B 1 82 ? 7.863 -24.297 -9.086 1 97.19 82 LEU B CA 1
ATOM 2754 C C . LEU B 1 82 ? 6.73 -25.016 -8.367 1 97.19 82 LEU B C 1
ATOM 2756 O O . LEU B 1 82 ? 6.336 -24.625 -7.266 1 97.19 82 LEU B O 1
ATOM 2760 N N . LEU B 1 83 ? 6.199 -26.062 -9.047 1 98.12 83 LEU B N 1
ATOM 2761 C CA . LEU B 1 83 ? 5.188 -26.906 -8.43 1 98.12 83 LEU B CA 1
ATOM 2762 C C . LEU B 1 83 ? 5.82 -28.172 -7.832 1 98.12 83 LEU B C 1
ATOM 2764 O O . LEU B 1 83 ? 6.699 -28.781 -8.453 1 98.12 83 LEU B O 1
ATOM 2768 N N . GLN B 1 84 ? 5.445 -28.453 -6.598 1 97.5 84 GLN B N 1
ATOM 2769 C CA . GLN B 1 84 ? 5.941 -29.656 -5.934 1 97.5 84 GLN B CA 1
ATOM 2770 C C . GLN B 1 84 ? 4.805 -30.641 -5.66 1 97.5 84 GLN B C 1
ATOM 2772 O O . GLN B 1 84 ? 3.777 -30.266 -5.09 1 97.5 84 GLN B O 1
ATOM 2777 N N . ILE B 1 85 ? 5.055 -31.859 -6.098 1 96.56 85 ILE B N 1
ATOM 2778 C CA . ILE B 1 85 ? 4.102 -32.938 -5.809 1 96.56 85 ILE B CA 1
ATOM 2779 C C . ILE B 1 85 ? 4.598 -33.75 -4.625 1 96.56 85 ILE B C 1
ATOM 2781 O O . ILE B 1 85 ? 5.711 -34.281 -4.652 1 96.56 85 ILE B O 1
ATOM 2785 N N . LYS B 1 86 ? 3.807 -33.75 -3.564 1 91.31 86 LYS B N 1
ATOM 2786 C CA . LYS B 1 86 ? 4.051 -34.594 -2.406 1 91.31 86 LYS B CA 1
ATOM 2787 C C . LYS B 1 86 ? 2.842 -35.5 -2.111 1 91.31 86 LYS B C 1
ATOM 2789 O O . LYS B 1 86 ? 1.852 -35.031 -1.542 1 91.31 86 LYS B O 1
ATOM 2794 N N . GLY B 1 87 ? 3.061 -36.781 -2.336 1 89.75 87 GLY B N 1
ATOM 2795 C CA . GLY B 1 87 ? 1.902 -37.656 -2.232 1 89.75 87 GLY B CA 1
ATOM 2796 C C . GLY B 1 87 ? 0.771 -37.25 -3.16 1 89.75 87 GLY B C 1
ATOM 2797 O O . GLY B 1 87 ? 0.951 -37.188 -4.379 1 89.75 87 GLY B O 1
ATOM 2798 N N . LYS B 1 88 ? -0.402 -36.938 -2.623 1 90 88 LYS B N 1
ATOM 2799 C CA . LYS B 1 88 ? -1.557 -36.531 -3.428 1 90 88 LYS B CA 1
ATOM 2800 C C . LYS B 1 88 ? -1.681 -35.031 -3.51 1 90 88 LYS B C 1
ATOM 2802 O O . LYS B 1 88 ? -2.539 -34.5 -4.227 1 90 88 LYS B O 1
ATOM 2807 N N . GLU B 1 89 ? -0.753 -34.344 -2.873 1 94.69 89 GLU B N 1
ATOM 2808 C CA . GLU B 1 89 ? -0.87 -32.875 -2.791 1 94.69 89 GLU B CA 1
ATOM 2809 C C . GLU B 1 89 ? 0.081 -32.188 -3.768 1 94.69 89 GLU B C 1
ATOM 2811 O O . GLU B 1 89 ? 1.156 -32.719 -4.066 1 94.69 89 GLU B O 1
ATOM 2816 N N . CYS B 1 90 ? -0.353 -31.156 -4.305 1 97.62 90 CYS B N 1
ATOM 2817 C CA . CYS B 1 90 ? 0.472 -30.25 -5.105 1 97.62 90 CYS B CA 1
ATOM 2818 C C . CYS B 1 90 ? 0.688 -28.922 -4.383 1 97.62 90 CYS B C 1
ATOM 2820 O O . CYS B 1 90 ? -0.269 -28.312 -3.914 1 97.62 90 CYS B O 1
ATOM 2822 N N . LYS B 1 91 ? 1.926 -28.531 -4.219 1 97.81 91 LYS B N 1
ATOM 2823 C CA . LYS B 1 91 ? 2.266 -27.281 -3.555 1 97.81 91 LYS B CA 1
ATOM 2824 C C . LYS B 1 91 ? 2.916 -26.297 -4.527 1 97.81 91 LYS B C 1
ATOM 2826 O O . LYS B 1 91 ? 3.674 -26.703 -5.414 1 97.81 91 LYS B O 1
ATOM 2831 N N . LYS B 1 92 ? 2.504 -25.141 -4.441 1 98.19 92 LYS B N 1
ATOM 2832 C CA . LYS B 1 92 ? 3.18 -24.062 -5.156 1 98.19 92 LYS B CA 1
ATOM 2833 C C . LYS B 1 92 ? 4.281 -23.453 -4.301 1 98.19 92 LYS B C 1
ATOM 2835 O O . LYS B 1 92 ? 4.012 -22.922 -3.219 1 98.19 92 LYS B O 1
ATOM 2840 N N . VAL B 1 93 ? 5.523 -23.469 -4.762 1 98.5 93 VAL B N 1
ATOM 2841 C CA . VAL B 1 93 ? 6.664 -23.016 -3.975 1 98.5 93 VAL B CA 1
ATOM 2842 C C . VAL B 1 93 ? 7.539 -22.094 -4.82 1 98.5 93 VAL B C 1
ATOM 2844 O O . VAL B 1 93 ? 7.387 -22.031 -6.043 1 98.5 93 VAL B O 1
ATOM 2847 N N . VAL B 1 94 ? 8.336 -21.328 -4.168 1 98.69 94 VAL B N 1
ATOM 2848 C CA . VAL B 1 94 ? 9.492 -20.734 -4.828 1 98.69 94 VAL B CA 1
ATOM 2849 C C . VAL B 1 94 ? 10.758 -21.5 -4.453 1 98.69 94 VAL B C 1
ATOM 2851 O O . VAL B 1 94 ? 10.93 -21.906 -3.297 1 98.69 94 VAL B O 1
ATOM 2854 N N . ALA B 1 95 ? 11.562 -21.781 -5.449 1 98.69 95 ALA B N 1
ATOM 2855 C CA . ALA B 1 95 ? 12.844 -22.453 -5.238 1 98.69 95 ALA B CA 1
ATOM 2856 C C . ALA B 1 95 ? 14.008 -21.484 -5.395 1 98.69 95 ALA B C 1
ATOM 2858 O O . ALA B 1 95 ? 14.008 -20.641 -6.293 1 98.69 95 ALA B O 1
ATOM 2859 N N . LYS B 1 96 ? 14.898 -21.547 -4.484 1 98.88 96 LYS B N 1
ATOM 2860 C CA . LYS B 1 96 ? 16.188 -20.891 -4.605 1 98.88 96 LYS B CA 1
ATOM 2861 C C . LYS B 1 96 ? 17.297 -21.891 -4.906 1 98.88 96 LYS B C 1
ATOM 2863 O O . LYS B 1 96 ? 17.656 -22.703 -4.055 1 98.88 96 LYS B O 1
ATOM 2868 N N . PHE B 1 97 ? 17.797 -21.844 -6.141 1 98.75 97 PHE B N 1
ATOM 2869 C CA . PHE B 1 97 ? 18.938 -22.672 -6.512 1 98.75 97 PHE B CA 1
ATOM 2870 C C . PHE B 1 97 ? 20.234 -21.875 -6.398 1 98.75 97 PHE B C 1
ATOM 2872 O O . PHE B 1 97 ? 20.375 -20.812 -7.012 1 98.75 97 PHE B O 1
ATOM 2879 N N . SER B 1 98 ? 21.109 -22.25 -5.598 1 97.75 98 SER B N 1
ATOM 2880 C CA . SER B 1 98 ? 22.469 -21.734 -5.496 1 97.75 98 SER B CA 1
ATOM 2881 C C . SER B 1 98 ? 23.5 -22.844 -5.691 1 97.75 98 SER B C 1
ATOM 2883 O O . SER B 1 98 ? 23.156 -24.016 -5.691 1 97.75 98 SER B O 1
ATOM 2885 N N . PRO B 1 99 ? 24.75 -22.406 -5.918 1 94.88 99 PRO B N 1
ATOM 2886 C CA . PRO B 1 99 ? 25.734 -23.484 -6.094 1 94.88 99 PRO B CA 1
ATOM 2887 C C . PRO B 1 99 ? 25.766 -24.469 -4.926 1 94.88 99 PRO B C 1
ATOM 2889 O O . PRO B 1 99 ? 26.125 -24.094 -3.809 1 94.88 99 PRO B O 1
ATOM 2892 N N . GLN B 1 100 ? 25.234 -25.641 -5.062 1 90.56 100 GLN B N 1
ATOM 2893 C CA . GLN B 1 100 ? 25.297 -26.812 -4.195 1 90.56 100 GLN B CA 1
ATOM 2894 C C . GLN B 1 100 ? 24.219 -26.75 -3.115 1 90.56 100 GLN B C 1
ATOM 2896 O O . GLN B 1 100 ? 24.328 -27.391 -2.07 1 90.56 100 GLN B O 1
ATOM 2901 N N . SER B 1 101 ? 23.266 -25.859 -3.365 1 96.5 101 SER B N 1
ATOM 2902 C CA . SER B 1 101 ? 22.188 -25.828 -2.385 1 96.5 101 SER B CA 1
ATOM 2903 C C . SER B 1 101 ? 20.859 -25.438 -3.033 1 96.5 101 SER B C 1
ATOM 2905 O O . SER B 1 101 ? 20.828 -24.625 -3.963 1 96.5 101 SER B O 1
ATOM 2907 N N . THR B 1 102 ? 19.812 -26.047 -2.582 1 98 102 THR B N 1
ATOM 2908 C CA . THR B 1 102 ? 18.453 -25.703 -2.988 1 98 102 THR B CA 1
ATOM 2909 C C . THR B 1 102 ? 17.562 -25.531 -1.769 1 98 102 THR B C 1
ATOM 2911 O O . THR B 1 102 ? 17.578 -26.359 -0.854 1 98 102 THR B O 1
ATOM 2914 N N . LYS B 1 103 ? 16.844 -24.406 -1.729 1 98.12 103 LYS B N 1
ATOM 2915 C CA . LYS B 1 103 ? 15.859 -24.156 -0.679 1 98.12 103 LYS B CA 1
ATOM 2916 C C . LYS B 1 103 ? 14.484 -23.844 -1.271 1 98.12 103 LYS B C 1
ATOM 2918 O O . LYS B 1 103 ? 14.383 -23.344 -2.396 1 98.12 103 LYS B O 1
ATOM 2923 N N . TYR B 1 104 ? 13.453 -24.203 -0.511 1 97.81 104 TYR B N 1
ATOM 2924 C CA . TYR B 1 104 ? 12.086 -23.969 -0.967 1 97.81 104 TYR B CA 1
ATOM 2925 C C . TYR B 1 104 ? 11.289 -23.188 0.066 1 97.81 104 TYR B C 1
ATOM 2927 O O . TYR B 1 104 ? 11.555 -23.281 1.268 1 97.81 104 TYR B O 1
ATOM 2935 N N . GLU B 1 105 ? 10.352 -22.391 -0.394 1 98.38 105 GLU B N 1
ATOM 2936 C CA . GLU B 1 105 ? 9.352 -21.703 0.426 1 98.38 105 GLU B CA 1
ATOM 2937 C C . GLU B 1 105 ? 7.977 -21.734 -0.235 1 98.38 105 GLU B C 1
ATOM 2939 O O . GLU B 1 105 ? 7.828 -21.344 -1.391 1 98.38 105 GLU B O 1
ATOM 2944 N N . GLU B 1 106 ? 6.992 -22.25 0.486 1 98.12 106 GLU B N 1
ATOM 2945 C CA . GLU B 1 106 ? 5.637 -22.344 -0.042 1 98.12 106 GLU B CA 1
ATOM 2946 C C . GLU B 1 106 ? 4.973 -20.969 -0.121 1 98.12 106 GLU B C 1
ATOM 2948 O O . GLU B 1 106 ? 5.277 -20.078 0.678 1 98.12 106 GLU B O 1
ATOM 2953 N N . GLN B 1 107 ? 4.141 -20.812 -1.124 1 98.12 107 GLN B N 1
ATOM 2954 C CA . GLN B 1 107 ? 3.344 -19.594 -1.215 1 98.12 107 GLN B CA 1
ATOM 2955 C C . GLN B 1 107 ? 2.367 -19.484 -0.045 1 98.12 107 GLN B C 1
ATOM 2957 O O . GLN B 1 107 ? 1.764 -20.484 0.358 1 98.12 107 GLN B O 1
ATOM 2962 N N . ASN B 1 108 ? 2.197 -18.25 0.55 1 97.44 108 ASN B N 1
ATOM 2963 C CA . ASN B 1 108 ? 1.354 -18.047 1.724 1 97.44 108 ASN B CA 1
ATOM 2964 C C . ASN B 1 108 ? -0.118 -17.906 1.341 1 97.44 108 ASN B C 1
ATOM 2966 O O . ASN B 1 108 ? -0.995 -18.422 2.043 1 97.44 108 ASN B O 1
ATOM 2970 N N . ILE B 1 109 ? -0.352 -17.172 0.285 1 97.69 109 ILE B N 1
ATOM 2971 C CA . ILE B 1 109 ? -1.709 -16.766 -0.065 1 97.69 109 ILE B CA 1
ATOM 2972 C C . ILE B 1 109 ? -2.014 -17.172 -1.506 1 97.69 109 ILE B C 1
ATOM 2974 O O . ILE B 1 109 ? -1.376 -16.688 -2.443 1 97.69 109 ILE B O 1
ATOM 2978 N N . LEU B 1 110 ? -3.008 -18 -1.691 1 97.81 110 LEU B N 1
ATOM 2979 C CA . LEU B 1 110 ? -3.371 -18.531 -3.002 1 97.81 110 LEU B CA 1
ATOM 2980 C C . LEU B 1 110 ? -4.586 -17.797 -3.562 1 97.81 110 LEU B C 1
ATOM 2982 O O . LEU B 1 110 ? -5.484 -17.406 -2.812 1 97.81 110 LEU B O 1
ATOM 2986 N N . ILE B 1 111 ? -4.57 -17.656 -4.871 1 96.56 111 ILE B N 1
ATOM 2987 C CA . ILE B 1 111 ? -5.699 -17.047 -5.57 1 96.56 111 ILE B CA 1
ATOM 2988 C C . ILE B 1 111 ? -6.922 -17.969 -5.465 1 96.56 111 ILE B C 1
ATOM 2990 O O . ILE B 1 111 ? -6.801 -19.188 -5.59 1 96.56 111 ILE B O 1
ATOM 2994 N N . ASP B 1 112 ? -8.086 -17.359 -5.254 1 96.25 112 ASP B N 1
ATOM 2995 C CA . ASP B 1 112 ? -9.312 -18.156 -5.207 1 96.25 112 ASP B CA 1
ATOM 2996 C C . ASP B 1 112 ? -10.406 -17.531 -6.074 1 96.25 112 ASP B C 1
ATOM 2998 O O . ASP B 1 112 ? -11.57 -17.5 -5.684 1 96.25 112 ASP B O 1
ATOM 3002 N N . TYR B 1 113 ? -10.062 -17.047 -7.184 1 93.31 113 TYR B N 1
ATOM 3003 C CA . TYR B 1 113 ? -11.031 -16.531 -8.148 1 93.31 113 TYR B CA 1
ATOM 3004 C C . TYR B 1 113 ? -11.695 -17.672 -8.906 1 93.31 113 TYR B C 1
ATOM 3006 O O . TYR B 1 113 ? -11.094 -18.719 -9.109 1 93.31 113 TYR B O 1
ATOM 3014 N N . PRO B 1 114 ? -12.914 -17.391 -9.352 1 89.69 114 PRO B N 1
ATOM 3015 C CA . PRO B 1 114 ? -13.609 -18.469 -10.055 1 89.69 114 PRO B CA 1
ATOM 3016 C C . PRO B 1 114 ? -12.859 -18.969 -11.289 1 89.69 114 PRO B C 1
ATOM 3018 O O . PRO B 1 114 ? -12.797 -20.172 -11.539 1 89.69 114 PRO B O 1
ATOM 3021 N N . HIS B 1 115 ? -12.258 -18.047 -12.031 1 88.44 115 HIS B N 1
ATOM 3022 C CA . HIS B 1 115 ? -11.602 -18.422 -13.281 1 88.44 115 HIS B CA 1
ATOM 3023 C C . HIS B 1 115 ? -10.156 -18.844 -13.031 1 88.44 115 HIS B C 1
ATOM 3025 O O . HIS B 1 115 ? -9.469 -19.297 -13.953 1 88.44 115 HIS B O 1
ATOM 3031 N N . TRP B 1 116 ? -9.641 -18.625 -11.844 1 93.81 116 TRP B N 1
ATOM 3032 C CA . TRP B 1 116 ? -8.266 -18.906 -11.445 1 93.81 116 TRP B CA 1
ATOM 3033 C C . TRP B 1 116 ? -8.195 -19.266 -9.961 1 93.81 116 TRP B C 1
ATOM 3035 O O . TRP B 1 116 ? -7.676 -18.484 -9.156 1 93.81 116 TRP B O 1
ATOM 3045 N N . ASN B 1 117 ? -8.617 -20.547 -9.688 1 95.81 117 ASN B N 1
ATOM 3046 C CA . ASN B 1 117 ? -8.797 -20.938 -8.297 1 95.81 117 ASN B CA 1
ATOM 3047 C C . ASN B 1 117 ? -7.668 -21.859 -7.828 1 95.81 117 ASN B C 1
ATOM 3049 O O . ASN B 1 117 ? -7.867 -23.062 -7.66 1 95.81 117 ASN B O 1
ATOM 3053 N N . GLU B 1 118 ? -6.555 -21.234 -7.504 1 97.5 118 GLU B N 1
ATOM 3054 C CA . GLU B 1 118 ? -5.391 -21.969 -7.016 1 97.5 118 GLU B CA 1
ATOM 3055 C C . GLU B 1 118 ? -5.672 -22.609 -5.66 1 97.5 118 GLU B C 1
ATOM 3057 O O . GLU B 1 118 ? -5.176 -23.703 -5.367 1 97.5 118 GLU B O 1
ATOM 3062 N N . ALA B 1 119 ? -6.445 -21.938 -4.859 1 96.75 119 ALA B N 1
ATOM 3063 C CA . ALA B 1 119 ? -6.715 -22.406 -3.502 1 96.75 119 ALA B CA 1
ATOM 3064 C C . ALA B 1 119 ? -7.461 -23.734 -3.514 1 96.75 119 ALA B C 1
ATOM 3066 O O . ALA B 1 119 ? -7.406 -24.5 -2.545 1 96.75 119 ALA B O 1
ATOM 3067 N N . LYS B 1 120 ? -8.156 -24.031 -4.598 1 95.62 120 LYS B N 1
ATOM 3068 C CA . LYS B 1 120 ? -8.875 -25.297 -4.734 1 95.62 120 LYS B CA 1
ATOM 3069 C C . LYS B 1 120 ? -7.938 -26.422 -5.145 1 95.62 120 LYS B C 1
ATOM 3071 O O . LYS B 1 120 ? -8.203 -27.594 -4.867 1 95.62 120 LYS B O 1
ATOM 3076 N N . PHE B 1 121 ? -6.785 -26.047 -5.746 1 96.75 121 PHE B N 1
ATOM 3077 C CA . PHE B 1 121 ? -5.922 -27.062 -6.336 1 96.75 121 PHE B CA 1
ATOM 3078 C C . PHE B 1 121 ? -4.656 -27.25 -5.512 1 96.75 121 PHE B C 1
ATOM 3080 O O . PHE B 1 121 ? -4.211 -28.375 -5.285 1 96.75 121 PHE B O 1
ATOM 3087 N N . TYR B 1 122 ? -4.016 -26.156 -5.129 1 98 122 TYR B N 1
ATOM 3088 C CA . TYR B 1 122 ? -2.766 -26.234 -4.379 1 98 122 TYR B CA 1
ATOM 3089 C C . TYR B 1 122 ? -3.031 -26.344 -2.883 1 98 122 TYR B C 1
ATOM 3091 O O . TYR B 1 122 ? -3.957 -25.703 -2.367 1 98 122 TYR B O 1
ATOM 3099 N N . SER B 1 123 ? -2.143 -27.062 -2.193 1 96.88 123 SER B N 1
ATOM 3100 C CA . SER B 1 123 ? -2.254 -27.188 -0.745 1 96.88 123 SER B CA 1
ATOM 3101 C C . SER B 1 123 ? -1.866 -25.891 -0.042 1 96.88 123 SER B C 1
ATOM 3103 O O . SER B 1 123 ? -0.983 -25.172 -0.506 1 96.88 123 SER B O 1
ATOM 3105 N N . LYS B 1 124 ? -2.523 -25.688 1.045 1 94.06 124 LYS B N 1
ATOM 3106 C CA . LYS B 1 124 ? -2.273 -24.5 1.848 1 94.06 124 LYS B CA 1
ATOM 3107 C C . LYS B 1 124 ? -0.994 -24.641 2.666 1 94.06 124 LYS B C 1
ATOM 3109 O O . LYS B 1 124 ? -0.718 -25.703 3.211 1 94.06 124 LYS B O 1
ATOM 3114 N N . LYS B 1 125 ? -0.321 -23.516 2.762 1 94.88 125 LYS B N 1
ATOM 3115 C CA . LYS B 1 125 ? 0.886 -23.453 3.58 1 94.88 125 LYS B CA 1
ATOM 3116 C C . LYS B 1 125 ? 0.547 -23.516 5.066 1 94.88 125 LYS B C 1
ATOM 3118 O O . LYS B 1 125 ? -0.398 -22.859 5.52 1 94.88 125 LYS B O 1
ATOM 3123 N N . ASP B 1 126 ? 1.37 -24.234 5.887 1 89.5 126 ASP B N 1
ATOM 3124 C CA . ASP B 1 126 ? 1.088 -24.469 7.301 1 89.5 126 ASP B CA 1
ATOM 3125 C C . ASP B 1 126 ? 1.455 -23.25 8.148 1 89.5 126 ASP B C 1
ATOM 3127 O O . ASP B 1 126 ? 0.741 -22.906 9.086 1 89.5 126 ASP B O 1
ATOM 3131 N N . SER B 1 127 ? 2.621 -22.734 7.836 1 92.88 127 SER B N 1
ATOM 3132 C CA . SER B 1 127 ? 3.127 -21.625 8.633 1 92.88 127 SER B CA 1
ATOM 3133 C C . SER B 1 127 ? 3.553 -20.453 7.754 1 92.88 127 SER B C 1
ATOM 3135 O O . SER B 1 127 ? 4.219 -20.656 6.734 1 92.88 127 SER B O 1
ATOM 3137 N N . PHE B 1 128 ? 3.125 -19.312 8.242 1 94.75 128 PHE B N 1
ATOM 3138 C CA . PHE B 1 128 ? 3.406 -18.109 7.477 1 94.75 128 PHE B CA 1
ATOM 3139 C C . PHE B 1 128 ? 4.906 -17.828 7.43 1 94.75 128 PHE B C 1
ATOM 3141 O O . PHE B 1 128 ? 5.605 -18 8.43 1 94.75 128 PHE B O 1
ATOM 3148 N N . GLY B 1 129 ? 5.41 -17.422 6.266 1 94.75 129 GLY B N 1
ATOM 3149 C CA . GLY B 1 129 ? 6.816 -17.078 6.094 1 94.75 129 GLY B CA 1
ATOM 3150 C C . GLY B 1 129 ? 7.164 -16.703 4.668 1 94.75 129 GLY B C 1
ATOM 3151 O O . GLY B 1 129 ? 6.453 -17.062 3.729 1 94.75 129 GLY B O 1
ATOM 3152 N N . ILE B 1 130 ? 8.273 -15.938 4.527 1 97 130 ILE B N 1
ATOM 3153 C CA . ILE B 1 130 ? 8.758 -15.602 3.193 1 97 130 ILE B CA 1
ATOM 3154 C C . ILE B 1 130 ? 10.227 -16 3.059 1 97 130 ILE B C 1
ATOM 3156 O O . ILE B 1 130 ? 10.961 -16.016 4.047 1 97 130 ILE B O 1
ATOM 3160 N N . MET B 1 131 ? 10.648 -16.359 1.903 1 98.44 131 MET B N 1
ATOM 3161 C CA . MET B 1 131 ? 12.055 -16.641 1.618 1 98.44 131 MET B CA 1
ATOM 3162 C C . MET B 1 131 ? 12.875 -15.359 1.625 1 98.44 131 MET B C 1
ATOM 3164 O O . MET B 1 131 ? 12.469 -14.352 1.042 1 98.44 131 MET B O 1
ATOM 3168 N N . SER B 1 132 ? 13.969 -15.367 2.354 1 98.69 132 SER B N 1
ATOM 3169 C CA . SER B 1 132 ? 14.938 -14.273 2.318 1 98.69 132 SER B CA 1
ATOM 3170 C C . SER B 1 132 ? 16.359 -14.797 2.305 1 98.69 132 SER B C 1
ATOM 3172 O O . SER B 1 132 ? 16.641 -15.898 2.779 1 98.69 132 SER B O 1
ATOM 3174 N N . PHE B 1 133 ? 17.266 -14.094 1.66 1 98.5 133 PHE B N 1
ATOM 3175 C CA . PHE B 1 133 ? 18.672 -14.438 1.562 1 98.5 133 PHE B CA 1
ATOM 3176 C C . PHE B 1 133 ? 19.516 -13.211 1.218 1 98.5 133 PHE B C 1
ATOM 3178 O O . PHE B 1 133 ? 18.969 -12.172 0.823 1 98.5 133 PHE B O 1
ATOM 3185 N N . SER B 1 134 ? 20.812 -13.344 1.423 1 97.94 134 SER B N 1
ATOM 3186 C CA . SER B 1 134 ? 21.703 -12.234 1.12 1 97.94 134 SER B CA 1
ATOM 3187 C C . SER B 1 134 ? 22.719 -12.609 0.038 1 97.94 134 SER B C 1
ATOM 3189 O O . SER B 1 134 ? 23.219 -13.734 0.024 1 97.94 134 SER B O 1
ATOM 3191 N N . VAL B 1 135 ? 22.828 -11.766 -0.917 1 96.94 135 VAL B N 1
ATOM 3192 C CA . VAL B 1 135 ? 23.859 -11.82 -1.946 1 96.94 135 VAL B CA 1
ATOM 3193 C C . VAL B 1 135 ? 24.453 -10.43 -2.156 1 96.94 135 VAL B C 1
ATOM 3195 O O . VAL B 1 135 ? 23.719 -9.438 -2.266 1 96.94 135 VAL B O 1
ATOM 3198 N N . ASP B 1 136 ? 25.812 -10.281 -2.127 1 96.12 136 ASP B N 1
ATOM 3199 C CA . ASP B 1 136 ? 26.5 -9.016 -2.373 1 96.12 136 ASP B CA 1
ATOM 3200 C C . ASP B 1 136 ? 26.047 -7.949 -1.372 1 96.12 136 ASP B C 1
ATOM 3202 O O . ASP B 1 136 ? 25.828 -6.797 -1.744 1 96.12 136 ASP B O 1
ATOM 3206 N N . ARG B 1 137 ? 25.781 -8.227 -0.19 1 96.06 137 ARG B N 1
ATOM 3207 C CA . ARG B 1 137 ? 25.422 -7.344 0.914 1 96.06 137 ARG B CA 1
ATOM 3208 C C . ARG B 1 137 ? 24.047 -6.734 0.696 1 96.06 137 ARG B C 1
ATOM 3210 O O . ARG B 1 137 ? 23.734 -5.664 1.227 1 96.06 137 ARG B O 1
ATOM 3217 N N . ILE B 1 138 ? 23.312 -7.387 -0.189 1 98.56 138 ILE B N 1
ATOM 3218 C CA . ILE B 1 138 ? 21.906 -7.031 -0.386 1 98.56 138 ILE B CA 1
ATOM 3219 C C . ILE B 1 138 ? 21.016 -8.125 0.19 1 98.56 138 ILE B C 1
ATOM 3221 O O . ILE B 1 138 ? 21.219 -9.312 -0.083 1 98.56 138 ILE B O 1
ATOM 3225 N N . LYS B 1 139 ? 20.125 -7.758 1.048 1 98.69 139 LYS B N 1
ATOM 3226 C CA . LYS B 1 139 ? 19.141 -8.703 1.575 1 98.69 139 LYS B CA 1
ATOM 3227 C C . LYS B 1 139 ? 17.922 -8.781 0.671 1 98.69 139 LYS B C 1
ATOM 3229 O O . LYS B 1 139 ? 17.203 -7.793 0.506 1 98.69 139 LYS B O 1
ATOM 3234 N N . PHE B 1 140 ? 17.688 -9.969 0.105 1 98.88 140 PHE B N 1
ATOM 3235 C CA . PHE B 1 140 ? 16.578 -10.18 -0.811 1 98.88 140 PHE B CA 1
ATOM 3236 C C . PHE B 1 140 ? 15.414 -10.867 -0.102 1 98.88 140 PHE B C 1
ATOM 3238 O O . PHE B 1 140 ? 15.633 -11.711 0.774 1 98.88 140 PHE B O 1
ATOM 3245 N N . GLY B 1 141 ? 14.203 -10.477 -0.398 1 98.94 141 GLY B N 1
ATOM 3246 C CA . GLY B 1 141 ? 12.984 -11.211 -0.11 1 98.94 141 GLY B CA 1
ATOM 3247 C C . GLY B 1 141 ? 12.211 -11.594 -1.356 1 98.94 141 GLY B C 1
ATOM 3248 O O . GLY B 1 141 ? 12.211 -10.852 -2.346 1 98.94 141 GLY B O 1
ATOM 3249 N N . VAL B 1 142 ? 11.555 -12.742 -1.318 1 98.94 142 VAL B N 1
ATOM 3250 C CA . VAL B 1 142 ? 10.773 -13.18 -2.473 1 98.94 142 VAL B CA 1
ATOM 3251 C C . VAL B 1 142 ? 9.289 -13.133 -2.145 1 98.94 142 VAL B C 1
ATOM 3253 O O . VAL B 1 142 ? 8.852 -13.664 -1.123 1 98.94 142 VAL B O 1
ATOM 3256 N N . VAL B 1 143 ? 8.523 -12.453 -2.996 1 98.88 143 VAL B N 1
ATOM 3257 C CA . VAL B 1 143 ? 7.082 -12.289 -2.836 1 98.88 143 VAL B CA 1
ATOM 3258 C C . VAL B 1 143 ? 6.367 -12.727 -4.113 1 98.88 143 VAL B C 1
ATOM 3260 O O . VAL B 1 143 ? 6.617 -12.18 -5.191 1 98.88 143 VAL B O 1
ATOM 3263 N N . PHE B 1 144 ? 5.453 -13.742 -4 1 98.69 144 PHE B N 1
ATOM 3264 C CA . PHE B 1 144 ? 4.645 -14.117 -5.156 1 98.69 144 PHE B CA 1
ATOM 3265 C C . PHE B 1 144 ? 3.771 -12.953 -5.605 1 98.69 144 PHE B C 1
ATOM 3267 O O . PHE B 1 144 ? 3.334 -12.141 -4.785 1 98.69 144 PHE B O 1
ATOM 3274 N N . GLY B 1 145 ? 3.48 -12.883 -6.848 1 98.38 145 GLY B N 1
ATOM 3275 C CA . GLY B 1 145 ? 2.752 -11.766 -7.426 1 98.38 145 GLY B CA 1
ATOM 3276 C C . GLY B 1 145 ? 1.523 -11.383 -6.625 1 98.38 145 GLY B C 1
ATOM 3277 O O . GLY B 1 145 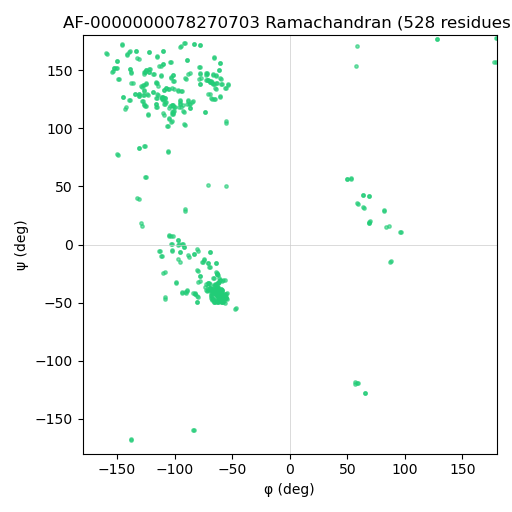? 1.436 -10.266 -6.113 1 98.38 145 GLY B O 1
ATOM 3278 N N . PHE B 1 146 ? 0.625 -12.414 -6.391 1 98.31 146 PHE B N 1
ATOM 3279 C CA . PHE B 1 146 ? -0.651 -12.156 -5.734 1 98.31 146 PHE B CA 1
ATOM 3280 C C . PHE B 1 146 ? -0.437 -11.641 -4.316 1 98.31 146 PHE B C 1
ATOM 3282 O O . PHE B 1 146 ? -1.22 -10.828 -3.822 1 98.31 146 PHE B O 1
ATOM 3289 N N . GLU B 1 147 ? 0.648 -11.953 -3.711 1 98.38 147 GLU B N 1
ATOM 3290 C CA . GLU B 1 147 ? 0.923 -11.633 -2.314 1 98.38 147 GLU B CA 1
ATOM 3291 C C . GLU B 1 147 ? 1.278 -10.164 -2.145 1 98.38 147 GLU B C 1
ATOM 3293 O O . GLU B 1 147 ? 1.24 -9.633 -1.031 1 98.38 147 GLU B O 1
ATOM 3298 N N . ALA B 1 148 ? 1.581 -9.492 -3.248 1 98.69 148 ALA B N 1
ATOM 3299 C CA . ALA B 1 148 ? 1.958 -8.078 -3.186 1 98.69 148 ALA B CA 1
ATOM 3300 C C . ALA B 1 148 ? 0.803 -7.227 -2.67 1 98.69 148 ALA B C 1
ATOM 3302 O O . ALA B 1 148 ? 1.005 -6.082 -2.256 1 98.69 148 ALA B O 1
ATOM 3303 N N . HIS B 1 149 ? -0.405 -7.754 -2.67 1 98.62 149 HIS B N 1
ATOM 3304 C CA . HIS B 1 149 ? -1.591 -6.984 -2.309 1 98.62 149 HIS B CA 1
ATOM 3305 C C . HIS B 1 149 ? -1.777 -6.938 -0.796 1 98.62 149 HIS B C 1
ATOM 3307 O O . HIS B 1 149 ? -2.629 -6.199 -0.295 1 98.62 149 HIS B O 1
ATOM 3313 N N . PHE B 1 150 ? -1.013 -7.691 -0.012 1 98.25 150 PHE B N 1
ATOM 3314 C CA . PHE B 1 150 ? -1.378 -7.895 1.386 1 98.25 150 PHE B CA 1
ATOM 3315 C C . PHE B 1 150 ? -0.329 -7.293 2.312 1 98.25 150 PHE B C 1
ATOM 3317 O O . PHE B 1 150 ? 0.838 -7.684 2.277 1 98.25 150 PHE B O 1
ATOM 3324 N N . ASP B 1 151 ? -0.784 -6.449 3.217 1 97.12 151 ASP B N 1
ATOM 3325 C CA . ASP B 1 151 ? 0.083 -5.711 4.129 1 97.12 151 ASP B CA 1
ATOM 3326 C C . ASP B 1 151 ? 0.885 -6.66 5.016 1 97.12 151 ASP B C 1
ATOM 3328 O O . ASP B 1 151 ? 2.027 -6.367 5.375 1 97.12 151 ASP B O 1
ATOM 3332 N N . ARG B 1 152 ? 0.313 -7.777 5.293 1 95.69 152 ARG B N 1
ATOM 3333 C CA . ARG B 1 152 ? 0.98 -8.719 6.188 1 95.69 152 ARG B CA 1
ATOM 3334 C C . ARG B 1 152 ? 2.283 -9.227 5.574 1 95.69 152 ARG B C 1
ATOM 3336 O O . ARG B 1 152 ? 3.258 -9.469 6.293 1 95.69 152 ARG B O 1
ATOM 3343 N N . ILE B 1 153 ? 2.328 -9.391 4.262 1 97.69 153 ILE B N 1
ATOM 3344 C CA . ILE B 1 153 ? 3.535 -9.805 3.555 1 97.69 153 ILE B CA 1
ATOM 3345 C C . ILE B 1 153 ? 4.621 -8.742 3.729 1 97.69 153 ILE B C 1
ATOM 3347 O O . ILE B 1 153 ? 5.773 -9.07 4.027 1 97.69 153 ILE B O 1
ATOM 3351 N N . TRP B 1 154 ? 4.242 -7.551 3.654 1 98 154 TRP B N 1
ATOM 3352 C CA . TRP B 1 154 ? 5.207 -6.453 3.688 1 98 154 TRP B CA 1
ATOM 3353 C C . TRP B 1 154 ? 5.684 -6.195 5.113 1 98 154 TRP B C 1
ATOM 3355 O O . TRP B 1 154 ? 6.809 -5.73 5.32 1 98 154 TRP B O 1
ATOM 3365 N N . ALA B 1 155 ? 4.852 -6.527 6.086 1 96.19 155 ALA B N 1
ATOM 3366 C CA . ALA B 1 155 ? 5.34 -6.516 7.461 1 96.19 155 ALA B CA 1
ATOM 3367 C C . ALA B 1 155 ? 6.512 -7.48 7.637 1 96.19 155 ALA B C 1
ATOM 3369 O O . ALA B 1 155 ? 7.461 -7.188 8.367 1 96.19 155 ALA B O 1
ATOM 3370 N N . GLU B 1 156 ? 6.434 -8.625 6.965 1 96.62 156 GLU B N 1
ATOM 3371 C CA . GLU B 1 156 ? 7.543 -9.57 7 1 96.62 156 GLU B CA 1
ATOM 3372 C C . GLU B 1 156 ? 8.781 -8.992 6.324 1 96.62 156 GLU B C 1
ATOM 3374 O O . GLU B 1 156 ? 9.906 -9.203 6.789 1 96.62 156 GLU B O 1
ATOM 3379 N N . ILE B 1 157 ? 8.531 -8.305 5.234 1 98.38 157 ILE B N 1
ATOM 3380 C CA . ILE B 1 157 ? 9.617 -7.672 4.492 1 98.38 157 ILE B CA 1
ATOM 3381 C C . ILE B 1 157 ? 10.344 -6.68 5.398 1 98.38 157 ILE B C 1
ATOM 3383 O O . ILE B 1 157 ? 11.578 -6.633 5.414 1 98.38 157 ILE B O 1
ATOM 3387 N N . VAL B 1 158 ? 9.594 -5.93 6.145 1 98.12 158 VAL B N 1
ATOM 3388 C CA . VAL B 1 158 ? 10.156 -4.969 7.082 1 98.12 158 VAL B CA 1
ATOM 3389 C C . VAL B 1 158 ? 10.898 -5.707 8.195 1 98.12 158 VAL B C 1
ATOM 3391 O O . VAL B 1 158 ? 12.047 -5.383 8.508 1 98.12 158 VAL B O 1
ATOM 3394 N N . ALA B 1 159 ? 10.273 -6.719 8.75 1 97.12 159 ALA B N 1
ATOM 3395 C CA . ALA B 1 159 ? 10.828 -7.453 9.883 1 97.12 159 ALA B CA 1
ATOM 3396 C C . ALA B 1 159 ? 12.148 -8.125 9.508 1 97.12 159 ALA B C 1
ATOM 3398 O O . ALA B 1 159 ? 13.062 -8.195 10.328 1 97.12 159 ALA B O 1
ATOM 3399 N N . LYS B 1 160 ? 12.281 -8.531 8.289 1 97.94 160 LYS B N 1
ATOM 3400 C CA . LYS B 1 160 ? 13.461 -9.266 7.836 1 97.94 160 LYS B CA 1
ATOM 3401 C C . LYS B 1 160 ? 14.523 -8.312 7.281 1 97.94 160 LYS B C 1
ATOM 3403 O O . LYS B 1 160 ? 15.57 -8.758 6.801 1 97.94 160 LYS B O 1
ATOM 3408 N N . LYS B 1 161 ? 14.219 -7.059 7.246 1 98.06 161 LYS B N 1
ATOM 3409 C CA . LYS B 1 161 ? 15.148 -6.012 6.828 1 98.06 161 LYS B CA 1
ATOM 3410 C C . LYS B 1 161 ? 15.547 -6.188 5.367 1 98.06 161 LYS B C 1
ATOM 3412 O O . LYS B 1 161 ? 16.719 -6.051 5.02 1 98.06 161 LYS B O 1
ATOM 3417 N N . VAL B 1 162 ? 14.609 -6.492 4.562 1 98.81 162 VAL B N 1
ATOM 3418 C CA . VAL B 1 162 ? 14.828 -6.73 3.141 1 98.81 162 VAL B CA 1
ATOM 3419 C C . VAL B 1 162 ? 15.188 -5.422 2.445 1 98.81 162 VAL B C 1
ATOM 3421 O O . VAL B 1 162 ? 14.594 -4.375 2.723 1 98.81 162 VAL B O 1
ATOM 3424 N N . ASP B 1 163 ? 16.141 -5.508 1.491 1 98.81 163 ASP B N 1
ATOM 3425 C CA . ASP B 1 163 ? 16.578 -4.379 0.679 1 98.81 163 ASP B CA 1
ATOM 3426 C C . ASP B 1 163 ? 15.906 -4.391 -0.693 1 98.81 163 ASP B C 1
ATOM 3428 O O . ASP B 1 163 ? 15.703 -3.34 -1.302 1 98.81 163 ASP B O 1
ATOM 3432 N N . CYS B 1 164 ? 15.641 -5.547 -1.183 1 98.94 164 CYS B N 1
ATOM 3433 C CA . CYS B 1 164 ? 15.102 -5.734 -2.523 1 98.94 164 CYS B CA 1
ATOM 3434 C C . CYS B 1 164 ? 14.141 -6.914 -2.562 1 98.94 164 CYS B C 1
ATOM 3436 O O . CYS B 1 164 ? 14.484 -8.016 -2.131 1 98.94 164 CYS B O 1
ATOM 3438 N N . VAL B 1 165 ? 12.992 -6.625 -3.053 1 99 165 VAL B N 1
ATOM 3439 C CA . VAL B 1 165 ? 12.016 -7.695 -3.238 1 99 165 VAL B CA 1
ATOM 3440 C C . VAL B 1 165 ? 12.086 -8.219 -4.672 1 99 165 VAL B C 1
ATOM 3442 O O . VAL B 1 165 ? 12.102 -7.438 -5.625 1 99 165 VAL B O 1
ATOM 3445 N N . LEU B 1 166 ? 12.305 -9.508 -4.812 1 99 166 LEU B N 1
ATOM 3446 C CA . LEU B 1 166 ? 12.078 -10.219 -6.066 1 99 166 LEU B CA 1
ATOM 3447 C C . LEU B 1 166 ? 10.641 -10.711 -6.156 1 99 166 LEU B C 1
ATOM 3449 O O . LEU B 1 166 ? 10.156 -11.406 -5.254 1 99 166 LEU B O 1
ATOM 3453 N N . LEU B 1 167 ? 9.945 -10.305 -7.25 1 98.94 167 LEU B N 1
ATOM 3454 C CA . LEU B 1 167 ? 8.508 -10.562 -7.324 1 98.94 167 LEU B CA 1
ATOM 3455 C C . LEU B 1 167 ? 8.156 -11.289 -8.617 1 98.94 167 LEU B C 1
ATOM 3457 O O . LEU B 1 167 ? 7.793 -10.664 -9.609 1 98.94 167 LEU B O 1
ATOM 3461 N N . PRO B 1 168 ? 8.281 -12.656 -8.617 1 98.94 168 PRO B N 1
ATOM 3462 C CA . PRO B 1 168 ? 7.746 -13.398 -9.758 1 98.94 168 PRO B CA 1
ATOM 3463 C C . PRO B 1 168 ? 6.227 -13.289 -9.883 1 98.94 168 PRO B C 1
ATOM 3465 O O . PRO B 1 168 ? 5.516 -13.391 -8.875 1 98.94 168 PRO B O 1
ATOM 3468 N N . SER B 1 169 ? 5.77 -13.047 -11.086 1 98.69 169 SER B N 1
ATOM 3469 C CA . SER B 1 169 ? 4.332 -12.875 -11.281 1 98.69 169 SER B CA 1
ATOM 3470 C C . SER B 1 169 ? 3.869 -13.523 -12.578 1 98.69 169 SER B C 1
ATOM 3472 O O . SER B 1 169 ? 4.691 -13.961 -13.383 1 98.69 169 SER B O 1
ATOM 3474 N N . ALA B 1 170 ? 2.615 -13.742 -12.742 1 98.19 170 ALA B N 1
ATOM 3475 C CA . ALA B 1 170 ? 1.86 -14.086 -13.945 1 98.19 170 ALA B CA 1
ATOM 3476 C C . ALA B 1 170 ? 0.63 -13.195 -14.094 1 98.19 170 ALA B C 1
ATOM 3478 O O . ALA B 1 170 ? -0.471 -13.57 -13.688 1 98.19 170 ALA B O 1
ATOM 3479 N N . CYS B 1 171 ? 0.887 -12.047 -14.641 1 97.12 171 CYS B N 1
ATOM 3480 C CA . CYS B 1 171 ? -0.169 -11.039 -14.703 1 97.12 171 CYS B CA 1
ATOM 3481 C C . CYS B 1 171 ? -0.687 -10.883 -16.125 1 97.12 171 CYS B C 1
ATOM 3483 O O . CYS B 1 171 ? 0.098 -10.836 -17.078 1 97.12 171 CYS B O 1
ATOM 3485 N N . THR B 1 172 ? -1.943 -10.852 -16.188 1 95.44 172 THR B N 1
ATOM 3486 C CA . THR B 1 172 ? -2.648 -10.75 -17.453 1 95.44 172 THR B CA 1
ATOM 3487 C C . THR B 1 172 ? -3.814 -9.773 -17.359 1 95.44 172 THR B C 1
ATOM 3489 O O . THR B 1 172 ? -3.818 -8.891 -16.5 1 95.44 172 THR B O 1
ATOM 3492 N N . LEU B 1 173 ? -4.562 -9.867 -18.344 1 86.38 173 LEU B N 1
ATOM 3493 C CA . LEU B 1 173 ? -5.711 -8.969 -18.406 1 86.38 173 LEU B CA 1
ATOM 3494 C C . LEU B 1 173 ? -5.258 -7.512 -18.375 1 86.38 173 LEU B C 1
ATOM 3496 O O . LEU B 1 173 ? -4.074 -7.223 -18.547 1 86.38 173 LEU B O 1
ATOM 3500 N N . ASN B 1 174 ? -5.969 -6.461 -18.578 1 88.31 174 ASN B N 1
ATOM 3501 C CA . ASN B 1 174 ? -5.656 -5.035 -18.609 1 88.31 174 ASN B CA 1
ATOM 3502 C C . ASN B 1 174 ? -5.344 -4.492 -17.219 1 88.31 174 ASN B C 1
ATOM 3504 O O . ASN B 1 174 ? -5.891 -3.469 -16.812 1 88.31 174 ASN B O 1
ATOM 3508 N N . SER B 1 175 ? -4.289 -5.359 -16.562 1 94.94 175 SER B N 1
ATOM 3509 C CA . SER B 1 175 ? -4.012 -5.012 -15.172 1 94.94 175 SER B CA 1
ATOM 3510 C C . SER B 1 175 ? -2.707 -4.23 -15.047 1 94.94 175 SER B C 1
ATOM 3512 O O . SER B 1 175 ? -2.252 -3.941 -13.938 1 94.94 175 SER B O 1
ATOM 3514 N N . ASN B 1 176 ? -2.086 -3.846 -16.156 1 96.25 176 ASN B N 1
ATOM 3515 C CA . ASN B 1 176 ? -0.748 -3.266 -16.172 1 96.25 176 ASN B CA 1
ATOM 3516 C C . ASN B 1 176 ? -0.662 -2.023 -15.289 1 96.25 176 ASN B C 1
ATOM 3518 O O . ASN B 1 176 ? 0.23 -1.918 -14.445 1 96.25 176 ASN B O 1
ATOM 3522 N N . GLU B 1 177 ? -1.576 -1.12 -15.469 1 96.06 177 GLU B N 1
ATOM 3523 C CA . GLU B 1 177 ? -1.525 0.143 -14.742 1 96.06 177 GLU B CA 1
ATOM 3524 C C . GLU B 1 177 ? -1.698 -0.077 -13.242 1 96.06 177 GLU B C 1
ATOM 3526 O O . GLU B 1 177 ? -1.01 0.548 -12.438 1 96.06 177 GLU B O 1
ATOM 3531 N N . ARG B 1 178 ? -2.57 -0.949 -12.875 1 96.69 178 ARG B N 1
ATOM 3532 C CA . ARG B 1 178 ? -2.816 -1.248 -11.469 1 96.69 178 ARG B CA 1
ATOM 3533 C C . ARG B 1 178 ? -1.583 -1.864 -10.812 1 96.69 178 ARG B C 1
ATOM 3535 O O . ARG B 1 178 ? -1.254 -1.545 -9.672 1 96.69 178 ARG B O 1
ATOM 3542 N N . TRP B 1 179 ? -0.907 -2.723 -11.539 1 98.06 179 TRP B N 1
ATOM 3543 C CA . TRP B 1 179 ? 0.306 -3.334 -11.008 1 98.06 179 TRP B CA 1
ATOM 3544 C C . TRP B 1 179 ? 1.417 -2.301 -10.852 1 98.06 179 TRP B C 1
ATOM 3546 O O . TRP B 1 179 ? 2.178 -2.334 -9.883 1 98.06 179 TRP B O 1
ATOM 3556 N N . ASN B 1 180 ? 1.473 -1.391 -11.852 1 98.19 180 ASN B N 1
ATOM 3557 C CA . ASN B 1 180 ? 2.439 -0.307 -11.719 1 98.19 180 ASN B CA 1
ATOM 3558 C C . ASN B 1 180 ? 2.195 0.505 -10.445 1 98.19 180 ASN B C 1
ATOM 3560 O O . ASN B 1 180 ? 3.119 0.731 -9.664 1 98.19 180 ASN B O 1
ATOM 3564 N N . GLU B 1 181 ? 0.987 0.896 -10.234 1 98.19 181 GLU B N 1
ATOM 3565 C CA . GLU B 1 181 ? 0.647 1.721 -9.078 1 98.19 181 GLU B CA 1
ATOM 3566 C C . GLU B 1 181 ? 0.901 0.974 -7.773 1 98.19 181 GLU B C 1
ATOM 3568 O O . GLU B 1 181 ? 1.45 1.539 -6.828 1 98.19 181 GLU B O 1
ATOM 3573 N N . LEU B 1 182 ? 0.523 -0.28 -7.75 1 98.69 182 LEU B N 1
ATOM 3574 C CA . LEU B 1 182 ? 0.684 -1.09 -6.547 1 98.69 182 LEU B CA 1
ATOM 3575 C C . LEU B 1 182 ? 2.156 -1.206 -6.164 1 98.69 182 LEU B C 1
ATOM 3577 O O . LEU B 1 182 ? 2.523 -0.953 -5.016 1 98.69 182 LEU B O 1
ATOM 3581 N N . LEU B 1 183 ? 2.959 -1.527 -7.129 1 98.88 183 LEU B N 1
ATOM 3582 C CA . LEU B 1 183 ? 4.348 -1.837 -6.805 1 98.88 183 LEU B CA 1
ATOM 3583 C C . LEU B 1 183 ? 5.148 -0.561 -6.562 1 98.88 183 LEU B C 1
ATOM 3585 O O . LEU B 1 183 ? 6.066 -0.545 -5.738 1 98.88 183 LEU B O 1
ATOM 3589 N N . LYS B 1 184 ? 4.773 0.514 -7.258 1 98.75 184 LYS B N 1
ATOM 3590 C CA . LYS B 1 184 ? 5.383 1.801 -6.934 1 98.75 184 LYS B CA 1
ATOM 3591 C C . LYS B 1 184 ? 5.109 2.189 -5.484 1 98.75 184 LYS B C 1
ATOM 3593 O O . LYS B 1 184 ? 6.02 2.607 -4.766 1 98.75 184 LYS B O 1
ATOM 3598 N N . MET B 1 185 ? 3.875 2.014 -5.098 1 98.38 185 MET B N 1
ATOM 3599 C CA . MET B 1 185 ? 3.482 2.328 -3.729 1 98.38 185 MET B CA 1
ATOM 3600 C C . MET B 1 185 ? 4.238 1.457 -2.732 1 98.38 185 MET B C 1
ATOM 3602 O O . MET B 1 185 ? 4.754 1.956 -1.729 1 98.38 185 MET B O 1
ATOM 3606 N N . ARG B 1 186 ? 4.328 0.183 -3.035 1 98.88 186 ARG B N 1
ATOM 3607 C CA . ARG B 1 186 ? 5.004 -0.74 -2.127 1 98.88 186 ARG B CA 1
ATOM 3608 C C . ARG B 1 186 ? 6.484 -0.398 -1.999 1 98.88 186 ARG B C 1
ATOM 3610 O O . ARG B 1 186 ? 7.035 -0.407 -0.896 1 98.88 186 ARG B O 1
ATOM 3617 N N . ALA B 1 187 ? 7.09 -0.071 -3.141 1 98.94 187 ALA B N 1
ATOM 3618 C CA . ALA B 1 187 ? 8.508 0.296 -3.105 1 98.94 187 ALA B CA 1
ATOM 3619 C C . ALA B 1 187 ? 8.719 1.565 -2.287 1 98.94 187 ALA B C 1
ATOM 3621 O O . ALA B 1 187 ? 9.625 1.626 -1.454 1 98.94 187 ALA B O 1
ATOM 3622 N N . LEU B 1 188 ? 7.906 2.521 -2.463 1 98.69 188 LEU B N 1
ATOM 3623 C CA . LEU B 1 188 ? 8.016 3.807 -1.783 1 98.69 188 LEU B CA 1
ATOM 3624 C C . LEU B 1 188 ? 7.805 3.648 -0.281 1 98.69 188 LEU B C 1
ATOM 3626 O O . LEU B 1 188 ? 8.648 4.07 0.516 1 98.69 188 LEU B O 1
ATOM 3630 N N . THR B 1 189 ? 6.711 2.949 0.112 1 98.62 189 THR B N 1
ATOM 3631 C CA . THR B 1 189 ? 6.32 2.916 1.517 1 98.62 189 THR B CA 1
ATOM 3632 C C . THR B 1 189 ? 7.258 2.014 2.316 1 98.62 189 THR B C 1
ATOM 3634 O O . THR B 1 189 ? 7.266 2.055 3.549 1 98.62 189 THR B O 1
ATOM 3637 N N . ASN B 1 190 ? 8.047 1.249 1.592 1 98.75 190 ASN B N 1
ATOM 3638 C CA . ASN B 1 190 ? 9.016 0.404 2.281 1 98.75 190 ASN B CA 1
ATOM 3639 C C . ASN B 1 190 ? 10.445 0.845 1.994 1 98.75 190 ASN B C 1
ATOM 3641 O O . ASN B 1 190 ? 11.391 0.286 2.547 1 98.75 190 ASN B O 1
ATOM 3645 N N . ASN B 1 191 ? 10.617 1.798 1.114 1 98.75 191 ASN B N 1
ATOM 3646 C CA . ASN B 1 191 ? 11.914 2.314 0.688 1 98.75 191 ASN B CA 1
ATOM 3647 C C . ASN B 1 191 ? 12.867 1.188 0.289 1 98.75 191 ASN B C 1
ATOM 3649 O O . ASN B 1 191 ? 13.992 1.111 0.788 1 98.75 191 ASN B O 1
ATOM 3653 N N . ILE B 1 192 ? 12.367 0.409 -0.676 1 98.94 192 ILE B N 1
ATOM 3654 C CA . ILE B 1 192 ? 13.164 -0.715 -1.151 1 98.94 192 ILE B CA 1
ATOM 3655 C C . ILE B 1 192 ? 13.047 -0.826 -2.67 1 98.94 192 ILE B C 1
ATOM 3657 O O . ILE B 1 192 ? 12.156 -0.221 -3.275 1 98.94 192 ILE B O 1
ATOM 3661 N N . TYR B 1 193 ? 13.977 -1.644 -3.252 1 98.94 193 TYR B N 1
ATOM 3662 C CA . TYR B 1 193 ? 13.836 -2.039 -4.648 1 98.94 193 TYR B CA 1
ATOM 3663 C C . TYR B 1 193 ? 12.797 -3.143 -4.805 1 98.94 193 TYR B C 1
ATOM 3665 O O . TYR B 1 193 ? 12.656 -3.994 -3.926 1 98.94 193 TYR B O 1
ATOM 3673 N N . ILE B 1 194 ? 12.133 -3.105 -5.934 1 99 194 ILE B N 1
ATOM 3674 C CA . ILE B 1 194 ? 11.336 -4.246 -6.363 1 99 194 ILE B CA 1
ATOM 3675 C C . ILE B 1 194 ? 11.719 -4.637 -7.789 1 99 194 ILE B C 1
ATOM 3677 O O . ILE B 1 194 ? 11.734 -3.791 -8.688 1 99 194 ILE B O 1
ATOM 3681 N N . VAL B 1 195 ? 12.102 -5.844 -7.953 1 99 195 VAL B N 1
ATOM 3682 C CA . VAL B 1 195 ? 12.258 -6.438 -9.273 1 99 195 VAL B CA 1
ATOM 3683 C C . VAL B 1 195 ? 11.07 -7.352 -9.57 1 99 195 VAL B C 1
ATOM 3685 O O . VAL B 1 195 ? 10.969 -8.453 -9.016 1 99 195 VAL B O 1
ATOM 3688 N N . ARG B 1 196 ? 10.203 -6.906 -10.406 1 98.94 196 ARG B N 1
ATOM 3689 C CA . ARG B 1 196 ? 9.078 -7.73 -10.828 1 98.94 196 ARG B CA 1
ATOM 3690 C C . ARG B 1 196 ? 9.398 -8.477 -12.125 1 98.94 196 ARG B C 1
ATOM 3692 O O . ARG B 1 196 ? 9.883 -7.875 -13.086 1 98.94 196 ARG B O 1
ATOM 3699 N N . VAL B 1 197 ? 9.125 -9.727 -12.133 1 98.94 197 VAL B N 1
ATOM 3700 C CA . VAL B 1 197 ? 9.227 -10.523 -13.352 1 98.94 197 VAL B CA 1
ATOM 3701 C C . VAL B 1 197 ? 7.84 -11.039 -13.75 1 98.94 197 VAL B C 1
ATOM 3703 O O . VAL B 1 197 ? 7.188 -11.742 -12.977 1 98.94 197 VAL B O 1
ATOM 3706 N N . ASN B 1 198 ? 7.414 -10.633 -14.883 1 98.81 198 ASN B N 1
ATOM 3707 C CA . ASN B 1 198 ? 6.172 -11.172 -15.43 1 98.81 198 ASN B CA 1
ATOM 3708 C C . ASN B 1 198 ? 6.434 -12.062 -16.641 1 98.81 198 ASN B C 1
ATOM 3710 O O . ASN B 1 198 ? 7.465 -11.93 -17.297 1 98.81 198 ASN B O 1
ATOM 3714 N N . ARG B 1 199 ? 5.555 -12.938 -16.891 1 98.12 199 ARG B N 1
ATOM 3715 C CA . ARG B 1 199 ? 5.727 -13.891 -17.969 1 98.12 199 ARG B CA 1
ATOM 3716 C C . ARG B 1 199 ? 5.031 -13.406 -19.25 1 98.12 199 ARG B C 1
ATOM 3718 O O . ARG B 1 199 ? 4.375 -12.367 -19.234 1 98.12 199 ARG B O 1
ATOM 3725 N N . LEU B 1 200 ? 5.324 -14.133 -20.312 1 98 200 LEU B N 1
ATOM 3726 C CA . LEU B 1 200 ? 4.648 -13.953 -21.594 1 98 200 LEU B CA 1
ATOM 3727 C C . LEU B 1 200 ? 3.748 -15.148 -21.906 1 98 200 LEU B C 1
ATOM 3729 O O . LEU B 1 200 ? 3.828 -16.188 -21.234 1 98 200 LEU B O 1
ATOM 3733 N N . GLY B 1 201 ? 2.877 -14.922 -22.922 1 96.5 201 GLY B N 1
ATOM 3734 C CA . GLY B 1 201 ? 2.02 -16.016 -23.375 1 96.5 201 GLY B CA 1
ATOM 3735 C C . GLY B 1 201 ? 0.552 -15.633 -23.422 1 96.5 201 GLY B C 1
ATOM 3736 O O . GLY B 1 201 ? 0.186 -14.5 -23.094 1 96.5 201 GLY B O 1
ATOM 3737 N N . LYS B 1 202 ? -0.212 -16.609 -23.906 1 95.06 202 LYS B N 1
ATOM 3738 C CA . LYS B 1 202 ? -1.657 -16.422 -24.016 1 95.06 202 LYS B CA 1
ATOM 3739 C C . LYS B 1 202 ? -2.406 -17.5 -23.234 1 95.06 202 LYS B C 1
ATOM 3741 O O . LYS B 1 202 ? -1.869 -18.578 -22.984 1 95.06 202 LYS B O 1
ATOM 3746 N N . THR B 1 203 ? -3.52 -17.109 -22.75 1 92.62 203 THR B N 1
ATOM 3747 C CA . THR B 1 203 ? -4.406 -18.062 -22.078 1 92.62 203 THR B CA 1
ATOM 3748 C C . THR B 1 203 ? -5.867 -17.703 -22.328 1 92.62 203 THR B C 1
ATOM 3750 O O . THR B 1 203 ? -6.164 -16.703 -22.984 1 92.62 203 THR B O 1
ATOM 3753 N N . LYS B 1 204 ? -6.758 -18.594 -21.906 1 90.56 204 LYS B N 1
ATOM 3754 C CA . LYS B 1 204 ? -8.195 -18.359 -22 1 90.56 204 LYS B CA 1
ATOM 3755 C C . LYS B 1 204 ? -8.891 -18.641 -20.672 1 90.56 204 LYS B C 1
ATOM 3757 O O . LYS B 1 204 ? -8.594 -19.641 -20.016 1 90.56 204 LYS B O 1
ATOM 3762 N N . PHE B 1 205 ? -9.641 -17.672 -20.234 1 88.69 205 PHE B N 1
ATOM 3763 C CA . PHE B 1 205 ? -10.562 -17.844 -19.125 1 88.69 205 PHE B CA 1
ATOM 3764 C C . PHE B 1 205 ? -12 -17.906 -19.625 1 88.69 205 PHE B C 1
ATOM 3766 O O . PHE B 1 205 ? -12.617 -16.875 -19.891 1 88.69 205 PHE B O 1
ATOM 3773 N N . GLY B 1 206 ? -12.516 -19.125 -19.672 1 84.88 206 GLY B N 1
ATOM 3774 C CA . GLY B 1 206 ? -13.773 -19.266 -20.375 1 84.88 206 GLY B CA 1
ATOM 3775 C C . GLY B 1 206 ? -13.711 -18.828 -21.828 1 84.88 206 GLY B C 1
ATOM 3776 O O . GLY B 1 206 ? -12.906 -19.344 -22.609 1 84.88 206 GLY B O 1
ATOM 3777 N N . GLU B 1 207 ? -14.523 -17.828 -22.125 1 86.44 207 GLU B N 1
ATOM 3778 C CA . GLU B 1 207 ? -14.562 -17.328 -23.5 1 86.44 207 GLU B CA 1
ATOM 3779 C C . GLU B 1 207 ? -13.68 -16.094 -23.672 1 86.44 207 GLU B C 1
ATOM 3781 O O . GLU B 1 207 ? -13.555 -15.57 -24.781 1 86.44 207 GLU B O 1
ATOM 3786 N N . VAL B 1 208 ? -13 -15.773 -22.609 1 87.81 208 VAL B N 1
ATOM 3787 C CA . VAL B 1 208 ? -12.219 -14.547 -22.641 1 87.81 208 VAL B CA 1
ATOM 3788 C C . VAL B 1 208 ? -10.75 -14.875 -22.875 1 87.81 208 VAL B C 1
ATOM 3790 O O . VAL B 1 208 ? -10.109 -15.523 -22.047 1 87.81 208 VAL B O 1
ATOM 3793 N N . GLU B 1 209 ? -10.312 -14.414 -24.016 1 91.12 209 GLU B N 1
ATOM 3794 C CA . GLU B 1 209 ? -8.883 -14.547 -24.297 1 91.12 209 GLU B CA 1
ATOM 3795 C C . GLU B 1 209 ? -8.07 -13.492 -23.547 1 91.12 209 GLU B C 1
ATOM 3797 O O . GLU B 1 209 ? -8.5 -12.344 -23.406 1 91.12 209 GLU B O 1
ATOM 3802 N N . SER B 1 210 ? -6.973 -14 -23.047 1 92.81 210 SER B N 1
ATOM 3803 C CA . SER B 1 210 ? -6.109 -13.086 -22.312 1 92.81 210 SER B CA 1
ATOM 3804 C C . SER B 1 210 ? -4.637 -13.336 -22.641 1 92.81 210 SER B C 1
ATOM 3806 O O . SER B 1 210 ? -4.266 -14.43 -23.047 1 92.81 210 SER B O 1
ATOM 3808 N N . GLU B 1 211 ? -3.906 -12.234 -22.516 1 95.81 211 GLU B N 1
ATOM 3809 C CA . GLU B 1 211 ? -2.475 -12.305 -22.797 1 95.81 211 GLU B CA 1
ATOM 3810 C C . GLU B 1 211 ? -1.659 -11.828 -21.594 1 95.81 211 GLU B C 1
ATOM 3812 O O . GLU B 1 211 ? -2.006 -10.836 -20.953 1 95.81 211 GLU B O 1
ATOM 3817 N N . PHE B 1 212 ? -0.687 -12.68 -21.219 1 97.75 212 PHE B N 1
ATOM 3818 C CA . PHE B 1 212 ? 0.33 -12.18 -20.297 1 97.75 212 PHE B CA 1
ATOM 3819 C C . PHE B 1 212 ? 1.208 -11.141 -20.984 1 97.75 212 PHE B C 1
ATOM 3821 O O . PHE B 1 212 ? 1.814 -11.414 -22.016 1 97.75 212 PHE B O 1
ATOM 3828 N N . TYR B 1 213 ? 1.338 -9.961 -20.391 1 97.69 213 TYR B N 1
ATOM 3829 C CA . TYR B 1 213 ? 1.783 -8.805 -21.156 1 97.69 213 TYR B CA 1
ATOM 3830 C C . TYR B 1 213 ? 3.232 -8.461 -20.844 1 97.69 213 TYR B C 1
ATOM 3832 O O . TYR B 1 213 ? 3.746 -7.438 -21.281 1 97.69 213 TYR B O 1
ATOM 3840 N N . GLY B 1 214 ? 3.904 -9.281 -20.094 1 98.38 214 GLY B N 1
ATOM 3841 C CA . GLY B 1 214 ? 5.27 -8.961 -19.703 1 98.38 214 GLY B CA 1
ATOM 3842 C C . GLY B 1 214 ? 5.363 -7.738 -18.797 1 98.38 214 GLY B C 1
ATOM 3843 O O . GLY B 1 214 ? 4.672 -7.656 -17.781 1 98.38 214 GLY B O 1
ATOM 3844 N N . GLN B 1 215 ? 6.195 -6.848 -19.219 1 98.38 215 GLN B N 1
ATOM 3845 C CA . GLN B 1 215 ? 6.438 -5.625 -18.469 1 98.38 215 GLN B CA 1
ATOM 3846 C C . GLN B 1 215 ? 7.172 -5.926 -17.156 1 98.38 215 GLN B C 1
ATOM 3848 O O . GLN B 1 215 ? 6.754 -5.488 -16.094 1 98.38 215 GLN B O 1
ATOM 3853 N N . THR B 1 216 ? 8.148 -6.816 -17.266 1 98.88 216 THR B N 1
ATOM 3854 C CA . THR B 1 216 ? 9.156 -6.984 -16.219 1 98.88 216 THR B CA 1
ATOM 3855 C C . THR B 1 216 ? 9.859 -5.66 -15.93 1 98.88 216 THR B C 1
ATOM 3857 O O . THR B 1 216 ? 10.195 -4.914 -16.859 1 98.88 216 THR B O 1
ATOM 3860 N N . MET B 1 217 ? 10.008 -5.363 -14.602 1 98.94 217 MET B N 1
ATOM 3861 C CA . MET B 1 217 ? 10.445 -3.996 -14.344 1 98.94 217 MET B CA 1
ATOM 3862 C C . MET B 1 217 ? 11.266 -3.926 -13.055 1 98.94 217 MET B C 1
ATOM 3864 O O . MET B 1 217 ? 11.195 -4.82 -12.219 1 98.94 217 MET B O 1
ATOM 3868 N N . LEU B 1 218 ? 12.07 -2.855 -13 1 98.94 218 LEU B N 1
ATOM 3869 C CA . LEU B 1 218 ? 12.789 -2.443 -11.797 1 98.94 218 LEU B CA 1
ATOM 3870 C C . LEU B 1 218 ? 12.195 -1.163 -11.219 1 98.94 218 LEU B C 1
ATOM 3872 O O . LEU B 1 218 ? 12.07 -0.158 -11.922 1 98.94 218 LEU B O 1
ATOM 3876 N N . ILE B 1 219 ? 11.742 -1.223 -9.992 1 98.94 219 ILE B N 1
ATOM 3877 C CA . ILE B 1 219 ? 11.242 -0.06 -9.273 1 98.94 219 ILE B CA 1
ATOM 3878 C C . ILE B 1 219 ? 12.219 0.328 -8.172 1 98.94 219 ILE B C 1
ATOM 3880 O O . ILE B 1 219 ? 12.68 -0.528 -7.41 1 98.94 219 ILE B O 1
ATOM 3884 N N . ASN B 1 220 ? 12.539 1.6 -8.062 1 98.94 220 ASN B N 1
ATOM 3885 C CA . ASN B 1 220 ? 13.562 2.027 -7.109 1 98.94 220 ASN B CA 1
ATOM 3886 C C . ASN B 1 220 ? 12.953 2.389 -5.758 1 98.94 220 ASN B C 1
ATOM 3888 O O . ASN B 1 220 ? 11.734 2.377 -5.602 1 98.94 220 ASN B O 1
ATOM 3892 N N . PRO B 1 221 ? 13.797 2.668 -4.758 1 98.88 221 PRO B N 1
ATOM 3893 C CA . PRO B 1 221 ? 13.312 2.865 -3.389 1 98.88 221 PRO B CA 1
ATOM 3894 C C . PRO B 1 221 ? 12.5 4.145 -3.232 1 98.88 221 PRO B C 1
ATOM 3896 O O . PRO B 1 221 ? 11.883 4.367 -2.186 1 98.88 221 PRO B O 1
ATOM 3899 N N . HIS B 1 222 ? 12.422 5.004 -4.273 1 98.44 222 HIS B N 1
ATOM 3900 C CA . HIS B 1 222 ? 11.578 6.191 -4.27 1 98.44 222 HIS B CA 1
ATOM 3901 C C . HIS B 1 222 ? 10.219 5.898 -4.891 1 98.44 222 HIS B C 1
ATOM 3903 O O . HIS B 1 222 ? 9.367 6.789 -4.98 1 98.44 222 HIS B O 1
ATOM 3909 N N . GLY B 1 223 ? 10.039 4.668 -5.297 1 98.5 223 GLY B N 1
ATOM 3910 C CA . GLY B 1 223 ? 8.758 4.277 -5.863 1 98.5 223 GLY B CA 1
ATOM 3911 C C . GLY B 1 223 ? 8.609 4.652 -7.328 1 98.5 223 GLY B C 1
ATOM 3912 O O . GLY B 1 223 ? 7.504 4.91 -7.805 1 98.5 223 GLY B O 1
ATOM 3913 N N . GLU B 1 224 ? 9.719 4.684 -8 1 98.38 224 GLU B N 1
ATOM 3914 C CA . GLU B 1 224 ? 9.688 5.016 -9.422 1 98.38 224 GLU B CA 1
ATOM 3915 C C . GLU B 1 224 ? 10.156 3.844 -10.273 1 98.38 224 GLU B C 1
ATOM 3917 O O . GLU B 1 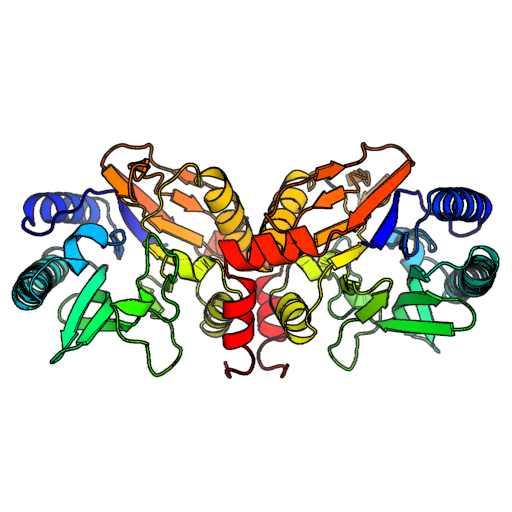224 ? 11.125 3.166 -9.922 1 98.38 224 GLU B O 1
ATOM 3922 N N . ILE B 1 225 ? 9.469 3.631 -11.414 1 98.69 225 ILE B N 1
ATOM 3923 C CA . ILE B 1 225 ? 9.906 2.607 -12.359 1 98.69 225 ILE B CA 1
ATOM 3924 C C . ILE B 1 225 ? 11.156 3.09 -13.102 1 98.69 225 ILE B C 1
ATOM 3926 O O . ILE B 1 225 ? 11.102 4.074 -13.844 1 98.69 225 ILE B O 1
ATOM 3930 N N . GLU B 1 226 ? 12.227 2.455 -12.891 1 98.5 226 GLU B N 1
ATOM 3931 C CA . GLU B 1 226 ? 13.484 2.85 -13.531 1 98.5 226 GLU B CA 1
ATOM 3932 C C . GLU B 1 226 ? 13.594 2.266 -14.938 1 98.5 226 GLU B C 1
ATOM 3934 O O . GLU B 1 226 ? 14.125 2.908 -15.844 1 98.5 226 GLU B O 1
ATOM 3939 N N . SER B 1 227 ? 13.211 1.067 -15.078 1 98.56 227 SER B N 1
ATOM 3940 C CA . SER B 1 227 ? 13.281 0.357 -16.359 1 98.56 227 SER B CA 1
ATOM 3941 C C . SER B 1 227 ? 12.219 -0.731 -16.438 1 98.56 227 SER B C 1
ATOM 3943 O O . SER B 1 227 ? 11.781 -1.261 -15.422 1 98.56 227 SER B O 1
ATOM 3945 N N . SER B 1 228 ? 11.82 -1.015 -17.609 1 98.69 228 SER B N 1
ATOM 3946 C CA . SER B 1 228 ? 10.812 -2.035 -17.875 1 98.69 228 SER B CA 1
ATOM 3947 C C . SER B 1 228 ? 10.961 -2.613 -19.266 1 98.69 228 SER B C 1
ATOM 3949 O O . SER B 1 228 ? 11.43 -1.927 -20.188 1 98.69 228 SER B O 1
ATOM 3951 N N . LEU B 1 229 ? 10.617 -3.838 -19.406 1 98.75 229 LEU B N 1
ATOM 3952 C CA . LEU B 1 229 ? 10.586 -4.461 -20.719 1 98.75 229 LEU B CA 1
ATOM 3953 C C . LEU B 1 229 ? 9.227 -4.273 -21.375 1 98.75 229 LEU B C 1
ATOM 3955 O O . LEU B 1 229 ? 8.234 -4.02 -20.688 1 98.75 229 LEU B O 1
ATOM 3959 N N . ASP B 1 230 ? 9.188 -4.387 -22.672 1 97.44 230 ASP B N 1
ATOM 3960 C CA . ASP B 1 230 ? 7.922 -4.449 -23.406 1 97.44 230 ASP B CA 1
ATOM 3961 C C . ASP B 1 230 ? 7.367 -5.875 -23.422 1 97.44 230 ASP B C 1
ATOM 3963 O O . ASP B 1 230 ? 7.691 -6.684 -22.547 1 97.44 230 ASP B O 1
ATOM 3967 N N . ALA B 1 231 ? 6.492 -6.203 -24.328 1 96.94 231 ALA B N 1
ATOM 3968 C CA . ALA B 1 231 ? 5.797 -7.488 -24.328 1 96.94 231 ALA B CA 1
ATOM 3969 C C . ALA B 1 231 ? 6.562 -8.516 -25.156 1 96.94 231 ALA B C 1
ATOM 3971 O O . ALA B 1 231 ? 5.957 -9.359 -25.844 1 96.94 231 ALA B O 1
ATOM 3972 N N . ASN B 1 232 ? 7.863 -8.375 -25.188 1 98.19 232 ASN B N 1
ATOM 3973 C CA . ASN B 1 232 ? 8.703 -9.344 -25.891 1 98.19 232 ASN B CA 1
ATOM 3974 C C . ASN B 1 232 ? 9.586 -10.117 -24.922 1 98.19 232 ASN B C 1
ATOM 3976 O O . ASN B 1 232 ? 9.875 -9.641 -23.812 1 98.19 232 ASN B O 1
ATOM 3980 N N . GLU B 1 233 ? 9.922 -11.32 -25.375 1 98.44 233 GLU B N 1
ATOM 3981 C CA . GLU B 1 233 ? 10.898 -12.078 -24.594 1 98.44 233 GLU B CA 1
ATOM 3982 C C . GLU B 1 233 ? 12.172 -11.266 -24.359 1 98.44 233 GLU B C 1
ATOM 3984 O O . GLU B 1 233 ? 12.641 -10.562 -25.25 1 98.44 233 GLU B O 1
ATOM 3989 N N . GLY B 1 234 ? 12.68 -11.352 -23.125 1 98.5 234 GLY B N 1
ATOM 3990 C CA . GLY B 1 234 ? 13.891 -10.586 -22.859 1 98.5 234 GLY B CA 1
ATOM 3991 C C . GLY B 1 234 ? 14.383 -10.734 -21.422 1 98.5 234 GLY B C 1
ATOM 3992 O O . GLY B 1 234 ? 13.82 -11.508 -20.641 1 98.5 234 GLY B O 1
ATOM 3993 N N . MET B 1 235 ? 15.461 -10.109 -21.188 1 98.81 235 MET B N 1
ATOM 3994 C CA . MET B 1 235 ? 16.109 -10.062 -19.875 1 98.81 235 MET B CA 1
ATOM 3995 C C . MET B 1 235 ? 16.375 -8.617 -19.453 1 98.81 235 MET B C 1
ATOM 3997 O O . MET B 1 235 ? 16.859 -7.82 -20.25 1 98.81 235 MET B O 1
ATOM 4001 N N . LEU B 1 236 ? 15.969 -8.297 -18.297 1 98.88 236 LEU B N 1
ATOM 4002 C CA . LEU B 1 236 ? 16.266 -6.984 -17.719 1 98.88 236 LEU B CA 1
ATOM 4003 C C . LEU B 1 236 ? 17.344 -7.086 -16.656 1 98.88 236 LEU B C 1
ATOM 4005 O O . LEU B 1 236 ? 17.172 -7.789 -15.656 1 98.88 236 LEU B O 1
ATOM 4009 N N . MET B 1 237 ? 18.484 -6.434 -16.859 1 98.88 237 MET B N 1
ATOM 4010 C CA . MET B 1 237 ? 19.531 -6.34 -15.844 1 98.88 237 MET B CA 1
ATOM 4011 C C . MET B 1 237 ? 19.25 -5.191 -14.883 1 98.88 237 MET B C 1
ATOM 4013 O O . MET B 1 237 ? 19.094 -4.047 -15.312 1 98.88 237 MET B O 1
ATOM 4017 N N . CYS B 1 238 ? 19.172 -5.492 -13.617 1 98.81 238 CYS B N 1
ATOM 4018 C CA . CYS B 1 238 ? 18.812 -4.516 -12.594 1 98.81 238 CYS B CA 1
ATOM 4019 C C . CYS B 1 238 ? 19.953 -4.281 -11.625 1 98.81 238 CYS B C 1
ATOM 4021 O O . CYS B 1 238 ? 20.391 -5.207 -10.938 1 98.81 238 CYS B O 1
ATOM 4023 N N . ASP B 1 239 ? 20.422 -3.045 -11.508 1 98.62 239 ASP B N 1
ATOM 4024 C CA . ASP B 1 239 ? 21.406 -2.678 -10.508 1 98.62 239 ASP B CA 1
ATOM 4025 C C . ASP B 1 239 ? 20.75 -2.299 -9.188 1 98.62 239 ASP B C 1
ATOM 4027 O O . ASP B 1 239 ? 19.922 -1.388 -9.141 1 98.62 239 ASP B O 1
ATOM 4031 N N . ILE B 1 240 ? 21.109 -3.021 -8.18 1 98.75 240 ILE B N 1
ATOM 4032 C CA . ILE B 1 240 ? 20.609 -2.73 -6.84 1 98.75 240 ILE B CA 1
ATOM 4033 C C . ILE B 1 240 ? 21.688 -2 -6.035 1 98.75 240 ILE B C 1
ATOM 4035 O O . ILE B 1 240 ? 22.703 -2.588 -5.676 1 98.75 240 ILE B O 1
ATOM 4039 N N . ASP B 1 241 ? 21.406 -0.755 -5.742 1 97.69 241 ASP B N 1
ATOM 4040 C CA . ASP B 1 241 ? 22.375 0.113 -5.086 1 97.69 241 ASP B CA 1
ATOM 4041 C C . ASP B 1 241 ? 21.969 0.412 -3.648 1 97.69 241 ASP B C 1
ATOM 4043 O O . ASP B 1 241 ? 21.016 1.153 -3.412 1 97.69 241 ASP B O 1
ATOM 4047 N N . LYS B 1 242 ? 22.719 -0.1 -2.77 1 97.31 242 LYS B N 1
ATOM 4048 C CA . LYS B 1 242 ? 22.438 0.096 -1.352 1 97.31 242 LYS B CA 1
ATOM 4049 C C . LYS B 1 242 ? 22.438 1.578 -0.988 1 97.31 242 LYS B C 1
ATOM 4051 O O . LYS B 1 242 ? 21.719 2.008 -0.087 1 97.31 242 LYS B O 1
ATOM 4056 N N . LYS B 1 243 ? 23.234 2.344 -1.679 1 97.94 243 LYS B N 1
ATOM 4057 C CA . LYS B 1 243 ? 23.328 3.775 -1.399 1 97.94 243 LYS B CA 1
ATOM 4058 C C . LYS B 1 243 ? 22 4.469 -1.658 1 97.94 243 LYS B C 1
ATOM 4060 O O . LYS B 1 243 ? 21.594 5.367 -0.91 1 97.94 243 LYS B O 1
ATOM 4065 N N . LEU B 1 244 ? 21.344 4.031 -2.719 1 98.5 244 LEU B N 1
ATOM 4066 C CA . LEU B 1 244 ? 20.062 4.645 -3.035 1 98.5 244 LEU B CA 1
ATOM 4067 C C . LEU B 1 244 ? 19 4.254 -2.006 1 98.5 244 LEU B C 1
ATOM 4069 O O . LEU B 1 244 ? 18.125 5.055 -1.682 1 98.5 244 LEU B O 1
ATOM 4073 N N . ILE B 1 245 ? 19.078 3.068 -1.484 1 98.69 245 ILE B N 1
ATOM 4074 C CA . ILE B 1 245 ? 18.172 2.621 -0.422 1 98.69 245 ILE B CA 1
ATOM 4075 C C . ILE B 1 245 ? 18.375 3.492 0.817 1 98.69 245 ILE B C 1
ATOM 4077 O O . ILE B 1 245 ? 17.406 4.008 1.38 1 98.69 245 ILE B O 1
ATOM 4081 N N . THR B 1 246 ? 19.594 3.652 1.21 1 98.12 246 THR B N 1
ATOM 4082 C CA . THR B 1 246 ? 19.922 4.457 2.385 1 98.12 246 THR B CA 1
ATOM 4083 C C . THR B 1 246 ? 19.453 5.895 2.203 1 98.12 246 THR B C 1
ATOM 4085 O O . THR B 1 246 ? 18.906 6.5 3.133 1 98.12 246 THR B O 1
ATOM 4088 N N . GLN B 1 247 ? 19.656 6.367 1.005 1 98.44 247 GLN B N 1
ATOM 4089 C CA . GLN B 1 247 ? 19.219 7.727 0.704 1 98.44 247 GLN B CA 1
ATOM 4090 C C . GLN B 1 247 ? 17.703 7.855 0.83 1 98.44 247 GLN B C 1
ATOM 4092 O O . GLN B 1 247 ? 17.203 8.797 1.453 1 98.44 247 GLN B O 1
ATOM 4097 N N . ALA B 1 248 ? 16.984 6.961 0.232 1 98.5 248 ALA B N 1
ATOM 4098 C CA . ALA B 1 248 ? 15.523 6.992 0.293 1 98.5 248 ALA B CA 1
ATOM 4099 C C . ALA B 1 248 ? 15.031 6.891 1.734 1 98.5 248 ALA B C 1
ATOM 4101 O O . ALA B 1 248 ? 14.109 7.609 2.137 1 98.5 248 ALA B O 1
ATOM 4102 N N . ARG B 1 249 ? 15.648 6.008 2.484 1 98.12 249 ARG B N 1
ATOM 4103 C CA . ARG B 1 249 ? 15.266 5.82 3.881 1 98.12 249 ARG B CA 1
ATOM 4104 C C . ARG B 1 249 ? 15.547 7.078 4.699 1 98.12 249 ARG B C 1
ATOM 4106 O O . ARG B 1 249 ? 14.789 7.414 5.613 1 98.12 249 ARG B O 1
ATOM 4113 N N . SER B 1 250 ? 16.594 7.781 4.367 1 97.12 250 SER B N 1
ATOM 4114 C CA . SER B 1 250 ? 16.922 9.016 5.062 1 97.12 250 SER B CA 1
ATOM 4115 C C . SER B 1 250 ? 15.938 10.125 4.727 1 97.12 250 SER B C 1
ATOM 4117 O O . SER B 1 250 ? 15.609 10.961 5.578 1 97.12 250 SER B O 1
ATOM 4119 N N . ILE B 1 251 ? 15.461 10.094 3.518 1 95.94 251 ILE B N 1
ATOM 4120 C CA . ILE B 1 251 ? 14.578 11.148 3.043 1 95.94 251 ILE B CA 1
ATOM 4121 C C . ILE B 1 251 ? 13.156 10.891 3.539 1 95.94 251 ILE B C 1
ATOM 4123 O O . ILE B 1 251 ? 12.539 11.766 4.156 1 95.94 251 ILE B O 1
ATOM 4127 N N . TRP B 1 252 ? 12.664 9.695 3.354 1 97.06 252 TRP B N 1
ATOM 4128 C CA . TRP B 1 252 ? 11.242 9.422 3.562 1 97.06 252 TRP B CA 1
ATOM 4129 C C . TRP B 1 252 ? 10.992 8.914 4.98 1 97.06 252 TRP B C 1
ATOM 4131 O O . TRP B 1 252 ? 9.945 9.195 5.57 1 97.06 252 TRP B O 1
ATOM 4141 N N . LYS B 1 253 ? 11.859 8.062 5.453 1 97.19 253 LYS B N 1
ATOM 4142 C CA . LYS B 1 253 ? 11.852 7.5 6.801 1 97.19 253 LYS B CA 1
ATOM 4143 C C . LYS B 1 253 ? 10.672 6.551 6.992 1 97.19 253 LYS B C 1
ATOM 4145 O O . LYS B 1 253 ? 10.242 6.305 8.125 1 97.19 253 LYS B O 1
ATOM 4150 N N . PHE B 1 254 ? 10.07 6.051 5.918 1 98.31 254 PHE B N 1
ATOM 4151 C CA . PHE B 1 254 ? 8.93 5.145 6.023 1 98.31 254 PHE B CA 1
ATOM 4152 C C . PHE B 1 254 ? 9.352 3.814 6.633 1 98.31 254 PHE B C 1
ATOM 4154 O O . PHE B 1 254 ? 8.664 3.283 7.508 1 98.31 254 PHE B O 1
ATOM 4161 N N . ARG B 1 255 ? 10.516 3.324 6.199 1 97.69 255 ARG B N 1
ATOM 4162 C CA . ARG B 1 255 ? 11 2.037 6.688 1 97.69 255 ARG B CA 1
ATOM 4163 C C . ARG B 1 255 ? 11.258 2.08 8.188 1 97.69 255 ARG B C 1
ATOM 4165 O O . ARG B 1 255 ? 10.82 1.19 8.922 1 97.69 255 ARG B O 1
ATOM 4172 N N . GLN B 1 256 ? 11.906 3.121 8.633 1 96.19 256 GLN B N 1
ATOM 4173 C CA . GLN B 1 256 ? 12.219 3.262 10.055 1 96.19 256 GLN B CA 1
ATOM 4174 C C . GLN B 1 256 ? 10.953 3.314 10.898 1 96.19 256 GLN B C 1
ATOM 4176 O O . GLN B 1 256 ? 10.875 2.678 11.953 1 96.19 256 GLN B O 1
ATOM 4181 N N . LYS B 1 257 ? 10.039 3.996 10.422 1 96.75 257 LYS B N 1
ATOM 4182 C CA . LYS B 1 257 ? 8.789 4.121 11.164 1 96.75 257 LYS B CA 1
ATOM 4183 C C . LYS B 1 257 ? 8.008 2.811 11.141 1 96.75 257 LYS B C 1
ATOM 4185 O O . LYS B 1 257 ? 7.352 2.455 12.125 1 96.75 257 LYS B O 1
ATOM 4190 N N . ALA B 1 258 ? 8.031 2.133 9.992 1 97.06 258 ALA B N 1
ATOM 4191 C CA . ALA B 1 258 ? 7.387 0.822 9.914 1 97.06 258 ALA B CA 1
ATOM 4192 C C . ALA B 1 258 ? 8.023 -0.161 10.891 1 97.06 258 ALA B C 1
ATOM 4194 O O . ALA B 1 258 ? 7.316 -0.938 11.547 1 97.06 258 ALA B O 1
ATOM 4195 N N . GLU B 1 259 ? 9.328 -0.12 11.008 1 96.5 259 GLU B N 1
ATOM 4196 C CA . GLU B 1 259 ? 10.039 -0.992 11.938 1 96.5 259 GLU B CA 1
ATOM 4197 C C . GLU B 1 259 ? 9.625 -0.713 13.383 1 96.5 259 GLU B C 1
ATOM 4199 O O . GLU B 1 259 ? 9.453 -1.642 14.172 1 96.5 259 GLU B O 1
ATOM 4204 N N . ALA B 1 260 ? 9.406 0.535 13.656 1 94.25 260 ALA B N 1
ATOM 4205 C CA . ALA B 1 260 ? 9.047 0.937 15.008 1 94.25 260 ALA B CA 1
ATOM 4206 C C . ALA B 1 260 ? 7.641 0.452 15.375 1 94.25 260 ALA B C 1
ATOM 4208 O O . ALA B 1 260 ? 7.301 0.342 16.547 1 94.25 260 ALA B O 1
ATOM 4209 N N . LEU B 1 261 ? 6.848 0.135 14.375 1 93.62 261 LEU B N 1
ATOM 4210 C CA . LEU B 1 261 ? 5.461 -0.255 14.609 1 93.62 261 LEU B CA 1
ATOM 4211 C C . LEU B 1 261 ? 5.328 -1.772 14.68 1 93.62 261 LEU B C 1
ATOM 4213 O O . LEU B 1 261 ? 4.262 -2.291 15.016 1 93.62 261 LEU B O 1
ATOM 4217 N N . LEU B 1 262 ? 6.383 -2.484 14.398 1 90.62 262 LEU B N 1
ATOM 4218 C CA . LEU B 1 262 ? 6.336 -3.941 14.43 1 90.62 262 LEU B CA 1
ATOM 4219 C C . LEU B 1 262 ? 6.059 -4.445 15.844 1 90.62 262 LEU B C 1
ATOM 4221 O O . LEU B 1 262 ? 6.551 -3.869 16.828 1 90.62 262 LEU B O 1
ATOM 4225 N N . GLY B 1 263 ? 5.355 -5.508 15.961 1 83.06 263 GLY B N 1
ATOM 4226 C CA . GLY B 1 263 ? 5.148 -6.172 17.234 1 83.06 263 GLY B CA 1
ATOM 4227 C C . GLY B 1 263 ? 3.971 -5.617 18.016 1 83.06 263 GLY B C 1
ATOM 4228 O O . GLY B 1 263 ? 3.559 -6.191 19.031 1 83.06 263 GLY B O 1
ATOM 4229 N N . LEU B 1 264 ? 3.527 -4.465 17.594 1 80.5 264 LEU B N 1
ATOM 4230 C CA . LEU B 1 264 ? 2.33 -3.941 18.234 1 80.5 264 LEU B CA 1
ATOM 4231 C C . LEU B 1 264 ? 1.126 -4.836 17.953 1 80.5 264 LEU B C 1
ATOM 4233 O O . LEU B 1 264 ? 0.876 -5.207 16.812 1 80.5 264 LEU B O 1
ATOM 4237 N N . ASN B 1 265 ? 0.493 -5.262 18.984 1 78.31 265 ASN B N 1
ATOM 4238 C CA . ASN B 1 265 ? -0.629 -6.184 18.844 1 78.31 265 ASN B CA 1
ATOM 4239 C C . ASN B 1 265 ? -1.865 -5.488 18.281 1 78.31 265 ASN B C 1
ATOM 4241 O O . ASN B 1 265 ? -2.096 -4.309 18.562 1 78.31 265 ASN B O 1
ATOM 4245 N N . ILE B 1 266 ? -2.613 -6.188 17.391 1 76.94 266 ILE B N 1
ATOM 4246 C CA . ILE B 1 266 ? -3.904 -5.738 16.875 1 76.94 266 ILE B CA 1
ATOM 4247 C C . ILE B 1 266 ? -5.031 -6.391 17.688 1 76.94 266 ILE B C 1
ATOM 4249 O O . ILE B 1 266 ? -5.027 -7.605 17.891 1 76.94 266 ILE B O 1
#

pLDDT: mean 96.55, std 3.56, range [76.94, 99.0]

InterPro domains:
  IPR003010 Carbon-nitrogen hydrolase [PF00795] (18-249)
  IPR036526 Carbon-nitrogen hydrolase superfamily [G3DSA:3.60.110.10] (2-262)
  IPR036526 Carbon-nitrogen hydrolase superfamily [SSF56317] (3-255)
  IPR050345 Aliphatic Amidase/Beta-Ureidopropionase [PTHR43674] (17-259)

Foldseek 3Di:
DAKEKFWAEAADLPDCVVVLVVLQVCLVVPHAEYEYAPNNQHHDPVVVVVDDPVSLQVSQVVCVVVVLVSQQVSQHWYWYWGWDDDPPAIFIWIWTHGNVDIDIDTAADADCDPLGHVVVHHDHDDDDDWDWDDDPNAIETEHEQVRLVDVVVVLRCLVSVHAEYEYHYADKDVCVVVSLVSQLVSLQLQLHKYFYFYYFDWDDRDPDIMTGFTFGFIAGSNSHTPDTDGRDTDMDMDDRDVVSSVVSCVVRVSSVVSNVCPPDDD/DAKEKFWAEAADLPDCVVVLVVLQVCLVVPHAEYEYAPNNQHHDPVVVVVDDPVSLQVSQVVCVVVVLVSQQVSQHWYWYWGWDDDPPAIFIWIWTHGNPDIDIDTAADADCDPLGHVPVHHDHDDDDDWDWDDDPNAIETEHEQVRLVDVVVVLRCLVSVHAEYEYHYADKDPCVVVSLVSQLVSLQLQLHKYFYFYYWDWDDRDPDIMTGFTFGFIAGSNSHTPDTDGRDTDMDMDDRDVVSSVVSCVVRVSSVVSNVCPPDDD

Organism: NCBI:txid3161138

Solvent-accessible surface area (backbone atoms only — not comparable to full-atom values): 27239 Å² total; per-residue (Å²): 102,36,33,35,27,33,35,24,38,49,59,34,42,87,52,56,63,67,58,51,52,52,48,51,51,32,37,74,71,56,28,47,33,35,37,36,12,36,40,21,47,35,62,47,66,85,54,46,78,74,47,59,66,67,58,52,37,48,29,33,53,53,46,53,53,50,48,37,51,47,12,45,75,53,61,25,35,36,37,35,38,44,57,42,69,55,91,94,41,36,34,49,26,38,34,40,23,27,63,91,46,77,49,76,39,55,52,72,66,65,48,71,41,93,85,51,43,42,52,81,64,34,56,79,53,91,67,88,65,72,50,66,53,72,54,69,93,38,32,34,29,52,42,55,46,76,45,72,60,39,57,69,55,52,50,50,40,54,75,68,60,43,45,30,36,42,26,30,16,70,54,42,60,101,41,62,66,61,50,48,36,43,49,25,40,53,15,32,41,47,24,13,32,33,40,38,12,14,14,38,52,74,51,67,50,86,90,42,77,38,45,31,52,32,50,25,30,36,28,36,21,78,26,42,77,76,48,66,48,59,75,55,78,46,70,47,80,39,80,45,50,63,65,55,29,53,50,31,35,70,70,68,37,38,40,62,53,51,54,70,54,58,82,65,83,128,100,36,33,36,28,33,34,25,39,50,60,33,42,87,52,56,64,68,58,52,53,52,50,52,52,31,38,74,72,57,28,48,35,36,37,36,12,37,40,21,48,34,62,46,67,86,52,46,80,72,47,57,66,68,58,52,36,48,29,34,52,53,47,52,53,51,48,37,50,46,12,45,75,55,60,24,34,37,38,36,38,43,56,43,68,55,91,94,40,36,34,50,27,39,34,40,22,27,64,91,44,74,48,76,37,54,51,73,67,66,49,71,41,93,85,52,43,42,52,82,63,34,57,79,53,90,67,88,66,70,51,68,51,72,55,68,93,37,32,35,29,51,43,54,46,78,42,72,60,39,57,70,56,50,52,50,41,53,74,67,60,43,45,31,36,41,26,28,15,72,53,43,61,98,41,64,66,60,51,50,36,43,50,26,38,51,14,33,40,47,24,15,32,34,40,37,13,15,15,39,51,74,50,67,50,85,90,42,76,37,44,31,51,31,50,24,29,38,28,35,20,78,26,41,77,75,46,66,46,60,77,56,79,47,70,48,80,39,79,45,52,64,66,54,30,54,48,30,35,69,70,69,38,39,40,62,52,51,55,71,55,58,84,64,83,127